Protein 5X55 (pdb70)

Radius of gyration: 23.94 Å; Cα contacts (8 Å, |Δi|>4): 1077; chains: 2; bounding box: 48×48×67 Å

Structure (mmCIF, N/CA/C/O backbone):
data_5X55
#
_entry.id   5X55
#
_cell.length_a   96.267
_cell.length_b   95.618
_cell.length_c   132.380
_cell.angle_alpha   90.00
_cell.angle_beta   90.00
_cell.angle_gamma   90.00
#
_symmetry.space_group_name_H-M   'C 2 2 21'
#
loop_
_entity.id
_entity.type
_entity.pdbx_description
1 polymer 'Probable uracil-DNA glycosylase'
2 water water
#
loop_
_atom_site.group_PDB
_atom_site.id
_atom_site.type_symbol
_atom_site.label_atom_id
_atom_site.label_alt_id
_atom_site.label_comp_id
_atom_site.label_asym_id
_atom_site.label_entity_id
_atom_site.label_seq_id
_atom_site.pdbx_PDB_ins_code
_atom_site.Cartn_x
_atom_site.Cartn_y
_atom_site.Cartn_z
_atom_site.occupancy
_atom_site.B_iso_or_equiv
_atom_site.auth_seq_id
_atom_site.auth_comp_id
_atom_site.auth_asym_id
_atom_site.auth_atom_id
_atom_site.pdbx_PDB_model_num
ATOM 1 N N . ASN A 1 95 ? -20.119 -37.741 41.526 1.00 62.60 95 ASN A N 1
ATOM 2 C CA . ASN A 1 95 ? -18.942 -37.582 42.385 1.00 62.78 95 ASN A CA 1
ATOM 3 C C . ASN A 1 95 ? -18.715 -36.118 42.799 1.00 54.93 95 ASN A C 1
ATOM 4 O O . ASN A 1 95 ? -18.013 -35.842 43.772 1.00 52.90 95 ASN A O 1
ATOM 9 N N . ARG A 1 96 ? -19.327 -35.188 42.065 1.00 55.89 96 ARG A N 1
ATOM 10 C CA . ARG A 1 96 ? -19.177 -33.762 42.310 1.00 48.67 96 ARG A CA 1
ATOM 11 C C . ARG A 1 96 ? -20.510 -33.136 42.711 1.00 42.88 96 ARG A C 1
ATOM 12 O O . ARG A 1 96 ? -21.583 -33.715 42.521 1.00 45.75 96 ARG A O 1
ATOM 20 N N . ILE A 1 97 ? -20.415 -31.935 43.285 1.00 39.22 97 ILE A N 1
ATOM 21 C CA . ILE A 1 97 ? -21.552 -31.042 43.508 1.00 33.87 97 ILE A CA 1
ATOM 22 C C . ILE A 1 97 ? -21.507 -29.945 42.447 1.00 30.77 97 ILE A C 1
ATOM 23 O O . ILE A 1 97 ? -20.540 -29.851 41.675 1.00 34.36 97 ILE A O 1
ATOM 28 N N . ILE A 1 98 ? -22.523 -29.082 42.421 1.00 29.64 98 ILE A N 1
ATOM 29 C CA . ILE A 1 98 ? -22.757 -28.245 41.243 1.00 27.79 98 ILE A CA 1
ATOM 30 C C . ILE A 1 98 ? -21.666 -27.179 41.075 1.00 31.28 98 ILE A C 1
ATOM 31 O O . ILE A 1 98 ? -21.226 -26.873 39.952 1.00 28.82 98 ILE A O 1
ATOM 36 N N . THR A 1 99 ? -21.181 -26.622 42.180 1.00 28.34 99 THR A N 1
ATOM 37 C CA . THR A 1 99 ? -20.147 -25.598 42.081 1.00 31.43 99 THR A CA 1
ATOM 38 C C . THR A 1 99 ? -18.871 -26.127 41.429 1.00 28.67 99 THR A C 1
ATOM 39 O O . THR A 1 99 ? -18.101 -25.343 40.857 1.00 28.39 99 THR A O 1
ATOM 43 N N . GLU A 1 100 ? -18.635 -27.439 41.485 1.00 24.30 100 GLU A N 1
ATOM 44 C CA . GLU A 1 100 ? -17.419 -27.971 40.891 1.00 32.17 100 GLU A CA 1
ATOM 45 C C . GLU A 1 100 ? -17.481 -27.933 39.370 1.00 32.07 100 GLU A C 1
ATOM 46 O O . GLU A 1 100 ? -16.442 -27.778 38.719 1.00 29.85 100 GLU A O 1
ATOM 52 N N . TYR A 1 101 ? -18.685 -28.025 38.795 1.00 28.68 101 TYR A N 1
ATOM 53 C CA . TYR A 1 101 ? -18.893 -27.920 37.355 1.00 29.67 101 TYR A CA 1
ATOM 54 C C . TYR A 1 101 ? -19.058 -26.483 36.885 1.00 30.04 101 TYR A C 1
ATOM 55 O O . TYR A 1 101 ? -18.609 -26.140 35.786 1.00 28.41 101 TYR A O 1
ATOM 64 N N . ILE A 1 102 ? -19.736 -25.636 37.656 1.00 28.53 102 ILE A N 1
ATOM 65 C CA . ILE A 1 102 ? -20.105 -24.347 37.086 1.00 26.25 102 ILE A CA 1
ATOM 66 C C . ILE A 1 102 ? -19.117 -23.269 37.528 1.00 28.34 102 ILE A C 1
ATOM 67 O O . ILE A 1 102 ? -18.864 -22.312 36.786 1.00 26.31 102 ILE A O 1
ATOM 72 N N . LEU A 1 103 ? -18.530 -23.413 38.715 1.00 22.38 103 LEU A N 1
ATOM 73 C CA . LEU A 1 103 ? -17.565 -22.426 39.204 1.00 24.81 103 LEU A CA 1
ATOM 74 C C . LEU A 1 103 ? -16.153 -22.975 39.009 1.00 27.29 103 LEU A C 1
ATOM 75 O O . LEU A 1 103 ? -15.532 -23.518 39.921 1.00 30.52 103 LEU A O 1
ATOM 80 N N . ILE A 1 104 ? -15.629 -22.788 37.800 1.00 23.48 104 ILE A N 1
ATOM 81 C CA . ILE A 1 104 ? -14.428 -23.472 37.334 1.00 23.19 104 ILE A CA 1
ATOM 82 C C . ILE A 1 104 ? -13.210 -22.567 37.479 1.00 22.22 104 ILE A C 1
ATOM 83 O O . ILE A 1 104 ? -13.254 -21.379 37.132 1.00 19.15 104 ILE A O 1
ATOM 88 N N . ASP A 1 105 ? -12.108 -23.137 37.953 1.00 20.63 105 ASP A N 1
ATOM 89 C CA . ASP A 1 105 ? -10.834 -22.435 38.062 1.00 22.17 105 ASP A CA 1
ATOM 90 C C . ASP A 1 105 ? -9.866 -23.012 37.035 1.00 25.24 105 ASP A C 1
ATOM 91 O O . ASP A 1 105 ? -9.555 -24.212 37.074 1.00 23.36 105 ASP A O 1
ATOM 96 N N . ALA A 1 106 ? -9.398 -22.162 36.112 1.00 22.47 106 ALA A N 1
ATOM 97 C CA . ALA A 1 106 ? -8.463 -22.639 35.088 1.00 26.14 106 ALA A CA 1
ATOM 98 C C . ALA A 1 106 ? -7.165 -23.175 35.700 1.00 25.09 106 ALA A C 1
ATOM 99 O O . ALA A 1 106 ? -6.556 -24.091 35.142 1.00 25.10 106 ALA A O 1
ATOM 101 N N . ASN A 1 107 ? -6.735 -22.635 36.847 1.00 24.59 107 ASN A N 1
ATOM 102 C CA . ASN A 1 107 ? -5.547 -23.144 37.526 1.00 23.78 107 ASN A CA 1
ATOM 103 C C . ASN A 1 107 ? -5.777 -24.481 38.228 1.00 26.80 107 ASN A C 1
ATOM 104 O O . ASN A 1 107 ? -4.808 -25.086 38.687 1.00 27.81 107 ASN A O 1
ATOM 109 N N . ASN A 1 108 ? -7.021 -24.954 38.335 1.00 27.12 108 ASN A N 1
ATOM 110 C CA . ASN A 1 108 ? -7.326 -26.200 39.031 1.00 29.38 108 ASN A CA 1
ATOM 111 C C . ASN A 1 108 ? -8.373 -26.978 38.228 1.00 31.49 108 ASN A C 1
ATOM 112 O O . ASN A 1 108 ? -9.486 -27.271 38.677 1.00 30.28 108 ASN A O 1
ATOM 117 N N . TYR A 1 109 ? -7.975 -27.348 37.022 1.00 23.24 109 TYR A N 1
ATOM 118 C CA . TYR A 1 109 ? -8.866 -27.822 35.968 1.00 27.23 109 TYR A CA 1
ATOM 119 C C . TYR A 1 109 ? -8.581 -29.301 35.732 1.00 24.27 109 TYR A C 1
ATOM 120 O O . TYR A 1 109 ? -7.577 -29.647 35.112 1.00 31.23 109 TYR A O 1
ATOM 129 N N . HIS A 1 110 ? -9.466 -30.175 36.205 1.00 25.69 110 HIS A N 1
ATOM 130 C CA . HIS A 1 110 ? -9.195 -31.608 36.145 1.00 30.01 110 HIS A CA 1
ATOM 131 C C . HIS A 1 110 ? -10.213 -32.378 35.320 1.00 33.16 110 HIS A C 1
ATOM 132 O O . HIS A 1 110 ? -10.284 -33.605 35.427 1.00 34.95 110 HIS A O 1
ATOM 139 N N . PHE A 1 111 ? -10.964 -31.694 34.461 1.00 27.54 111 PHE A N 1
ATOM 140 C CA . PHE A 1 111 ? -11.921 -32.385 33.618 1.00 27.60 111 PHE A CA 1
ATOM 141 C C . PHE A 1 111 ? -11.193 -33.187 32.551 1.00 26.23 111 PHE A C 1
ATOM 142 O O . PHE A 1 111 ? -10.169 -32.757 32.020 1.00 24.02 111 PHE A O 1
ATOM 150 N N . LYS A 1 112 ? -11.710 -34.376 32.267 1.00 23.65 112 LYS A N 1
ATOM 151 C CA . LYS A 1 112 ? -11.135 -35.203 31.221 1.00 26.17 112 LYS A CA 1
ATOM 152 C C . LYS A 1 112 ? -11.550 -34.700 29.839 1.00 27.20 112 LYS A C 1
ATOM 153 O O . LYS A 1 112 ? -12.657 -34.185 29.648 1.00 25.73 112 LYS A O 1
ATOM 159 N N . SER A 1 113 ? -10.667 -34.892 28.858 1.00 24.72 113 SER A N 1
ATOM 160 C CA . SER A 1 113 ? -11.006 -34.583 27.476 1.00 26.72 113 SER A CA 1
ATOM 161 C C . SER A 1 113 ? -11.901 -35.672 26.891 1.00 21.91 113 SER A C 1
ATOM 162 O O . SER A 1 113 ? -12.167 -36.700 27.510 1.00 22.79 113 SER A O 1
ATOM 165 N N . TRP A 1 114 ? -12.358 -35.447 25.660 1.00 23.45 114 TRP A N 1
ATOM 166 C CA . TRP A 1 114 ? -13.224 -36.418 25.001 1.00 25.85 114 TRP A CA 1
ATOM 167 C C . TRP A 1 114 ? -12.547 -37.777 24.854 1.00 30.58 114 TRP A C 1
ATOM 168 O O . TRP A 1 114 ? -13.145 -38.814 25.171 1.00 28.12 114 TRP A O 1
ATOM 179 N N . ILE A 1 115 ? -11.298 -37.797 24.375 1.00 31.18 115 ILE A N 1
ATOM 180 C CA . ILE A 1 115 ? -10.624 -39.076 24.169 1.00 32.70 115 ILE A CA 1
ATOM 181 C C . ILE A 1 115 ? -10.305 -39.768 25.500 1.00 34.60 115 ILE A C 1
ATOM 182 O O . ILE A 1 115 ? -10.118 -40.990 25.530 1.00 43.50 115 ILE A O 1
ATOM 187 N N . GLU A 1 116 ? -10.283 -39.034 26.613 1.00 29.94 116 GLU A N 1
ATOM 188 C CA . GLU A 1 116 ? -10.122 -39.683 27.913 1.00 32.79 116 GLU A CA 1
ATOM 189 C C . GLU A 1 116 ? -11.430 -40.300 28.414 1.00 34.62 116 GLU A C 1
ATOM 190 O O . GLU A 1 116 ? -11.415 -41.426 28.929 1.00 34.10 116 GLU A O 1
ATOM 196 N N . CYS A 1 117 ? -12.570 -39.594 28.261 1.00 32.19 117 CYS A N 1
ATOM 197 C CA . CYS A 1 117 ? -13.873 -40.139 28.664 1.00 31.91 117 CYS A CA 1
ATOM 198 C C . CYS A 1 117 ? -14.321 -41.284 27.775 1.00 30.38 117 CYS A C 1
ATOM 199 O O . CYS A 1 117 ? -15.098 -42.136 28.217 1.00 27.74 117 CYS A O 1
ATOM 202 N N . PHE A 1 118 ? -13.918 -41.284 26.513 1.00 26.82 118 PHE A N 1
ATOM 203 C CA . PHE A 1 118 ? -14.338 -42.306 25.559 1.00 31.03 118 PHE A CA 1
ATOM 204 C C . PHE A 1 118 ? -13.104 -42.819 24.835 1.00 35.00 118 PHE A C 1
ATOM 205 O O . PHE A 1 118 ? -12.896 -42.517 23.656 1.00 32.19 118 PHE A O 1
ATOM 213 N N . PRO A 1 119 ? -12.274 -43.621 25.513 1.00 35.14 119 PRO A N 1
ATOM 214 C CA . PRO A 1 119 ? -11.014 -44.063 24.897 1.00 40.48 119 PRO A CA 1
ATOM 215 C C . PRO A 1 119 ? -11.209 -44.747 23.559 1.00 38.85 119 PRO A C 1
ATOM 216 O O . PRO A 1 119 ? -10.339 -44.644 22.684 1.00 41.57 119 PRO A O 1
ATOM 220 N N . ASP A 1 120 ? -12.341 -45.423 23.367 1.00 35.37 120 ASP A N 1
ATOM 221 C CA . ASP A 1 120 ? -12.627 -46.169 22.152 1.00 40.55 120 ASP A CA 1
ATOM 222 C C . ASP A 1 120 ? -13.691 -45.487 21.298 1.00 41.12 120 ASP A C 1
ATOM 223 O O . ASP A 1 120 ? -14.319 -46.134 20.454 1.00 37.78 120 ASP A O 1
ATOM 228 N N . CYS A 1 121 ? -13.903 -44.185 21.517 1.00 41.96 121 CYS A N 1
ATOM 229 C CA . CYS A 1 121 ? -14.763 -43.336 20.691 1.00 38.68 121 CYS A CA 1
ATOM 230 C C . CYS A 1 121 ? -16.224 -43.762 20.751 1.00 34.04 121 CYS A C 1
ATOM 231 O O . CYS A 1 121 ? -16.987 -43.526 19.822 1.00 33.55 121 CYS A O 1
ATOM 234 N N . LYS A 1 122 ? -16.634 -44.355 21.866 1.00 36.41 122 LYS A N 1
ATOM 235 C CA . LYS A 1 122 ? -18.007 -44.828 22.048 1.00 36.23 122 LYS A CA 1
ATOM 236 C C . LYS A 1 122 ? -18.877 -43.722 22.655 1.00 34.34 122 LYS A C 1
ATOM 237 O O . LYS A 1 122 ? -19.371 -43.834 23.782 1.00 35.80 122 LYS A O 1
ATOM 243 N N . VAL A 1 123 ? -19.059 -42.637 21.886 1.00 37.21 123 VAL A N 1
ATOM 244 C CA . VAL A 1 123 ? -19.715 -41.437 22.419 1.00 34.02 123 VAL A CA 1
ATOM 245 C C . VAL A 1 123 ? -21.114 -41.769 22.908 1.00 28.38 123 VAL A C 1
ATOM 246 O O . VAL A 1 123 ? -21.923 -42.375 22.197 1.00 34.79 123 VAL A O 1
ATOM 250 N N . ASN A 1 124 ? -21.405 -41.364 24.136 1.00 28.31 124 ASN A N 1
ATOM 251 C CA . ASN A 1 124 ? -22.677 -41.663 24.782 1.00 24.89 124 ASN A CA 1
ATOM 252 C C . ASN A 1 124 ? -23.109 -40.387 25.498 1.00 20.37 124 ASN A C 1
ATOM 253 O O . ASN A 1 124 ? -22.762 -40.167 26.662 1.00 24.63 124 ASN A O 1
ATOM 258 N N . LEU A 1 125 ? -23.889 -39.561 24.803 1.00 22.77 125 LEU A N 1
ATOM 259 C CA . LEU A 1 125 ? -24.251 -38.244 25.333 1.00 21.36 125 LEU A CA 1
ATOM 260 C C . LEU A 1 125 ? -25.102 -38.337 26.597 1.00 22.77 125 LEU A C 1
ATOM 261 O O . LEU A 1 125 ? -24.985 -37.471 27.478 1.00 21.13 125 LEU A O 1
ATOM 266 N N . LYS A 1 126 ? -25.949 -39.370 26.710 1.00 23.11 126 LYS A N 1
ATOM 267 C CA . LYS A 1 126 ? -26.805 -39.520 27.891 1.00 24.75 126 LYS A CA 1
ATOM 268 C C . LYS A 1 126 ? -25.996 -39.555 29.191 1.00 22.53 126 LYS A C 1
ATOM 269 O O . LYS A 1 126 ? -26.421 -38.992 30.208 1.00 24.31 126 LYS A O 1
ATOM 275 N N . LEU A 1 127 ? -24.812 -40.176 29.171 1.00 23.02 127 LEU A N 1
ATOM 276 C CA . LEU A 1 127 ? -23.949 -40.247 30.348 1.00 24.42 127 LEU A CA 1
ATOM 277 C C . LEU A 1 127 ? -23.373 -38.902 30.756 1.00 25.23 127 LEU A C 1
ATOM 278 O O . LEU A 1 127 ? -22.811 -38.798 31.848 1.00 23.01 127 LEU A O 1
ATOM 283 N N . LEU A 1 128 ? -23.490 -37.883 29.913 1.00 25.77 128 LEU A N 1
ATOM 284 C CA . LEU A 1 128 ? -23.024 -36.543 30.223 1.00 22.97 128 LEU A CA 1
ATOM 285 C C . LEU A 1 128 ? -24.108 -35.675 30.851 1.00 24.20 128 LEU A C 1
ATOM 286 O O . LEU A 1 128 ? -23.857 -34.503 31.154 1.00 24.21 128 LEU A O 1
ATOM 291 N N . LEU A 1 129 ? -25.290 -36.226 31.073 1.00 25.63 129 LEU A N 1
ATOM 292 C CA . LEU A 1 129 ? -26.424 -35.501 31.635 1.00 27.35 129 LEU A CA 1
ATOM 293 C C . LEU A 1 129 ? -26.687 -36.012 33.051 1.00 26.16 129 LEU A C 1
ATOM 294 O O . LEU A 1 129 ? -27.268 -37.084 33.228 1.00 30.00 129 LEU A O 1
ATOM 299 N N . PHE A 1 130 ? -26.278 -35.231 34.059 1.00 29.32 130 PHE A N 1
ATOM 300 C CA . PHE A 1 130 ? -26.342 -35.628 35.469 1.00 31.40 130 PHE A CA 1
ATOM 301 C C . PHE A 1 130 ? -27.599 -35.148 36.194 1.00 36.53 130 PHE A C 1
ATOM 302 O O . PHE A 1 130 ? -27.740 -35.412 37.396 1.00 35.65 130 PHE A O 1
ATOM 310 N N . ARG A 1 131 ? -28.503 -34.436 35.518 1.00 31.53 131 ARG A N 1
ATOM 311 C CA . ARG A 1 131 ? -29.660 -33.846 36.188 1.00 31.41 131 ARG A CA 1
ATOM 312 C C . ARG A 1 131 ? -30.925 -34.593 35.773 1.00 32.80 131 ARG A C 1
ATOM 313 O O . ARG A 1 131 ? -31.352 -34.480 34.612 1.00 28.92 131 ARG A O 1
ATOM 321 N N . PRO A 1 132 ? -31.560 -35.343 36.689 1.00 35.77 132 PRO A N 1
ATOM 322 C CA . PRO A 1 132 ? -32.659 -36.251 36.296 1.00 26.09 132 PRO A CA 1
ATOM 323 C C . PRO A 1 132 ? -33.873 -35.565 35.690 1.00 26.73 132 PRO A C 1
ATOM 324 O O . PRO A 1 132 ? -34.572 -36.182 34.868 1.00 28.27 132 PRO A O 1
ATOM 328 N N . GLU A 1 133 ? -34.160 -34.317 36.073 1.00 25.28 133 GLU A N 1
ATOM 329 C CA . GLU A 1 133 ? -35.300 -33.600 35.498 1.00 30.95 133 GLU A CA 1
ATOM 330 C C . GLU A 1 133 ? -35.216 -33.424 33.979 1.00 28.96 133 GLU A C 1
ATOM 331 O O . GLU A 1 133 ? -36.211 -33.016 33.374 1.00 31.57 133 GLU A O 1
ATOM 337 N N . TRP A 1 134 ? -34.071 -33.707 33.347 1.00 22.67 134 TRP A N 1
ATOM 338 C CA . TRP A 1 134 ? -33.956 -33.613 31.899 1.00 25.35 134 TRP A CA 1
ATOM 339 C C . TRP A 1 134 ? -34.117 -34.957 31.201 1.00 29.69 134 TRP A C 1
ATOM 340 O O . TRP A 1 134 ? -34.192 -34.987 29.964 1.00 26.46 134 TRP A O 1
ATOM 351 N N . PHE A 1 135 ? -34.184 -36.064 31.957 1.00 30.47 135 PHE A N 1
ATOM 352 C CA . PHE A 1 135 ? -34.194 -37.382 31.324 1.00 30.03 135 PHE A CA 1
ATOM 353 C C . PHE A 1 135 ? -35.394 -37.534 30.394 1.00 29.14 135 PHE A C 1
ATOM 354 O O . PHE A 1 135 ? -35.272 -38.101 29.301 1.00 31.17 135 PHE A O 1
ATOM 362 N N . ASP A 1 136 ? -36.546 -36.980 30.780 1.00 31.51 136 ASP A N 1
ATOM 363 C CA . ASP A 1 136 ? -37.716 -37.037 29.911 1.00 28.47 136 ASP A CA 1
ATOM 364 C C . ASP A 1 136 ? -37.428 -36.362 28.580 1.00 30.37 136 ASP A C 1
ATOM 365 O O . ASP A 1 136 ? -37.638 -36.958 27.513 1.00 30.04 136 ASP A O 1
ATOM 370 N N . PHE A 1 137 ? -36.888 -35.139 28.617 1.00 27.21 137 PHE A N 1
ATOM 371 C CA . PHE A 1 137 ? -36.512 -34.507 27.361 1.00 28.74 137 PHE A CA 1
ATOM 372 C C . PHE A 1 137 ? -35.535 -35.390 26.607 1.00 26.64 137 PHE A C 1
ATOM 373 O O . PHE A 1 137 ? -35.703 -35.634 25.405 1.00 29.73 137 PHE A O 1
ATOM 381 N N . PHE A 1 138 ? -34.550 -35.944 27.316 1.00 26.47 138 PHE A N 1
ATOM 382 C CA . PHE A 1 138 ? -33.549 -36.730 26.618 1.00 28.58 138 PHE A CA 1
ATOM 383 C C . PHE A 1 138 ? -34.165 -37.998 26.041 1.00 31.38 138 PHE A C 1
ATOM 384 O O . PHE A 1 138 ? -33.808 -38.412 24.931 1.00 26.94 138 PHE A O 1
ATOM 392 N N . LYS A 1 139 ? -35.154 -38.572 26.733 1.00 35.09 139 LYS A N 1
ATOM 393 C CA . LYS A 1 139 ? -35.824 -39.750 26.191 1.00 35.40 139 LYS A CA 1
ATOM 394 C C . LYS A 1 139 ? -36.554 -39.405 24.897 1.00 29.35 139 LYS A C 1
ATOM 395 O O . LYS A 1 139 ? -36.586 -40.208 23.958 1.00 30.66 139 LYS A O 1
ATOM 401 N N . TYR A 1 140 ? -37.100 -38.190 24.809 1.00 30.72 140 TYR A N 1
ATOM 402 C CA . TYR A 1 140 ? -37.738 -37.774 23.563 1.00 33.11 140 TYR A CA 1
ATOM 403 C C . TYR A 1 140 ? -36.710 -37.595 22.452 1.00 36.47 140 TYR A C 1
ATOM 404 O O . TYR A 1 140 ? -36.987 -37.898 21.284 1.00 33.74 140 TYR A O 1
ATOM 413 N N . VAL A 1 141 ? -35.512 -37.124 22.793 1.00 36.40 141 VAL A N 1
ATOM 414 C CA . VAL A 1 141 ? -34.558 -36.796 21.743 1.00 31.16 141 VAL A CA 1
ATOM 415 C C . VAL A 1 141 ? -33.921 -38.057 21.169 1.00 31.03 141 VAL A C 1
ATOM 416 O O . VAL A 1 141 ? -33.695 -38.142 19.953 1.00 30.59 141 VAL A O 1
ATOM 420 N N . GLU A 1 142 ? -33.643 -39.064 22.015 1.00 32.51 142 GLU A N 1
ATOM 421 C CA . GLU A 1 142 ? -33.019 -40.286 21.509 1.00 33.28 142 GLU A CA 1
ATOM 422 C C . GLU A 1 142 ? -33.948 -41.071 20.598 1.00 32.17 142 GLU A C 1
ATOM 423 O O . GLU A 1 142 ? -33.466 -41.890 19.815 1.00 39.76 142 GLU A O 1
ATOM 429 N N . SER A 1 143 ? -35.260 -40.853 20.687 1.00 30.85 143 SER A N 1
ATOM 430 C CA . SER A 1 143 ? -36.190 -41.546 19.809 1.00 32.68 143 SER A CA 1
ATOM 431 C C . SER A 1 143 ? -36.229 -40.966 18.401 1.00 34.90 143 SER A C 1
ATOM 432 O O . SER A 1 143 ? -36.844 -41.581 17.523 1.00 36.19 143 SER A O 1
ATOM 435 N N . LYS A 1 144 ? -35.607 -39.807 18.168 1.00 34.85 144 LYS A N 1
ATOM 436 C CA . LYS A 1 144 ? -35.596 -39.175 16.851 1.00 32.91 144 LYS A CA 1
ATOM 437 C C . LYS A 1 144 ? -34.550 -39.827 15.956 1.00 30.03 144 LYS A C 1
ATOM 438 O O . LYS A 1 144 ? -33.553 -40.366 16.433 1.00 31.59 144 LYS A O 1
ATOM 444 N N . THR A 1 145 ? -34.763 -39.749 14.641 1.00 31.65 145 THR A N 1
ATOM 445 C CA . THR A 1 145 ? -33.824 -40.426 13.749 1.00 34.64 145 THR A CA 1
ATOM 446 C C . THR A 1 145 ? -32.493 -39.687 13.652 1.00 35.57 145 THR A C 1
ATOM 447 O O . THR A 1 145 ? -31.467 -40.320 13.394 1.00 34.61 145 THR A O 1
ATOM 451 N N . TYR A 1 146 ? -32.467 -38.366 13.882 1.00 28.72 146 TYR A N 1
ATOM 452 C CA . TYR A 1 146 ? -31.188 -37.662 13.809 1.00 29.85 146 TYR A CA 1
ATOM 453 C C . TYR A 1 146 ? -30.231 -38.045 14.950 1.00 28.07 146 TYR A C 1
ATOM 454 O O . TYR A 1 146 ? -29.014 -37.905 14.795 1.00 30.69 146 TYR A O 1
ATOM 463 N N . PHE A 1 147 ? -30.739 -38.531 16.086 1.00 25.81 147 PHE A N 1
ATOM 464 C CA . PHE A 1 147 ? -29.874 -38.659 17.262 1.00 33.55 147 PHE A CA 1
ATOM 465 C C . PHE A 1 147 ? -28.737 -39.665 17.090 1.00 28.80 147 PHE A C 1
ATOM 466 O O . PHE A 1 147 ? -27.590 -39.342 17.466 1.00 27.60 147 PHE A O 1
ATOM 474 N N . PRO A 1 148 ? -28.959 -40.882 16.575 1.00 34.40 148 PRO A N 1
ATOM 475 C CA . PRO A 1 148 ? -27.799 -41.732 16.253 1.00 32.00 148 PRO A CA 1
ATOM 476 C C . PRO A 1 148 ? -26.850 -41.075 15.282 1.00 27.63 148 PRO A C 1
ATOM 477 O O . PRO A 1 148 ? -25.638 -41.279 15.399 1.00 30.12 148 PRO A O 1
ATOM 481 N N . GLN A 1 149 ? -27.348 -40.272 14.335 1.00 28.18 149 GLN A N 1
ATOM 482 C CA . GLN A 1 149 ? -26.433 -39.556 13.451 1.00 28.75 149 GLN A CA 1
ATOM 483 C C . GLN A 1 149 ? -25.541 -38.608 14.243 1.00 30.00 149 GLN A C 1
ATOM 484 O O . GLN A 1 149 ? -24.336 -38.512 13.979 1.00 25.97 149 GLN A O 1
ATOM 490 N N . LEU A 1 150 ? -26.115 -37.903 15.223 1.00 28.59 150 LEU A N 1
ATOM 491 C CA . LEU A 1 150 ? -25.326 -36.985 16.041 1.00 21.68 150 LEU A CA 1
ATOM 492 C C . LEU A 1 150 ? -24.226 -37.732 16.794 1.00 23.95 150 LEU A C 1
ATOM 493 O O . LEU A 1 150 ? -23.037 -37.366 16.736 1.00 23.51 150 LEU A O 1
ATOM 498 N N . GLU A 1 151 ? -24.592 -38.821 17.474 1.00 25.17 151 GLU A N 1
ATOM 499 C CA . GLU A 1 151 ? -23.552 -39.567 18.185 1.00 27.69 151 GLU A CA 1
ATOM 500 C C . GLU A 1 151 ? -22.537 -40.184 17.223 1.00 26.60 151 GLU A C 1
ATOM 501 O O . GLU A 1 151 ? -21.353 -40.318 17.573 1.00 28.89 151 GLU A O 1
ATOM 507 N N . SER A 1 152 ? -22.964 -40.503 15.991 1.00 25.34 152 SER A N 1
ATOM 508 C CA . SER A 1 152 ? -22.045 -41.007 14.969 1.00 29.04 152 SER A CA 1
ATOM 509 C C . SER A 1 152 ? -21.039 -39.947 14.562 1.00 24.95 152 SER A C 1
ATOM 510 O O . SER A 1 152 ? -19.844 -40.232 14.445 1.00 32.13 152 SER A O 1
ATOM 513 N N . LYS A 1 153 ? -21.507 -38.721 14.308 1.00 25.09 153 LYS A N 1
ATOM 514 C CA . LYS A 1 153 ? -20.590 -37.661 13.898 1.00 26.59 153 LYS A CA 1
ATOM 515 C C . LYS A 1 153 ? -19.600 -37.331 15.006 1.00 27.45 153 LYS A C 1
ATOM 516 O O . LYS A 1 153 ? -18.400 -37.170 14.739 1.00 29.61 153 LYS A O 1
ATOM 522 N N . LEU A 1 154 ? -20.076 -37.244 16.260 1.00 24.73 154 LEU A N 1
ATOM 523 C CA . LEU A 1 154 ? -19.151 -36.983 17.362 1.00 23.44 154 LEU A CA 1
ATOM 524 C C . LEU A 1 154 ? -18.126 -38.111 17.483 1.00 22.24 154 LEU A C 1
ATOM 525 O O . LEU A 1 154 ? -16.930 -37.856 17.688 1.00 22.55 154 LEU A O 1
ATOM 530 N N . SER A 1 155 ? -18.568 -39.366 17.333 1.00 22.53 155 SER A N 1
ATOM 531 C CA . SER A 1 155 ? -17.620 -40.478 17.401 1.00 27.66 155 SER A CA 1
ATOM 532 C C . SER A 1 155 ? -16.597 -40.392 16.278 1.00 29.20 155 SER A C 1
ATOM 533 O O . SER A 1 155 ? -15.418 -40.710 16.477 1.00 31.17 155 SER A O 1
ATOM 536 N N . SER A 1 156 ? -17.028 -39.957 15.091 1.00 25.17 156 SER A N 1
ATOM 537 C CA . SER A 1 156 ? -16.092 -39.815 13.980 1.00 31.77 156 SER A CA 1
ATOM 538 C C . SER A 1 156 ? -15.086 -38.702 14.244 1.00 34.78 156 SER A C 1
ATOM 539 O O . SER A 1 156 ? -13.911 -38.837 13.886 1.00 38.76 156 SER A O 1
ATOM 542 N N . TYR A 1 157 ? -15.505 -37.605 14.896 1.00 35.15 157 TYR A N 1
ATOM 543 C CA . TYR A 1 157 ? -14.524 -36.585 15.281 1.00 33.23 157 TYR A CA 1
ATOM 544 C C . TYR A 1 157 ? -13.502 -37.148 16.262 1.00 27.93 157 TYR A C 1
ATOM 545 O O . TYR A 1 157 ? -12.319 -36.794 16.210 1.00 31.40 157 TYR A O 1
ATOM 554 N N . LEU A 1 158 ? -13.939 -38.004 17.187 1.00 30.71 158 LEU A N 1
ATOM 555 C CA . LEU A 1 158 ? -12.969 -38.612 18.100 1.00 33.84 158 LEU A CA 1
ATOM 556 C C . LEU A 1 158 ? -12.026 -39.570 17.387 1.00 37.44 158 LEU A C 1
ATOM 557 O O . LEU A 1 158 ? -10.854 -39.686 17.779 1.00 33.63 158 LEU A O 1
ATOM 562 N N . GLU A 1 159 ? -12.520 -40.281 16.359 1.00 39.24 159 GLU A N 1
ATOM 563 C CA . GLU A 1 159 ? -11.659 -41.184 15.593 1.00 41.82 159 GLU A CA 1
ATOM 564 C C . GLU A 1 159 ? -10.558 -40.432 14.854 1.00 39.36 159 GLU A C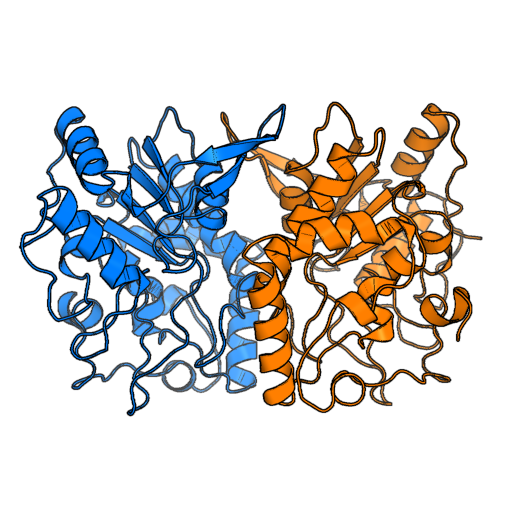 1
ATOM 565 O O . GLU A 1 159 ? -9.445 -40.952 14.715 1.00 43.38 159 GLU A O 1
ATOM 571 N N . LYS A 1 160 ? -10.831 -39.212 14.399 1.00 37.05 160 LYS A N 1
ATOM 572 C CA . LYS A 1 160 ? -9.802 -38.378 13.792 1.00 39.09 160 LYS A CA 1
ATOM 573 C C . LYS A 1 160 ? -8.988 -37.595 14.810 1.00 38.57 160 LYS A C 1
ATOM 574 O O . LYS A 1 160 ? -8.192 -36.742 14.407 1.00 40.46 160 LYS A O 1
ATOM 580 N N . ARG A 1 161 ? -9.190 -37.843 16.107 1.00 39.34 161 ARG A N 1
ATOM 581 C CA . ARG A 1 161 ? -8.417 -37.205 17.178 1.00 38.90 161 ARG A CA 1
ATOM 582 C C . ARG A 1 161 ? -8.600 -35.686 17.226 1.00 31.64 161 ARG A C 1
ATOM 583 O O . ARG A 1 161 ? -7.682 -34.964 17.627 1.00 30.97 161 ARG A O 1
ATOM 591 N N . GLN A 1 162 ? -9.778 -35.174 16.855 1.00 32.53 162 GLN A N 1
ATOM 592 C CA . GLN A 1 162 ? -10.051 -33.743 16.984 1.00 29.16 162 GLN A CA 1
ATOM 593 C C . GLN A 1 162 ? -10.291 -33.372 18.440 1.00 25.95 162 GLN A C 1
ATOM 594 O O . GLN A 1 162 ? -10.964 -34.102 19.173 1.00 26.69 162 GLN A O 1
ATOM 600 N N . ARG A 1 163 ? -9.772 -32.209 18.851 1.00 27.17 163 ARG A N 1
ATOM 601 C CA . ARG A 1 163 ? -9.893 -31.747 20.240 1.00 27.97 163 ARG A CA 1
ATOM 602 C C . ARG A 1 163 ? -11.203 -30.983 20.410 1.00 22.85 163 ARG A C 1
ATOM 603 O O . ARG A 1 163 ? -11.256 -29.750 20.410 1.00 25.10 163 ARG A O 1
ATOM 611 N N . ILE A 1 164 ? -12.278 -31.745 20.575 1.00 20.62 164 ILE A N 1
ATOM 612 C CA . ILE A 1 164 ? -13.591 -31.160 20.792 1.00 20.73 164 ILE A CA 1
ATOM 613 C C . ILE A 1 164 ? -13.614 -30.403 22.111 1.00 21.64 164 ILE A C 1
ATOM 614 O O . ILE A 1 164 ? -13.069 -30.867 23.117 1.00 20.28 164 ILE A O 1
ATOM 619 N N . VAL A 1 165 ? -14.207 -29.210 22.095 1.00 19.21 165 VAL A N 1
ATOM 620 C CA . VAL A 1 165 ? -14.440 -28.391 23.282 1.00 17.29 165 VAL A CA 1
ATOM 621 C C . VAL A 1 165 ? -15.917 -28.009 23.268 1.00 17.89 165 VAL A C 1
ATOM 622 O O . VAL A 1 165 ? -16.522 -27.941 22.185 1.00 18.94 165 VAL A O 1
ATOM 626 N N . PRO A 1 166 ? -16.566 -27.821 24.428 1.00 18.39 166 PRO A N 1
ATOM 627 C CA . PRO A 1 166 ? -16.012 -28.061 25.766 1.00 18.53 166 PRO A CA 1
ATOM 628 C C . PRO A 1 166 ? -15.844 -29.555 26.050 1.00 19.42 166 PRO A C 1
ATOM 629 O O . PRO A 1 166 ? -16.372 -30.359 25.284 1.00 17.59 166 PRO A O 1
ATOM 633 N N . TYR A 1 167 ? -15.122 -29.901 27.125 1.00 19.08 167 TYR A N 1
ATOM 634 C CA . TYR A 1 167 ? -14.938 -31.291 27.517 1.00 17.55 167 TYR A CA 1
ATOM 635 C C . TYR A 1 167 ? -16.277 -31.901 27.929 1.00 18.64 167 TYR A C 1
ATOM 636 O O . TYR A 1 167 ? -17.217 -31.181 28.285 1.00 15.96 167 TYR A O 1
ATOM 645 N N . PRO A 1 168 ? -16.397 -33.232 27.853 1.00 20.63 168 PRO A N 1
ATOM 646 C CA . PRO A 1 168 ? -17.732 -33.838 27.945 1.00 20.22 168 PRO A CA 1
ATOM 647 C C . PRO A 1 168 ? -18.381 -33.691 29.314 1.00 19.73 168 PRO A C 1
ATOM 648 O O . PRO A 1 168 ? -19.609 -33.622 29.389 1.00 18.37 168 PRO A O 1
ATOM 652 N N . GLU A 1 169 ? -17.611 -33.613 30.396 1.00 20.69 169 GLU A N 1
ATOM 653 C CA . GLU A 1 169 ? -18.251 -33.366 31.677 1.00 23.24 169 GLU A CA 1
ATOM 654 C C . GLU A 1 169 ? -18.783 -31.945 31.785 1.00 25.38 169 GLU A C 1
ATOM 655 O O . GLU A 1 169 ? -19.543 -31.658 32.717 1.00 22.46 169 GLU A O 1
ATOM 661 N N . LEU A 1 170 ? -18.417 -31.058 30.857 1.00 21.06 170 LEU A N 1
ATOM 662 C CA . LEU A 1 170 ? -18.979 -29.713 30.803 1.00 22.92 170 LEU A CA 1
ATOM 663 C C . LEU A 1 170 ? -19.973 -29.519 29.663 1.00 19.94 170 LEU A C 1
ATOM 664 O O . LEU A 1 170 ? -20.585 -28.449 29.573 1.00 21.15 170 LEU A O 1
ATOM 669 N N . LEU A 1 171 ? -20.149 -30.524 28.804 1.00 17.57 171 LEU A N 1
ATOM 670 C CA . LEU A 1 171 ? -20.949 -30.372 27.591 1.00 16.85 171 LEU A CA 1
ATOM 671 C C . LEU A 1 171 ? -22.350 -29.835 27.878 1.00 18.13 171 LEU A C 1
ATOM 672 O O . LEU A 1 171 ? -22.859 -28.955 27.169 1.00 15.88 171 LEU A O 1
ATOM 677 N N . PHE A 1 172 ? -23.005 -30.380 28.895 1.00 19.24 172 PHE A N 1
ATOM 678 C CA . PHE A 1 172 ? -24.381 -30.026 29.211 1.00 21.64 172 PHE A CA 1
ATOM 679 C C . PHE A 1 172 ? -24.455 -29.229 30.515 1.00 20.97 172 PHE A C 1
ATOM 680 O O . PHE A 1 172 ? -25.429 -29.338 31.265 1.00 21.47 172 PHE A O 1
ATOM 688 N N . ASN A 1 173 ? -23.420 -28.425 30.771 1.00 18.15 173 ASN A N 1
ATOM 689 C CA . ASN A 1 173 ? -23.225 -27.745 32.052 1.00 21.68 173 ASN A CA 1
ATOM 690 C C . ASN A 1 173 ? -24.462 -26.974 32.504 1.00 21.04 173 ASN A C 1
ATOM 691 O O . ASN A 1 173 ? -24.911 -27.106 33.654 1.00 20.90 173 ASN A O 1
ATOM 696 N N . THR A 1 174 ? -25.008 -26.132 31.625 1.00 21.11 174 THR A N 1
ATOM 697 C CA . THR A 1 174 ? -26.151 -25.313 32.020 1.00 20.62 174 THR A CA 1
ATOM 698 C C . THR A 1 174 ? -27.355 -26.173 32.379 1.00 17.43 174 THR A C 1
ATOM 699 O O . THR A 1 174 ? -28.090 -25.854 33.320 1.00 22.93 174 THR A O 1
ATOM 703 N N . MET A 1 175 ? -27.564 -27.275 31.657 1.00 17.41 175 MET A N 1
ATOM 704 C CA . MET A 1 175 ? -28.664 -28.188 31.983 1.00 20.65 175 MET A CA 1
ATOM 705 C C . MET A 1 175 ? -28.401 -28.940 33.276 1.00 19.44 175 MET A C 1
ATOM 706 O O . MET A 1 175 ? -29.340 -29.256 34.011 1.00 20.28 175 MET A O 1
ATOM 711 N N . ASN A 1 176 ? -27.139 -29.244 33.568 1.00 19.05 176 ASN A N 1
ATOM 712 C CA . ASN A 1 176 ? -26.840 -29.924 34.818 1.00 22.78 176 ASN A CA 1
ATOM 713 C C . ASN A 1 176 ? -27.015 -28.994 36.008 1.00 23.33 176 ASN A C 1
ATOM 714 O O . ASN A 1 176 ? -27.346 -29.458 37.105 1.00 26.52 176 ASN A O 1
ATOM 719 N N . VAL A 1 177 ? -26.830 -27.686 35.815 1.00 21.72 177 VAL A N 1
ATOM 720 C CA . VAL A 1 177 ? -27.160 -26.759 36.894 1.00 27.85 177 VAL A CA 1
ATOM 721 C C . VAL A 1 177 ? -28.669 -26.562 36.999 1.00 24.70 177 VAL A C 1
ATOM 722 O O . VAL A 1 177 ? -29.218 -26.558 38.096 1.00 26.41 177 VAL A O 1
ATOM 726 N N . LEU A 1 178 ? -29.369 -26.400 35.876 1.00 23.10 178 LEU A N 1
ATOM 727 C CA . LEU A 1 178 ? -30.759 -25.925 35.892 1.00 18.77 178 LEU A CA 1
ATOM 728 C C . LEU A 1 178 ? -31.738 -26.950 35.366 1.00 22.42 178 LEU A C 1
ATOM 729 O O . LEU A 1 178 ? -31.777 -27.186 34.142 1.00 26.20 178 LEU A O 1
ATOM 734 N N . PRO A 1 179 ? -32.578 -27.545 36.206 1.00 24.63 179 PRO A N 1
ATOM 735 C CA . PRO A 1 179 ? -33.709 -28.300 35.679 1.00 25.11 179 PRO A CA 1
ATOM 736 C C . PRO A 1 179 ? -34.605 -27.399 34.866 1.00 22.14 179 PRO A C 1
ATOM 737 O O . PRO A 1 179 ? -34.674 -26.173 35.103 1.00 19.13 179 PRO A O 1
ATOM 741 N N . PRO A 1 180 ? -35.305 -27.944 33.862 1.00 22.02 180 PRO A N 1
ATOM 742 C CA . PRO A 1 180 ? -36.112 -27.082 32.976 1.00 22.55 180 PRO A CA 1
ATOM 743 C C . PRO A 1 180 ? -37.147 -26.252 33.718 1.00 22.26 180 PRO A C 1
ATOM 744 O O . PRO A 1 180 ? -37.406 -25.103 33.335 1.00 22.81 180 PRO A O 1
ATOM 748 N N . GLY A 1 181 ? -37.727 -26.792 34.791 1.00 20.39 181 GLY A N 1
ATOM 749 C CA . GLY A 1 181 ? -38.731 -26.068 35.556 1.00 22.13 181 GLY A CA 1
ATOM 750 C C . GLY A 1 181 ? -38.204 -24.874 36.315 1.00 20.56 181 GLY A C 1
ATOM 751 O O . GLY A 1 181 ? -39.000 -24.098 36.853 1.00 23.38 181 GLY A O 1
ATOM 752 N N . LYS A 1 182 ? -36.889 -24.694 36.363 1.00 22.02 182 LYS A N 1
ATOM 753 C CA . LYS A 1 182 ? -36.297 -23.567 37.054 1.00 19.66 182 LYS A CA 1
ATOM 754 C C . LYS A 1 182 ? -35.720 -22.536 36.108 1.00 19.67 182 LYS A C 1
ATOM 755 O O . LYS A 1 182 ? -35.192 -21.523 36.565 1.00 25.31 182 LYS A O 1
ATOM 761 N N . ILE A 1 183 ? -35.813 -22.760 34.804 1.00 18.86 183 ILE A N 1
ATOM 762 C CA . ILE A 1 183 ? -35.383 -21.764 33.839 1.00 18.53 183 ILE A CA 1
ATOM 763 C C . ILE A 1 183 ? -36.308 -20.559 33.908 1.00 20.70 183 ILE A C 1
ATOM 764 O O . ILE A 1 183 ? -37.535 -20.700 33.858 1.00 22.15 183 ILE A O 1
ATOM 769 N N . LYS A 1 184 ? -35.722 -19.362 34.009 1.00 21.33 184 LYS A N 1
ATOM 770 C CA . LYS A 1 184 ? -36.468 -18.114 33.856 1.00 22.11 184 LYS A CA 1
ATOM 771 C C . LYS A 1 184 ? -36.112 -17.330 32.601 1.00 19.35 184 LYS A C 1
ATOM 772 O O . LYS A 1 184 ? -36.975 -16.657 32.052 1.00 18.51 184 LYS A O 1
ATOM 778 N N . VAL A 1 185 ? -34.858 -17.380 32.165 1.00 19.70 185 VAL A N 1
ATOM 779 C CA . VAL A 1 185 ? -34.351 -16.607 31.041 1.00 15.49 185 VAL A CA 1
ATOM 780 C C . VAL A 1 185 ? -33.479 -17.543 30.229 1.00 16.24 185 VAL A C 1
ATOM 781 O O . VAL A 1 185 ? -32.708 -18.323 30.799 1.00 16.52 185 VAL A O 1
ATOM 785 N N . VAL A 1 186 ? -33.634 -17.503 28.904 1.00 14.68 186 VAL A N 1
ATOM 786 C CA . VAL A 1 186 ? -32.833 -18.294 27.974 1.00 11.95 186 VAL A CA 1
ATOM 787 C C . VAL A 1 186 ? -31.998 -17.311 27.171 1.00 16.97 186 VAL A C 1
ATOM 788 O O . VAL A 1 186 ? -32.556 -16.458 26.467 1.00 19.24 186 VAL A O 1
ATOM 792 N N . ILE A 1 187 ? -30.673 -17.405 27.293 1.00 13.37 187 ILE A N 1
ATOM 793 C CA . ILE A 1 187 ? -29.740 -16.572 26.528 1.00 17.93 187 ILE A CA 1
ATOM 794 C C . ILE A 1 187 ? -28.935 -17.479 25.599 1.00 18.27 187 ILE A C 1
ATOM 795 O O . ILE A 1 187 ? -28.048 -18.221 26.045 1.00 17.50 187 ILE A O 1
ATOM 800 N N . LEU A 1 188 ? -29.209 -17.391 24.306 1.00 17.82 188 LEU A N 1
ATOM 801 C CA . LEU A 1 188 ? -28.510 -18.210 23.325 1.00 18.28 188 LEU A CA 1
ATOM 802 C C . LEU A 1 188 ? -27.192 -17.583 22.888 1.00 16.58 188 LEU A C 1
ATOM 803 O O . LEU A 1 188 ? -27.137 -16.404 22.527 1.00 21.71 188 LEU A O 1
ATOM 808 N N . GLY A 1 189 ? -26.132 -18.376 22.938 1.00 15.30 189 GLY A N 1
ATOM 809 C CA . GLY A 1 189 ? -24.949 -18.110 22.155 1.00 17.76 189 GLY A CA 1
ATOM 810 C C . GLY A 1 189 ? -24.991 -18.887 20.840 1.00 18.46 189 GLY A C 1
ATOM 811 O O . GLY A 1 189 ? -25.907 -19.661 20.542 1.00 20.50 189 GLY A O 1
ATOM 812 N N . GLN A 1 190 ? -23.979 -18.661 20.031 1.00 17.56 190 GLN A N 1
ATOM 813 C CA . GLN A 1 190 ? -23.908 -19.353 18.757 1.00 18.02 190 GLN A CA 1
ATOM 814 C C . GLN A 1 190 ? -22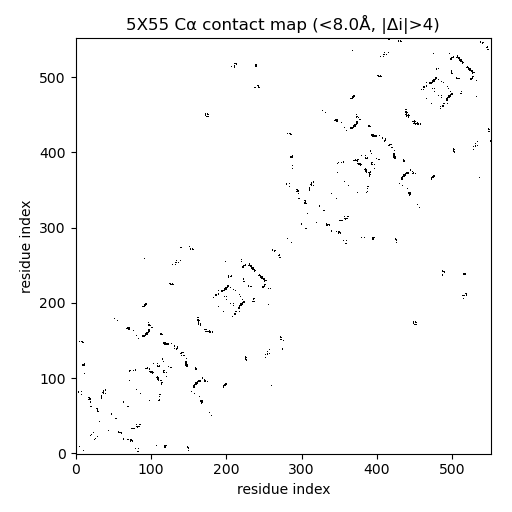.970 -20.544 18.896 1.00 17.97 190 GLN A C 1
ATOM 815 O O . GLN A 1 190 ? -23.431 -21.655 19.167 1.00 21.22 190 GLN A O 1
ATOM 821 N N . ASP A 1 191 ? -21.662 -20.326 18.773 1.00 14.25 191 ASP A N 1
ATOM 822 C CA . ASP A 1 191 ? -20.692 -21.401 18.936 1.00 19.20 191 ASP A CA 1
ATOM 823 C C . ASP A 1 191 ? -19.881 -21.221 20.230 1.00 21.26 191 ASP A C 1
ATOM 824 O O . ASP A 1 191 ? -19.764 -20.104 20.751 1.00 20.37 191 ASP A O 1
ATOM 829 N N . PRO A 1 192 ? -19.342 -22.303 20.803 1.00 15.67 192 PRO A N 1
ATOM 830 C CA . PRO A 1 192 ? -18.488 -22.151 21.986 1.00 16.81 192 PRO A CA 1
ATOM 831 C C . PRO A 1 192 ? -17.203 -21.424 21.614 1.00 19.95 192 PRO A C 1
ATOM 832 O O . PRO A 1 192 ? -16.802 -21.385 20.445 1.00 17.23 192 PRO A O 1
ATOM 836 N N . TYR A 1 193 ? -16.576 -20.815 22.627 1.00 16.65 193 TYR A N 1
ATOM 837 C CA . TYR A 1 193 ? -15.285 -20.175 22.410 1.00 19.90 193 TYR A CA 1
ATOM 838 C C . TYR A 1 193 ? -14.298 -21.208 21.891 1.00 22.51 193 TYR A C 1
ATOM 839 O O . TYR A 1 193 ? -14.238 -22.326 22.430 1.00 18.05 193 TYR A O 1
ATOM 848 N N . PRO A 1 194 ? -13.539 -20.894 20.832 1.00 25.02 194 PRO A N 1
ATOM 849 C CA . PRO A 1 194 ? -12.536 -21.849 20.328 1.00 24.47 194 PRO A CA 1
ATOM 850 C C . PRO A 1 194 ? -11.203 -21.760 21.049 1.00 21.77 194 PRO A C 1
ATOM 851 O O . PRO A 1 194 ? -10.387 -22.685 20.918 1.00 22.40 194 PRO A O 1
ATOM 855 N N . GLY A 1 195 ? -10.963 -20.686 21.804 1.00 20.44 195 GLY A N 1
ATOM 856 C CA . GLY A 1 195 ? -9.650 -20.408 22.349 1.00 21.22 195 GLY A CA 1
ATOM 857 C C . GLY A 1 195 ? -9.359 -21.169 23.624 1.00 24.78 195 GLY A C 1
ATOM 858 O O . GLY A 1 195 ? -10.205 -21.871 24.176 1.00 19.35 195 GLY A O 1
ATOM 859 N N . SER A 1 196 ? -8.116 -21.027 24.094 1.00 23.42 196 SER A N 1
ATOM 860 C CA . SER A 1 196 ? -7.675 -21.681 25.315 1.00 26.05 196 SER A CA 1
ATOM 861 C C . SER A 1 196 ? -6.619 -20.819 25.999 1.00 31.51 196 SER A C 1
ATOM 862 O O . SER A 1 196 ? -6.047 -19.910 25.391 1.00 28.83 196 SER A O 1
ATOM 865 N N . CYS A 1 197 ? -6.392 -21.096 27.290 1.00 35.35 197 CYS A N 1
ATOM 866 C CA . CYS A 1 197 ? -5.283 -20.502 28.032 1.00 32.34 197 CYS A CA 1
ATOM 867 C C . CYS A 1 197 ? -3.949 -21.034 27.505 1.00 40.31 197 CYS A C 1
ATOM 868 O O . CYS A 1 197 ? -3.895 -21.981 26.706 1.00 33.48 197 CYS A O 1
ATOM 871 N N . ILE A 1 198 ? -2.858 -20.420 27.994 1.00 45.80 198 ILE A N 1
ATOM 872 C CA . ILE A 1 198 ? -1.494 -20.881 27.710 1.00 45.31 198 ILE A CA 1
ATOM 873 C C . ILE A 1 198 ? -1.336 -22.371 27.983 1.00 44.49 198 ILE A C 1
ATOM 874 O O . ILE A 1 198 ? -0.588 -23.067 27.282 1.00 39.01 198 ILE A O 1
ATOM 879 N N . SER A 1 199 ? -2.046 -22.885 28.986 1.00 45.84 199 SER A N 1
ATOM 880 C CA . SER A 1 199 ? -1.855 -24.230 29.505 1.00 43.61 199 SER A CA 1
ATOM 881 C C . SER A 1 199 ? -2.705 -25.267 28.799 1.00 36.83 199 SER A C 1
ATOM 882 O O . SER A 1 199 ? -2.637 -26.447 29.151 1.00 35.95 199 SER A O 1
ATOM 885 N N . GLY A 1 200 ? -3.519 -24.860 27.838 1.00 41.35 200 GLY A N 1
ATOM 886 C CA . GLY A 1 200 ? -4.438 -25.781 27.209 1.00 37.91 200 GLY A CA 1
ATOM 887 C C . GLY A 1 200 ? -5.795 -25.895 27.871 1.00 34.86 200 GLY A C 1
ATOM 888 O O . GLY A 1 200 ? -6.595 -26.742 27.453 1.00 34.56 200 GLY A O 1
ATOM 889 N N . VAL A 1 201 ? -6.088 -25.086 28.886 1.00 30.89 201 VAL A N 1
ATOM 890 C CA . VAL A 1 201 ? -7.444 -25.084 29.431 1.00 29.76 201 VAL A CA 1
ATOM 891 C C . VAL A 1 201 ? -8.361 -24.371 28.438 1.00 25.11 201 VAL A C 1
ATOM 892 O O . VAL A 1 201 ? -8.161 -23.186 28.140 1.00 22.53 201 VAL A O 1
ATOM 896 N N . PRO A 1 202 ? -9.378 -25.036 27.916 1.00 21.74 202 PRO A N 1
ATOM 897 C CA . PRO A 1 202 ? -10.282 -24.360 26.989 1.00 22.90 202 PRO A CA 1
ATOM 898 C C . PRO A 1 202 ? -11.060 -23.250 27.680 1.00 22.43 202 PRO A C 1
ATOM 899 O O . PRO A 1 202 ? -11.355 -23.310 28.879 1.00 20.25 202 PRO A O 1
ATOM 903 N N . TYR A 1 203 ? -11.364 -22.205 26.907 1.00 19.84 203 TYR A N 1
ATOM 904 C CA . TYR A 1 203 ? -12.311 -21.190 27.368 1.00 20.22 203 TYR A CA 1
ATOM 905 C C . TYR A 1 203 ? -13.738 -21.724 27.401 1.00 17.55 203 TYR A C 1
ATOM 906 O O . TYR A 1 203 ? -14.526 -21.311 28.251 1.00 19.58 203 TYR A O 1
ATOM 915 N N . ALA A 1 204 ? -14.092 -22.627 26.491 1.00 17.89 204 ALA A N 1
ATOM 916 C CA . ALA A 1 204 ? -15.443 -23.180 26.468 1.00 17.74 204 ALA A CA 1
ATOM 917 C C . ALA A 1 204 ? -15.710 -24.001 27.732 1.00 20.16 204 ALA A C 1
ATOM 918 O O . ALA A 1 204 ? -14.898 -24.855 28.119 1.00 18.09 204 ALA A O 1
ATOM 920 N N . MET A 1 205 ? -16.847 -23.726 28.387 1.00 15.99 205 MET A N 1
ATOM 921 C CA . MET A 1 205 ? -17.223 -24.433 29.605 1.00 15.08 205 MET A CA 1
ATOM 922 C C . MET A 1 205 ? -18.686 -24.883 29.587 1.00 17.10 205 MET A C 1
ATOM 923 O O . MET A 1 205 ? -19.250 -25.180 30.632 1.00 18.58 205 MET A O 1
ATOM 928 N N . GLY A 1 206 ? -19.303 -24.981 28.414 1.00 17.33 206 GLY A N 1
ATOM 929 C CA . GLY A 1 206 ? -20.645 -25.512 28.336 1.00 17.24 206 GLY A CA 1
ATOM 930 C C . GLY A 1 206 ? -21.729 -24.521 28.666 1.00 20.23 206 GLY A C 1
ATOM 931 O O . GLY A 1 206 ? -22.873 -24.928 28.886 1.00 22.92 206 GLY A O 1
ATOM 932 N N . CYS A 1 207 ? -21.389 -23.241 28.740 1.00 17.85 207 CYS A N 1
ATOM 933 C CA . CYS A 1 207 ? -22.317 -22.142 28.946 1.00 19.80 207 CYS A CA 1
ATOM 934 C C . CYS A 1 207 ? -22.016 -21.092 27.902 1.00 19.65 207 CYS A C 1
ATOM 935 O O . CYS A 1 207 ? -20.843 -20.854 27.593 1.00 22.90 207 CYS A O 1
ATOM 938 N N . SER A 1 208 ? -23.050 -20.436 27.388 1.00 14.54 208 SER A N 1
ATOM 939 C CA . SER A 1 208 ? -22.779 -19.322 26.491 1.00 15.49 208 SER A CA 1
ATOM 940 C C . SER A 1 208 ? -22.162 -18.165 27.274 1.00 15.05 208 SER A C 1
ATOM 941 O O . SER A 1 208 ? -22.482 -17.941 28.449 1.00 12.04 208 SER A O 1
ATOM 944 N N . PHE A 1 209 ? -21.202 -17.497 26.630 1.00 13.78 209 PHE A N 1
ATOM 945 C CA . PHE A 1 209 ? -20.523 -16.287 27.091 1.00 17.44 209 PHE A CA 1
ATOM 946 C C . PHE A 1 209 ? -19.580 -16.479 28.285 1.00 16.20 209 PHE A C 1
ATOM 947 O O . PHE A 1 209 ? -18.605 -15.738 28.405 1.00 18.98 209 PHE A O 1
ATOM 955 N N . SER A 1 210 ? -19.796 -17.489 29.119 1.00 15.64 210 SER A N 1
ATOM 956 C CA . SER A 1 210 ? -18.996 -17.648 30.325 1.00 17.03 210 SER A CA 1
ATOM 957 C C . SER A 1 210 ? -17.649 -18.326 30.046 1.00 17.36 210 SER A C 1
ATOM 958 O O . SER A 1 210 ? -17.506 -19.121 29.109 1.00 14.88 210 SER A O 1
ATOM 961 N N . VAL A 1 211 ? -16.656 -17.994 30.874 1.00 18.79 211 VAL A N 1
ATOM 962 C CA . VAL A 1 211 ? -15.336 -18.632 30.861 1.00 18.77 211 VAL A CA 1
ATOM 963 C C . VAL A 1 211 ? -14.908 -18.934 32.294 1.00 22.87 211 VAL A C 1
ATOM 964 O O . VAL A 1 211 ? -15.362 -18.282 33.245 1.00 20.70 211 VAL A O 1
ATOM 968 N N . PRO A 1 212 ? -14.000 -19.907 32.474 1.00 23.82 212 PRO A N 1
ATOM 969 C CA . PRO A 1 212 ? -13.505 -20.221 33.821 1.00 19.16 212 PRO A CA 1
ATOM 970 C C . PRO A 1 212 ? -12.845 -19.028 34.480 1.00 19.92 212 PRO A C 1
ATOM 971 O O . PRO A 1 212 ? -12.377 -18.095 33.816 1.00 21.51 212 PRO A O 1
ATOM 975 N N . LEU A 1 213 ? -12.813 -19.079 35.812 1.00 17.73 213 LEU A N 1
ATOM 976 C CA . LEU A 1 213 ? -12.024 -18.133 36.592 1.00 21.20 213 LEU A CA 1
ATOM 977 C C . LEU A 1 213 ? -10.561 -18.180 36.159 1.00 23.16 213 LEU A C 1
ATOM 978 O O . LEU A 1 213 ? -10.059 -19.217 35.726 1.00 20.65 213 LEU A O 1
ATOM 983 N N . ASN A 1 214 ? -9.876 -17.042 36.292 1.00 23.96 214 ASN A N 1
ATOM 984 C CA . ASN A 1 214 ? -8.464 -16.909 35.931 1.00 23.32 214 ASN A CA 1
ATOM 985 C C . ASN A 1 214 ? -8.225 -17.158 34.441 1.00 29.16 214 ASN A C 1
ATOM 986 O O . ASN A 1 214 ? -7.162 -17.646 34.047 1.00 31.90 214 ASN A O 1
ATOM 991 N N . CYS A 1 215 ? -9.223 -16.863 33.612 1.00 30.76 215 CYS A N 1
ATOM 992 C CA . CYS A 1 215 ? -9.115 -16.715 32.164 1.00 26.38 215 CYS A CA 1
ATOM 993 C C . CYS A 1 215 ? -9.349 -15.258 31.800 1.00 30.73 215 CYS A C 1
ATOM 994 O O . CYS A 1 215 ? -9.992 -14.516 32.551 1.00 27.58 215 CYS A O 1
ATOM 997 N N . PRO A 1 216 ? -8.857 -14.811 30.650 1.00 28.62 216 PRO A N 1
ATOM 998 C CA . PRO A 1 216 ? -9.217 -13.466 30.191 1.00 30.29 216 PRO A CA 1
ATOM 999 C C . PRO A 1 216 ? -10.721 -13.355 29.971 1.00 27.16 216 PRO A C 1
ATOM 1000 O O . PRO A 1 216 ? -11.373 -14.307 29.549 1.00 27.42 216 PRO A O 1
ATOM 1004 N N . VAL A 1 217 ? -11.276 -12.189 30.284 1.00 25.07 217 VAL A N 1
ATOM 1005 C CA . VAL A 1 217 ? -12.677 -11.899 29.969 1.00 25.18 217 VAL A CA 1
ATOM 1006 C C . VAL A 1 217 ? -12.810 -11.656 28.466 1.00 25.18 217 VAL A C 1
ATOM 1007 O O . VAL A 1 217 ? -12.162 -10.745 27.939 1.00 24.40 217 VAL A O 1
ATOM 1011 N N . PRO A 1 218 ? -13.625 -12.420 27.739 1.00 24.34 218 PRO A N 1
ATOM 1012 C CA . PRO A 1 218 ? -13.800 -12.160 26.296 1.00 29.72 218 PRO A CA 1
ATOM 1013 C C . PRO A 1 218 ? -14.532 -10.848 26.037 1.00 23.43 218 PRO A C 1
ATOM 1014 O O . PRO A 1 218 ? -15.336 -10.390 26.852 1.00 20.39 218 PRO A O 1
ATOM 1018 N N . LYS A 1 219 ? -14.263 -10.260 24.863 1.00 20.68 219 LYS A N 1
ATOM 1019 C CA . LYS A 1 219 ? -14.710 -8.894 24.596 1.00 27.59 219 LYS A CA 1
ATOM 1020 C C . LYS A 1 219 ? -16.233 -8.778 24.608 1.00 23.32 219 LYS A C 1
ATOM 1021 O O . LYS A 1 219 ? -16.785 -7.781 25.103 1.00 21.52 219 LYS A O 1
ATOM 1027 N N . SER A 1 220 ? -16.927 -9.796 24.092 1.00 18.35 220 SER A N 1
ATOM 1028 C CA . SER A 1 220 ? -18.384 -9.817 24.170 1.00 21.92 220 SER A CA 1
ATOM 1029 C C . SER A 1 220 ? -18.862 -9.698 25.611 1.00 20.57 220 SER A C 1
ATOM 1030 O O . SER A 1 220 ? -19.738 -8.879 25.928 1.00 20.85 220 SER A O 1
ATOM 1033 N N . LEU A 1 221 ? -18.278 -10.498 26.503 1.00 16.37 221 LEU A N 1
ATOM 1034 C CA . LEU A 1 221 ? -18.709 -10.483 27.890 1.00 18.17 221 LEU A CA 1
ATOM 1035 C C . LEU A 1 221 ? -18.378 -9.152 28.545 1.00 18.92 221 LEU A C 1
ATOM 1036 O O . LEU A 1 221 ? -19.177 -8.633 29.337 1.00 20.84 221 LEU A O 1
ATOM 1041 N N . ALA A 1 222 ? -17.208 -8.579 28.228 1.00 18.67 222 ALA A N 1
ATOM 1042 C CA . ALA A 1 222 ? -16.880 -7.255 28.747 1.00 15.54 222 ALA A CA 1
ATOM 1043 C C . ALA A 1 222 ? -17.936 -6.248 28.334 1.00 18.23 222 ALA A C 1
ATOM 1044 O O . ALA A 1 222 ? -18.309 -5.361 29.118 1.00 18.92 222 ALA A O 1
ATOM 1046 N N . ASN A 1 223 ? -18.456 -6.388 27.112 1.00 18.16 223 ASN A N 1
ATOM 1047 C CA . ASN A 1 223 ? -19.489 -5.469 26.652 1.00 18.47 223 ASN A CA 1
ATOM 1048 C C . ASN A 1 223 ? -20.802 -5.709 27.379 1.00 17.43 223 ASN A C 1
ATOM 1049 O O . ASN A 1 223 ? -21.531 -4.755 27.691 1.00 19.46 223 ASN A O 1
ATOM 1054 N N . ILE A 1 224 ? -21.105 -6.967 27.701 1.00 17.77 224 ILE A N 1
ATOM 1055 C CA . ILE A 1 224 ? -22.276 -7.243 28.536 1.00 15.10 224 ILE A CA 1
ATOM 1056 C C . ILE A 1 224 ? -22.141 -6.542 29.886 1.00 16.21 224 ILE A C 1
ATOM 1057 O O . ILE A 1 224 ? -23.062 -5.850 30.338 1.00 16.81 224 ILE A O 1
ATOM 1062 N N . TYR A 1 225 ? -20.990 -6.717 30.553 1.00 18.94 225 TYR A N 1
ATOM 1063 C CA . TYR A 1 225 ? -20.732 -6.022 31.818 1.00 15.96 225 TYR A CA 1
ATOM 1064 C C . TYR A 1 225 ? -20.898 -4.511 31.668 1.00 17.06 225 TYR A C 1
ATOM 1065 O O . TYR A 1 225 ? -21.506 -3.852 32.518 1.00 18.54 225 TYR A O 1
ATOM 1074 N N . THR A 1 226 ? -20.327 -3.938 30.603 1.00 19.53 226 THR A N 1
ATOM 1075 C CA . THR A 1 226 ? -20.475 -2.505 30.352 1.00 20.00 226 THR A CA 1
ATOM 1076 C C . THR A 1 226 ? -21.948 -2.110 30.310 1.00 18.59 226 THR A C 1
ATOM 1077 O O . THR A 1 226 ? -22.336 -1.080 30.864 1.00 17.49 226 THR A O 1
ATOM 1081 N N . ASN A 1 227 ? -22.781 -2.923 29.651 1.00 19.02 227 ASN A N 1
ATOM 1082 C CA . ASN A 1 227 ? -24.218 -2.661 29.611 1.00 16.85 227 ASN A CA 1
ATOM 1083 C C . ASN A 1 227 ? -24.840 -2.736 31.005 1.00 18.40 227 ASN A C 1
ATOM 1084 O O . ASN A 1 227 ? -25.676 -1.894 31.369 1.00 17.19 227 ASN A O 1
ATOM 1089 N N . LEU A 1 228 ? -24.458 -3.738 31.804 1.00 16.84 228 LEU A N 1
ATOM 1090 C CA . LEU A 1 228 ? -24.995 -3.816 33.169 1.00 18.22 228 LEU A CA 1
ATOM 1091 C C . LEU A 1 228 ? -24.631 -2.576 33.978 1.00 19.73 228 LEU A C 1
ATOM 1092 O O . LEU A 1 228 ? -25.465 -2.046 34.723 1.00 18.22 228 LEU A O 1
ATOM 1097 N N . ILE A 1 229 ? -23.390 -2.092 33.834 1.00 20.04 229 ILE A N 1
ATOM 1098 C CA . ILE A 1 229 ? -22.961 -0.886 34.542 1.00 21.21 229 ILE A CA 1
ATOM 1099 C C . ILE A 1 229 ? -23.778 0.324 34.082 1.00 23.17 229 ILE A C 1
ATOM 1100 O O . ILE A 1 229 ? -24.289 1.103 34.899 1.00 21.33 229 ILE A O 1
ATOM 1105 N N . LYS A 1 230 ? -23.946 0.470 32.762 1.00 16.65 230 LYS A N 1
ATOM 1106 C CA . LYS A 1 230 ? -24.668 1.610 32.195 1.00 19.71 230 LYS A CA 1
ATOM 1107 C C . LYS A 1 230 ? -26.099 1.726 32.718 1.00 22.16 230 LYS A C 1
ATOM 1108 O O . LYS A 1 230 ? -26.610 2.839 32.908 1.00 16.77 230 LYS A O 1
ATOM 1114 N N . PHE A 1 231 ? -26.774 0.605 32.953 1.00 19.17 231 PHE A N 1
ATOM 1115 C CA . PHE A 1 231 ? -28.162 0.674 33.376 1.00 19.41 231 PHE A CA 1
ATOM 1116 C C . PHE A 1 231 ? -28.322 0.368 34.856 1.00 18.80 231 PHE A C 1
ATOM 1117 O O . PHE A 1 231 ? -29.416 -0.002 35.299 1.00 17.31 231 PHE A O 1
ATOM 1125 N N . ASN A 1 232 ? -27.238 0.521 35.619 1.00 17.99 232 ASN A N 1
ATOM 1126 C CA . ASN A 1 232 ? -27.253 0.560 37.078 1.00 22.40 232 ASN A CA 1
ATOM 1127 C C . ASN A 1 232 ? -27.566 -0.802 37.692 1.00 18.78 232 ASN A C 1
ATOM 1128 O O . ASN A 1 232 ? -28.109 -0.883 38.788 1.00 17.98 232 ASN A O 1
ATOM 1133 N N . HIS A 1 233 ? -27.242 -1.886 37.000 1.00 22.63 233 HIS A N 1
ATOM 1134 C CA . HIS A 1 233 ? -27.423 -3.222 37.558 1.00 21.45 233 HIS A CA 1
ATOM 1135 C C . HIS A 1 233 ? -26.167 -3.731 38.232 1.00 23.17 233 HIS A C 1
ATOM 1136 O O . HIS A 1 233 ? -26.195 -4.803 38.841 1.00 19.22 233 HIS A O 1
ATOM 1143 N N . MET A 1 234 ? -25.086 -2.960 38.150 1.00 22.02 234 MET A N 1
ATOM 1144 C CA . MET A 1 234 ? -23.730 -3.332 38.513 1.00 22.48 234 MET A CA 1
ATOM 1145 C C . MET A 1 234 ? -22.928 -2.043 38.543 1.00 23.19 234 MET A C 1
ATOM 1146 O O . MET A 1 234 ? -23.181 -1.131 37.753 1.00 22.83 234 MET A O 1
ATOM 1151 N N . ARG A 1 235 ? -22.003 -1.944 39.488 1.00 25.38 235 ARG A N 1
ATOM 1152 C CA . ARG A 1 235 ? -21.215 -0.731 39.601 1.00 28.28 235 ARG A CA 1
ATOM 1153 C C . ARG A 1 235 ? -19.790 -0.880 39.117 1.00 27.43 235 ARG A C 1
ATOM 1154 O O . ARG A 1 235 ? -19.185 0.121 38.731 1.00 31.83 235 ARG A O 1
ATOM 1162 N N . LYS A 1 236 ? -19.246 -2.090 39.108 1.00 26.95 236 LYS A N 1
ATOM 1163 C CA . LYS A 1 236 ? -17.897 -2.309 38.610 1.00 29.48 236 LYS A CA 1
ATOM 1164 C C . LYS A 1 236 ? -17.851 -3.672 37.937 1.00 28.16 236 LYS A C 1
ATOM 1165 O O . LYS A 1 236 ? -18.445 -4.625 38.437 1.00 27.63 236 LYS A O 1
ATOM 1171 N N . ALA A 1 237 ? -17.169 -3.758 36.806 1.00 28.92 237 ALA A N 1
ATOM 1172 C CA . ALA A 1 237 ? -17.080 -5.031 36.108 1.00 26.15 237 ALA A CA 1
ATOM 1173 C C . ALA A 1 237 ? -16.380 -6.060 36.997 1.00 28.61 237 ALA A C 1
ATOM 1174 O O . ALA A 1 237 ? -15.349 -5.742 37.598 1.00 26.73 237 ALA A O 1
ATOM 1176 N N . PRO A 1 238 ? -16.906 -7.280 37.121 1.00 25.75 238 PRO A N 1
ATOM 1177 C CA . PRO A 1 238 ? -16.164 -8.333 37.824 1.00 21.56 238 PRO A CA 1
ATOM 1178 C C . PRO A 1 238 ? -14.829 -8.584 37.135 1.00 25.64 238 PRO A C 1
ATOM 1179 O O . PRO A 1 238 ? -14.706 -8.448 35.921 1.00 26.67 238 PRO A O 1
ATOM 1183 N N . LYS A 1 239 ? -13.817 -8.956 37.906 1.00 29.77 239 LYS A N 1
ATOM 1184 C CA . LYS A 1 239 ? -12.512 -9.169 37.289 1.00 31.56 239 LYS A CA 1
ATOM 1185 C C . LYS A 1 239 ? -12.418 -10.479 36.498 1.00 32.82 239 LYS A C 1
ATOM 1186 O O . LYS A 1 239 ? -11.502 -10.643 35.692 1.00 34.94 239 LYS A O 1
ATOM 1192 N N . HIS A 1 240 ? -13.354 -11.391 36.673 1.00 28.07 240 HIS A N 1
ATOM 1193 C CA . HIS A 1 240 ? -13.371 -12.690 36.014 1.00 23.94 240 HIS A CA 1
ATOM 1194 C C . HIS A 1 240 ? -14.549 -12.738 35.038 1.00 20.77 240 HIS A C 1
ATOM 1195 O O . HIS A 1 240 ? -15.391 -11.843 35.011 1.00 20.75 240 HIS A O 1
ATOM 1202 N N . GLY A 1 241 ? -14.647 -13.828 34.285 1.00 17.70 241 GLY A N 1
ATOM 1203 C CA . GLY A 1 241 ? -15.746 -13.970 33.346 1.00 19.03 241 GLY A CA 1
ATOM 1204 C C . GLY A 1 241 ? -16.675 -15.134 33.633 1.00 19.78 241 GLY A C 1
ATOM 1205 O O . GLY A 1 241 ? -17.315 -15.668 32.721 1.00 19.42 241 GLY A O 1
ATOM 1206 N N . CYS A 1 242 ? -16.768 -15.551 34.886 1.00 18.80 242 CYS A N 1
ATOM 1207 C CA . CYS A 1 242 ? -17.504 -16.760 35.236 1.00 18.46 242 CYS A CA 1
ATOM 1208 C C . CYS A 1 242 ? -18.920 -16.405 35.678 1.00 18.85 242 CYS A C 1
ATOM 1209 O O . CYS A 1 242 ? -19.108 -15.720 36.691 1.00 22.84 242 CYS A O 1
ATOM 1212 N N . LEU A 1 243 ? -19.911 -16.889 34.927 1.00 16.91 243 LEU A N 1
ATOM 1213 C CA . LEU A 1 243 ? -21.309 -16.514 35.108 1.00 19.49 243 LEU A CA 1
ATOM 1214 C C . LEU A 1 243 ? -22.095 -17.518 35.959 1.00 21.98 243 LEU A C 1
ATOM 1215 O O . LEU A 1 243 ? -23.335 -17.548 35.894 1.00 18.25 243 LEU A O 1
ATOM 1220 N N . ALA A 1 244 ? -21.393 -18.330 36.759 1.00 16.48 244 ALA A N 1
ATOM 1221 C CA . ALA A 1 244 ? -22.035 -19.272 37.671 1.00 19.01 244 ALA A CA 1
ATOM 1222 C C . ALA A 1 244 ? -23.194 -18.636 38.441 1.00 18.98 244 ALA A C 1
ATOM 1223 O O . ALA A 1 244 ? -24.247 -19.260 38.637 1.00 20.37 244 ALA A O 1
ATOM 1225 N N . SER A 1 245 ? -23.039 -17.377 38.837 1.00 17.80 245 SER A N 1
ATOM 1226 C CA . SER A 1 245 ? -24.044 -16.726 39.668 1.00 21.04 245 SER A CA 1
ATOM 1227 C C . SER A 1 245 ? -25.369 -16.569 38.929 1.00 22.76 245 SER A C 1
ATOM 1228 O O . SER A 1 245 ? -26.444 -16.827 39.489 1.00 19.58 245 SER A O 1
ATOM 1231 N N . TRP A 1 246 ? -25.312 -16.118 37.670 1.00 20.22 246 TRP A N 1
ATOM 1232 C CA . TRP A 1 246 ? -26.532 -15.923 36.897 1.00 14.82 246 TRP A CA 1
ATOM 1233 C C . TRP A 1 246 ? -27.204 -17.247 36.595 1.00 14.39 246 TRP A C 1
ATOM 1234 O O . TRP A 1 246 ? -28.438 -17.350 36.626 1.00 16.61 246 TRP A O 1
ATOM 1245 N N . ILE A 1 247 ? -26.410 -18.260 36.260 1.00 17.86 247 ILE A N 1
ATOM 1246 C CA . ILE A 1 247 ? -26.978 -19.529 35.832 1.00 14.75 247 ILE A CA 1
ATOM 1247 C C . ILE A 1 247 ? -27.643 -20.223 37.001 1.00 20.22 247 ILE A C 1
ATOM 1248 O O . ILE A 1 247 ? -28.739 -20.782 36.860 1.00 20.51 247 ILE A O 1
ATOM 1253 N N . LEU A 1 248 ? -27.018 -20.164 38.185 1.00 22.14 248 LEU A N 1
ATOM 1254 C CA . LEU A 1 248 ? -27.614 -20.779 39.372 1.00 19.41 248 LEU A CA 1
ATOM 1255 C C . LEU A 1 248 ? -28.973 -20.175 39.708 1.00 21.71 248 LEU A C 1
ATOM 1256 O O . LEU A 1 248 ? -29.808 -20.846 40.324 1.00 28.93 248 LEU A O 1
ATOM 1261 N N . GLN A 1 249 ? -29.215 -18.922 39.307 1.00 19.80 249 GLN A N 1
ATOM 1262 C CA . GLN A 1 249 ? -30.465 -18.216 39.569 1.00 19.33 249 GLN A CA 1
ATOM 1263 C C . GLN A 1 249 ? -31.467 -18.334 38.427 1.00 20.87 249 GLN A C 1
ATOM 1264 O O . GLN A 1 249 ? -32.454 -17.589 38.401 1.00 22.62 249 GLN A O 1
ATOM 1270 N N . GLY A 1 250 ? -31.245 -19.241 37.484 1.00 19.84 250 GLY A N 1
ATOM 1271 C CA . GLY A 1 250 ? -32.214 -19.500 36.445 1.00 20.02 250 GLY A CA 1
ATOM 1272 C C . GLY A 1 250 ? -31.941 -18.867 35.095 1.00 17.86 250 GLY A C 1
ATOM 1273 O O . GLY A 1 250 ? -32.847 -18.846 34.257 1.00 18.12 250 GLY A O 1
ATOM 1274 N N . THR A 1 251 ? -30.730 -18.369 34.846 1.00 14.89 251 THR A N 1
ATOM 1275 C CA . THR A 1 251 ? -30.363 -17.876 33.524 1.00 15.66 251 THR A CA 1
ATOM 1276 C C . THR A 1 251 ? -29.808 -19.048 32.709 1.00 17.67 251 THR A C 1
ATOM 1277 O O . THR A 1 251 ? -28.691 -19.518 32.958 1.00 16.28 251 THR A O 1
ATOM 1281 N N . PHE A 1 252 ? -30.584 -19.509 31.726 1.00 12.50 252 PHE A N 1
ATOM 1282 C CA . PHE A 1 252 ? -30.253 -20.701 30.935 1.00 17.52 252 PHE A CA 1
ATOM 1283 C C . PHE A 1 252 ? -29.418 -20.265 29.734 1.00 16.17 252 PHE A C 1
ATOM 1284 O O . PHE A 1 252 ? -29.936 -19.956 28.662 1.00 14.36 252 PHE A O 1
ATOM 1292 N N . MET A 1 253 ? -28.110 -20.251 29.912 1.00 16.38 253 MET A N 1
ATOM 1293 C CA . MET A 1 253 ? -27.188 -19.690 28.929 1.00 16.43 253 MET A CA 1
ATOM 1294 C C . MET A 1 253 ? -26.518 -20.849 28.216 1.00 16.09 253 MET A C 1
ATOM 1295 O O . MET A 1 253 ? -25.558 -21.425 28.726 1.00 19.39 253 MET A O 1
ATOM 1300 N N . ILE A 1 254 ? -27.014 -21.177 27.024 1.00 16.68 254 ILE A N 1
ATOM 1301 C CA . ILE A 1 254 ? -26.469 -22.256 26.213 1.00 16.79 254 ILE A CA 1
ATOM 1302 C C . ILE A 1 254 ? -26.034 -21.703 24.857 1.00 18.28 254 ILE A C 1
ATOM 1303 O O . ILE A 1 254 ? -26.468 -20.635 24.419 1.00 17.52 254 ILE A O 1
ATOM 1308 N N . ASN A 1 255 ? -25.177 -22.467 24.185 1.00 16.82 255 ASN A N 1
ATOM 1309 C CA . ASN A 1 255 ? -24.798 -22.233 22.800 1.00 15.26 255 ASN A CA 1
ATOM 1310 C C . ASN A 1 255 ? -25.622 -23.145 21.889 1.00 17.51 255 ASN A C 1
ATOM 1311 O O . ASN A 1 255 ? -25.755 -24.339 22.165 1.00 16.68 255 ASN A O 1
ATOM 1316 N N . SER A 1 256 ? -26.170 -22.588 20.799 1.00 15.25 256 SER A N 1
ATOM 1317 C CA . SER A 1 256 ? -26.969 -23.410 19.894 1.00 16.89 256 SER A CA 1
ATOM 1318 C C . SER A 1 256 ? -26.138 -24.518 19.240 1.00 16.69 256 SER A C 1
ATOM 1319 O O . SER A 1 256 ? -26.676 -25.575 18.892 1.00 19.58 256 SER A O 1
ATOM 1322 N N . ALA A 1 257 ? -24.838 -24.296 19.054 1.00 16.24 257 ALA A N 1
ATOM 1323 C CA . ALA A 1 257 ? -23.890 -25.346 18.701 1.00 17.83 257 ALA A CA 1
ATOM 1324 C C . ALA A 1 257 ? -23.144 -25.736 19.971 1.00 18.40 257 ALA A C 1
ATOM 1325 O O . ALA A 1 257 ? -22.349 -24.951 20.499 1.00 17.61 257 ALA A O 1
ATOM 1327 N N . PHE A 1 258 ? -23.370 -26.952 20.447 1.00 18.14 258 PHE A N 1
ATOM 1328 C CA . PHE A 1 258 ? -22.805 -27.306 21.740 1.00 18.47 258 PHE A CA 1
ATOM 1329 C C . PHE A 1 258 ? -21.307 -27.581 21.706 1.00 19.04 258 PHE A C 1
ATOM 1330 O O . PHE A 1 258 ? -20.685 -27.582 22.777 1.00 17.43 258 PHE A O 1
ATOM 1338 N N . THR A 1 259 ? -20.707 -27.796 20.535 1.00 14.24 259 THR A N 1
ATOM 1339 C CA . THR A 1 259 ? -19.287 -28.117 20.459 1.00 14.51 259 THR A CA 1
ATOM 1340 C C . THR A 1 259 ? -18.608 -27.348 19.334 1.00 19.00 259 THR A C 1
ATOM 1341 O O . THR A 1 259 ? -19.249 -26.856 18.408 1.00 17.05 259 THR A O 1
ATOM 1345 N N . THR A 1 260 ? -17.285 -27.257 19.431 1.00 18.13 260 THR A N 1
ATOM 1346 C CA . THR A 1 260 ? -16.442 -26.942 18.297 1.00 19.75 260 THR A CA 1
ATOM 1347 C C . THR A 1 260 ? -15.128 -27.689 18.494 1.00 18.55 260 THR A C 1
ATOM 1348 O O . THR A 1 260 ? -15.028 -28.580 19.338 1.00 18.22 260 THR A O 1
ATOM 1352 N N . VAL A 1 261 ? -14.129 -27.363 17.689 1.00 19.96 261 VAL A N 1
ATOM 1353 C CA . VAL A 1 261 ? -12.789 -27.927 17.823 1.00 20.18 261 VAL A CA 1
ATOM 1354 C C . VAL A 1 261 ? -11.887 -26.828 18.349 1.00 22.84 261 VAL 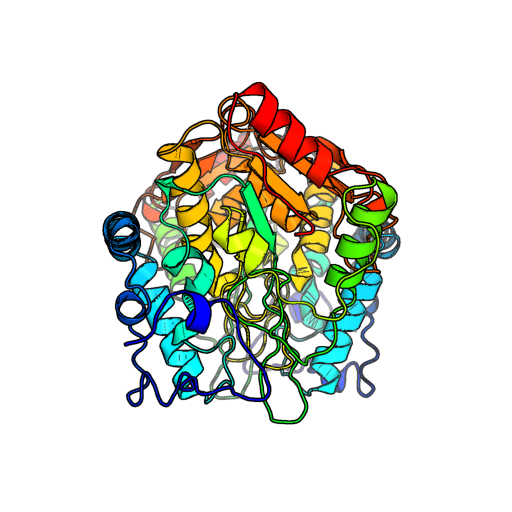A C 1
ATOM 1355 O O . VAL A 1 261 ? -12.012 -25.665 17.940 1.00 21.31 261 VAL A O 1
ATOM 1359 N N . LEU A 1 262 ? -10.995 -27.188 19.273 1.00 22.36 262 LEU A N 1
ATOM 1360 C CA . LEU A 1 262 ? -10.065 -26.215 19.826 1.00 22.60 262 LEU A CA 1
ATOM 1361 C C . LEU A 1 262 ? -9.353 -25.451 18.711 1.00 25.83 262 LEU A C 1
ATOM 1362 O O . LEU A 1 262 ? -8.845 -26.050 17.759 1.00 22.70 262 LEU A O 1
ATOM 1367 N N . ASN A 1 263 ? -9.328 -24.121 18.836 1.00 24.00 263 ASN A N 1
ATOM 1368 C CA . ASN A 1 263 ? -8.660 -23.196 17.922 1.00 29.52 263 ASN A CA 1
ATOM 1369 C C . ASN A 1 263 ? -9.313 -23.142 16.544 1.00 31.98 263 ASN A C 1
ATOM 1370 O O . ASN A 1 263 ? -8.698 -22.629 15.602 1.00 35.16 263 ASN A O 1
ATOM 1375 N N . GLU A 1 264 ? -10.531 -23.669 16.387 1.00 23.13 264 GLU A N 1
ATOM 1376 C CA . GLU A 1 264 ? -11.296 -23.543 15.150 1.00 28.63 264 GLU A CA 1
ATOM 1377 C C . GLU A 1 264 ? -12.692 -23.047 15.499 1.00 24.64 264 GLU A C 1
ATOM 1378 O O . GLU A 1 264 ? -13.369 -23.634 16.350 1.00 25.09 264 GLU A O 1
ATOM 1384 N N . SER A 1 265 ? -13.134 -21.987 14.840 1.00 18.60 265 SER A N 1
ATOM 1385 C CA . SER A 1 265 ? -14.396 -21.360 15.201 1.00 23.38 265 SER A CA 1
ATOM 1386 C C . SER A 1 265 ? -15.564 -21.953 14.411 1.00 24.81 265 SER A C 1
ATOM 1387 O O . SER A 1 265 ? -15.519 -22.039 13.179 1.00 21.63 265 SER A O 1
ATOM 1390 N N . GLY A 1 266 ? -16.606 -22.371 15.130 1.00 21.40 266 GLY A N 1
ATOM 1391 C CA . GLY A 1 266 ? -17.880 -22.720 14.511 1.00 21.39 266 GLY A CA 1
ATOM 1392 C C . GLY A 1 266 ? -17.878 -23.892 13.548 1.00 19.04 266 GLY A C 1
ATOM 1393 O O . GLY A 1 266 ? -18.643 -23.883 12.591 1.00 21.95 266 GLY A O 1
ATOM 1394 N N . VAL A 1 267 ? -17.053 -24.918 13.772 1.00 20.31 267 VAL A N 1
ATOM 1395 C CA . VAL A 1 267 ? -16.956 -25.984 12.775 1.00 19.97 267 VAL A CA 1
ATOM 1396 C C . VAL A 1 267 ? -18.034 -27.043 12.930 1.00 22.35 267 VAL A C 1
ATOM 1397 O O . VAL A 1 267 ? -18.127 -27.929 12.073 1.00 18.87 267 VAL A O 1
ATOM 1401 N N . HIS A 1 268 ? -18.878 -26.965 13.969 1.00 20.30 268 HIS A N 1
ATOM 1402 C CA . HIS A 1 268 ? -19.954 -27.928 14.185 1.00 21.31 268 HIS A CA 1
ATOM 1403 C C . HIS A 1 268 ? -21.326 -27.271 14.139 1.00 24.00 268 HIS A C 1
ATOM 1404 O O . HIS A 1 268 ? -22.234 -27.641 14.888 1.00 23.43 268 HIS A O 1
ATOM 1411 N N . ALA A 1 269 ? -21.502 -26.305 13.234 1.00 23.94 269 ALA A N 1
ATOM 1412 C CA . ALA A 1 269 ? -22.727 -25.511 13.214 1.00 22.08 269 ALA A CA 1
ATOM 1413 C C . ALA A 1 269 ? -23.944 -26.311 12.748 1.00 23.49 269 ALA A C 1
ATOM 1414 O O . ALA A 1 269 ? -25.060 -26.013 13.168 1.00 29.75 269 ALA A O 1
ATOM 1416 N N . ARG A 1 270 ? -23.775 -27.299 11.868 1.00 25.97 270 ARG A N 1
ATOM 1417 C CA . ARG A 1 270 ? -24.931 -28.093 11.460 1.00 30.84 270 ARG A CA 1
ATOM 1418 C C . ARG A 1 270 ? -25.217 -29.200 12.463 1.00 27.76 270 ARG A C 1
ATOM 1419 O O . ARG A 1 270 ? -26.381 -29.571 12.661 1.00 31.51 270 ARG A O 1
ATOM 1427 N N . THR A 1 271 ? -24.167 -29.677 13.132 1.00 24.28 271 THR A N 1
ATOM 1428 C CA . THR A 1 271 ? -24.224 -30.874 13.969 1.00 26.97 271 THR A CA 1
ATOM 1429 C C . THR A 1 271 ? -25.361 -30.855 14.991 1.00 20.43 271 THR A C 1
ATOM 1430 O O . THR A 1 271 ? -26.036 -31.870 15.183 1.00 21.99 271 THR A O 1
ATOM 1434 N N . TRP A 1 272 ? -25.612 -29.717 15.641 1.00 23.99 272 TRP A N 1
ATOM 1435 C CA . TRP A 1 272 ? -26.521 -29.689 16.790 1.00 21.14 272 TRP A CA 1
ATOM 1436 C C . TRP A 1 272 ? -27.885 -29.068 16.506 1.00 22.64 272 TRP A C 1
ATOM 1437 O O . TRP A 1 272 ? -28.677 -28.906 17.449 1.00 21.62 272 TRP A O 1
ATOM 1448 N N . GLU A 1 273 ? -28.192 -28.741 15.243 1.00 20.56 273 GLU A N 1
ATOM 1449 C CA . GLU A 1 273 ? -29.366 -27.918 14.941 1.00 21.93 273 GLU A CA 1
ATOM 1450 C C . GLU A 1 273 ? -30.662 -28.609 15.353 1.00 24.35 273 GLU A C 1
ATOM 1451 O O . GLU A 1 273 ? -31.565 -27.967 15.907 1.00 23.11 273 GLU A O 1
ATOM 1457 N N . SER A 1 274 ? -30.779 -29.916 15.098 1.00 19.74 274 SER A N 1
ATOM 1458 C CA . SER A 1 274 ? -32.017 -30.591 15.466 1.00 26.63 274 SER A CA 1
ATOM 1459 C C . SER A 1 274 ? -32.123 -30.756 16.979 1.00 18.95 274 SER A C 1
ATOM 1460 O O . SER A 1 274 ? -33.217 -30.656 17.545 1.00 21.29 274 SER A O 1
ATOM 1463 N N . PHE A 1 275 ? -31.003 -31.031 17.639 1.00 21.28 275 PHE A N 1
ATOM 1464 C CA . PHE A 1 275 ? -31.011 -31.141 19.092 1.00 21.89 275 PHE A CA 1
ATOM 1465 C C . PHE A 1 275 ? -31.428 -29.824 19.724 1.00 17.08 275 PHE A C 1
ATOM 1466 O O . PHE A 1 275 ? -32.313 -29.792 20.580 1.00 18.85 275 PHE A O 1
ATOM 1474 N N . THR A 1 276 ? -30.824 -28.718 19.284 1.00 17.05 276 THR A N 1
ATOM 1475 C CA . THR A 1 276 ? -31.176 -27.412 19.838 1.00 19.54 276 THR A CA 1
ATOM 1476 C C . THR A 1 276 ? -32.619 -27.034 19.502 1.00 20.52 276 THR A C 1
ATOM 1477 O O . THR A 1 276 ? -33.331 -26.471 20.346 1.00 21.26 276 THR A O 1
ATOM 1481 N N . ALA A 1 277 ? -33.089 -27.369 18.296 1.00 18.96 277 ALA A N 1
ATOM 1482 C CA . ALA A 1 277 ? -34.486 -27.093 17.971 1.00 19.08 277 ALA A CA 1
ATOM 1483 C C . ALA A 1 277 ? -35.421 -27.852 18.899 1.00 19.71 277 ALA A C 1
ATOM 1484 O O . ALA A 1 277 ? -36.396 -27.288 19.408 1.00 18.72 277 ALA A O 1
ATOM 1486 N N . ASP A 1 278 ? -35.124 -29.133 19.158 1.00 19.89 278 ASP A N 1
ATOM 1487 C CA . ASP A 1 278 ? -35.944 -29.893 20.096 1.00 19.87 278 ASP A CA 1
ATOM 1488 C C . ASP A 1 278 ? -35.819 -29.365 21.526 1.00 19.51 278 ASP A C 1
ATOM 1489 O O . ASP A 1 278 ? -36.770 -29.466 22.305 1.00 22.59 278 ASP A O 1
ATOM 1494 N N . LEU A 1 279 ? -34.674 -28.801 21.893 1.00 17.82 279 LEU A N 1
ATOM 1495 C CA . LEU A 1 279 ? -34.542 -28.223 23.226 1.00 21.10 279 LEU A CA 1
ATOM 1496 C C . LEU A 1 279 ? -35.421 -26.983 23.373 1.00 16.85 279 LEU A C 1
ATOM 1497 O O . LEU A 1 279 ? -36.176 -26.850 24.354 1.00 16.77 279 LEU A O 1
ATOM 1502 N N . ILE A 1 280 ? -35.365 -26.081 22.381 1.00 17.74 280 ILE A N 1
ATOM 1503 C CA . ILE A 1 280 ? -36.225 -24.894 22.391 1.00 18.47 280 ILE A CA 1
ATOM 1504 C C . ILE A 1 280 ? -37.688 -25.308 22.429 1.00 20.05 280 ILE A C 1
ATOM 1505 O O . ILE A 1 280 ? -38.478 -24.806 23.245 1.00 23.95 280 ILE A O 1
ATOM 1510 N N . ASP A 1 281 ? -38.071 -26.232 21.539 1.00 20.00 281 ASP A N 1
ATOM 1511 C CA . ASP A 1 281 ? -39.472 -26.642 21.445 1.00 21.65 281 ASP A CA 1
ATOM 1512 C C . ASP A 1 281 ? -39.935 -27.303 22.731 1.00 25.37 281 ASP A C 1
ATOM 1513 O O . ASP A 1 281 ? -41.065 -27.084 23.177 1.00 24.17 281 ASP A O 1
ATOM 1518 N N . TYR A 1 282 ? -39.075 -28.124 23.337 1.00 21.90 282 TYR A N 1
ATOM 1519 C CA . TYR A 1 282 ? -39.424 -28.740 24.608 1.00 22.99 282 TYR A CA 1
ATOM 1520 C C . TYR A 1 282 ? -39.731 -27.680 25.658 1.00 23.95 282 TYR A C 1
ATOM 1521 O O . TYR A 1 282 ? -40.722 -27.784 26.399 1.00 23.84 282 TYR A O 1
ATOM 1530 N N . LEU A 1 283 ? -38.886 -26.645 25.740 1.00 23.92 283 LEU A N 1
ATOM 1531 C CA . LEU A 1 283 ? -39.096 -25.636 26.779 1.00 25.96 283 LEU A CA 1
ATOM 1532 C C . LEU A 1 283 ? -40.380 -24.847 26.527 1.00 26.60 283 LEU A C 1
ATOM 1533 O O . LEU A 1 283 ? -41.196 -24.668 27.439 1.00 26.83 283 LEU A O 1
ATOM 1538 N N . THR A 1 284 ? -40.589 -24.386 25.286 1.00 24.11 284 THR A N 1
ATOM 1539 C CA . THR A 1 284 ? -41.777 -23.590 24.995 1.00 28.57 284 THR A CA 1
ATOM 1540 C C . THR A 1 284 ? -43.062 -24.416 24.997 1.00 30.61 284 THR A C 1
ATOM 1541 O O . THR A 1 284 ? -44.146 -23.855 25.185 1.00 35.42 284 THR A O 1
ATOM 1545 N N . ASP A 1 285 ? -42.979 -25.724 24.793 1.00 24.74 285 ASP A N 1
ATOM 1546 C CA . ASP A 1 285 ? -44.186 -26.529 24.870 1.00 25.65 285 ASP A CA 1
ATOM 1547 C C . ASP A 1 285 ? -44.543 -26.875 26.307 1.00 37.58 285 ASP A C 1
ATOM 1548 O O . ASP A 1 285 ? -45.729 -27.016 26.628 1.00 41.28 285 ASP A O 1
ATOM 1553 N N . ASN A 1 286 ? -43.558 -27.024 27.195 1.00 31.18 286 ASN A N 1
ATOM 1554 C CA . ASN A 1 286 ? -43.919 -27.498 28.523 1.00 28.01 286 ASN A CA 1
ATOM 1555 C C . ASN A 1 286 ? -43.931 -26.414 29.592 1.00 26.59 286 ASN A C 1
ATOM 1556 O O . ASN A 1 286 ? -44.385 -26.682 30.704 1.00 28.90 286 ASN A O 1
ATOM 1561 N N . TYR A 1 287 ? -43.486 -25.199 29.285 1.00 27.12 287 TYR A N 1
ATOM 1562 C CA . TYR A 1 287 ? -43.384 -24.147 30.285 1.00 26.68 287 TYR A CA 1
ATOM 1563 C C . TYR A 1 287 ? -43.917 -22.835 29.733 1.00 27.55 287 TYR A C 1
ATOM 1564 O O . TYR A 1 287 ? -44.054 -22.647 28.518 1.00 26.58 287 TYR A O 1
ATOM 1573 N N . ASP A 1 288 ? -44.212 -21.917 30.643 1.00 31.34 288 ASP A N 1
ATOM 1574 C CA . ASP A 1 288 ? -44.868 -20.703 30.219 1.00 34.98 288 ASP A CA 1
ATOM 1575 C C . ASP A 1 288 ? -44.125 -19.471 30.680 1.00 30.58 288 ASP A C 1
ATOM 1576 O O . ASP A 1 288 ? -43.437 -19.478 31.715 1.00 31.42 288 ASP A O 1
ATOM 1581 N N . ASP A 1 289 ? -44.242 -18.426 29.857 1.00 28.11 289 ASP A N 1
ATOM 1582 C CA . ASP A 1 289 ? -43.777 -17.108 30.248 1.00 35.67 289 ASP A CA 1
ATOM 1583 C C . ASP A 1 289 ? -42.274 -17.119 30.548 1.00 31.94 289 ASP A C 1
ATOM 1584 O O . ASP A 1 289 ? -41.811 -16.572 31.557 1.00 26.05 289 ASP A O 1
ATOM 1589 N N . LEU A 1 290 ? -41.511 -17.812 29.706 1.00 24.47 290 LEU A N 1
ATOM 1590 C CA . LEU A 1 290 ? -40.065 -17.699 29.772 1.00 25.39 290 LEU A CA 1
ATOM 1591 C C . LEU A 1 290 ? -39.652 -16.397 29.113 1.00 25.63 290 LEU A C 1
ATOM 1592 O O . LEU A 1 290 ? -40.407 -15.800 28.341 1.00 27.71 290 LEU A O 1
ATOM 1597 N N . ILE A 1 291 ? -38.437 -15.956 29.409 1.00 20.68 291 ILE A N 1
ATOM 1598 C CA . ILE A 1 291 ? -37.863 -14.802 28.733 1.00 20.84 291 ILE A CA 1
ATOM 1599 C C . ILE A 1 291 ? -36.748 -15.283 27.811 1.00 19.21 291 ILE A C 1
ATOM 1600 O O . ILE A 1 291 ? -35.801 -15.936 28.265 1.00 18.38 291 ILE A O 1
ATOM 1605 N N . PHE A 1 292 ? -36.865 -14.962 26.522 1.00 16.27 292 PHE A N 1
ATOM 1606 C CA . PHE A 1 292 ? -35.856 -15.267 25.517 1.00 17.93 292 PHE A CA 1
ATOM 1607 C C . PHE A 1 292 ? -35.138 -13.982 25.127 1.00 20.44 292 PHE A C 1
ATOM 1608 O O . PHE A 1 292 ? -35.778 -12.996 24.733 1.00 18.90 292 PHE A O 1
ATOM 1616 N N . VAL A 1 293 ? -33.814 -13.998 25.245 1.00 17.73 293 VAL A N 1
ATOM 1617 C CA . VAL A 1 293 ? -32.958 -12.870 24.900 1.00 15.81 293 VAL A CA 1
ATOM 1618 C C . VAL A 1 293 ? -32.216 -13.227 23.622 1.00 21.81 293 VAL A C 1
ATOM 1619 O O . VAL A 1 293 ? -31.449 -14.199 23.597 1.00 21.75 293 VAL A O 1
ATOM 1623 N N . ALA A 1 294 ? -32.450 -12.451 22.558 1.00 17.74 294 ALA A N 1
ATOM 1624 C CA . ALA A 1 294 ? -31.884 -12.721 21.239 1.00 19.46 294 ALA A CA 1
ATOM 1625 C C . ALA A 1 294 ? -30.841 -11.651 20.911 1.00 20.70 294 ALA A C 1
ATOM 1626 O O . ALA A 1 294 ? -31.182 -10.532 20.516 1.00 20.76 294 ALA A O 1
ATOM 1628 N N . TRP A 1 295 ? -29.565 -11.998 21.070 1.00 16.38 295 TRP A N 1
ATOM 1629 C CA . TRP A 1 295 ? -28.471 -11.103 20.730 1.00 18.63 295 TRP A CA 1
ATOM 1630 C C . TRP A 1 295 ? -27.872 -11.548 19.385 1.00 21.67 295 TRP A C 1
ATOM 1631 O O . TRP A 1 295 ? -27.175 -12.569 19.309 1.00 16.42 295 TRP A O 1
ATOM 1642 N N . GLY A 1 296 ? -28.136 -10.775 18.328 1.00 19.22 296 GLY A N 1
ATOM 1643 C CA . GLY A 1 296 ? -27.680 -11.115 16.999 1.00 19.18 296 GLY A CA 1
ATOM 1644 C C . GLY A 1 296 ? -28.729 -11.864 16.186 1.00 18.98 296 GLY A C 1
ATOM 1645 O O . GLY A 1 296 ? -29.743 -12.357 16.693 1.00 19.63 296 GLY A O 1
ATOM 1646 N N . ALA A 1 297 ? -28.459 -11.954 14.883 1.00 19.73 297 ALA A N 1
ATOM 1647 C CA . ALA A 1 297 ? -29.457 -12.450 13.935 1.00 20.72 297 ALA A CA 1
ATOM 1648 C C . ALA A 1 297 ? -29.687 -13.951 14.077 1.00 15.62 297 ALA A C 1
ATOM 1649 O O . ALA A 1 297 ? -30.824 -14.428 13.963 1.00 18.35 297 ALA A O 1
ATOM 1651 N N . HIS A 1 298 ? -28.625 -14.707 14.335 1.00 17.10 298 HIS A N 1
ATOM 1652 C CA . HIS A 1 298 ? -28.749 -16.149 14.521 1.00 18.63 298 HIS A CA 1
ATOM 1653 C C . HIS A 1 298 ? -29.631 -16.499 15.729 1.00 16.28 298 HIS A C 1
ATOM 1654 O O . HIS A 1 298 ? -30.556 -17.320 15.631 1.00 15.99 298 HIS A O 1
ATOM 1661 N N . ALA A 1 299 ? -29.354 -15.890 16.884 1.00 16.42 299 ALA A N 1
ATOM 1662 C CA . ALA A 1 299 ? -30.192 -16.134 18.057 1.00 19.63 299 ALA A CA 1
ATOM 1663 C C . ALA A 1 299 ? -31.636 -15.715 17.789 1.00 19.05 299 ALA A C 1
ATOM 1664 O O . ALA A 1 299 ? -32.580 -16.367 18.252 1.00 18.91 299 ALA A O 1
ATOM 1666 N N . HIS A 1 300 ? -31.821 -14.648 17.005 1.00 20.05 300 HIS A N 1
ATOM 1667 C CA . HIS A 1 300 ? -33.156 -14.150 16.692 1.00 19.13 300 HIS A CA 1
ATOM 1668 C C . HIS A 1 300 ? -33.932 -15.133 15.820 1.00 19.08 300 HIS A C 1
ATOM 1669 O O . HIS A 1 300 ? -35.135 -15.378 16.049 1.00 17.44 300 HIS A O 1
ATOM 1676 N N . LYS A 1 301 ? -33.264 -15.694 14.809 1.00 16.64 301 LYS A N 1
ATOM 1677 C CA . LYS A 1 301 ? -33.880 -16.772 14.052 1.00 20.30 301 LYS A CA 1
ATOM 1678 C C . LYS A 1 301 ? -34.328 -17.873 14.991 1.00 21.61 301 LYS A C 1
ATOM 1679 O O . LYS A 1 301 ? -35.484 -18.309 14.946 1.00 22.19 301 LYS A O 1
ATOM 1685 N N . LEU A 1 302 ? -33.442 -18.304 15.893 1.00 19.89 302 LEU A N 1
ATOM 1686 C CA . LEU A 1 302 ? -33.850 -19.381 16.794 1.00 18.44 302 LEU A CA 1
ATOM 1687 C C . LEU A 1 302 ? -35.044 -18.974 17.649 1.00 18.99 302 LEU A C 1
ATOM 1688 O O . LEU A 1 302 ? -35.933 -19.790 17.898 1.00 19.65 302 LEU A O 1
ATOM 1693 N N . CYS A 1 303 ? -35.078 -17.727 18.128 1.00 16.66 303 CYS A N 1
ATOM 1694 C CA . CYS A 1 303 ? -36.180 -17.301 18.991 1.00 19.69 303 CYS A CA 1
ATOM 1695 C C . CYS A 1 303 ? -37.493 -17.136 18.240 1.00 21.96 303 CYS A C 1
ATOM 1696 O O . CYS A 1 303 ? -38.547 -17.003 18.877 1.00 24.40 303 CYS A O 1
ATOM 1699 N N . GLN A 1 304 ? -37.460 -17.122 16.915 1.00 17.52 304 GLN A N 1
ATOM 1700 C CA . GLN A 1 304 ? -38.707 -17.180 16.163 1.00 21.34 304 GLN A CA 1
ATOM 1701 C C . GLN A 1 304 ? -39.288 -18.582 16.072 1.00 20.82 304 GLN A C 1
ATOM 1702 O O . GLN A 1 304 ? -40.311 -18.768 15.409 1.00 17.46 304 GLN A O 1
ATOM 1708 N N . ARG A 1 305 ? -38.678 -19.576 16.723 1.00 22.78 305 ARG A N 1
ATOM 1709 C CA . ARG A 1 305 ? -39.411 -20.805 16.978 1.00 18.25 305 ARG A CA 1
ATOM 1710 C C . ARG A 1 305 ? -40.422 -20.634 18.092 1.00 21.14 305 ARG A C 1
ATOM 1711 O O . ARG A 1 305 ? -41.281 -21.508 18.267 1.00 23.40 305 ARG A O 1
ATOM 1719 N N . VAL A 1 306 ? -40.335 -19.536 18.837 1.00 21.90 306 VAL A N 1
ATOM 1720 C CA . VAL A 1 306 ? -41.022 -19.364 20.113 1.00 25.48 306 VAL A CA 1
ATOM 1721 C C . VAL A 1 306 ? -42.255 -18.501 19.882 1.00 27.36 306 VAL A C 1
ATOM 1722 O O . VAL A 1 306 ? -42.196 -17.497 19.163 1.00 26.35 306 VAL A O 1
ATOM 1726 N N . ASP A 1 307 ? -43.368 -18.895 20.478 1.00 30.31 307 ASP A N 1
ATOM 1727 C CA . ASP A 1 307 ? -44.611 -18.128 20.427 1.00 33.23 307 ASP A CA 1
ATOM 1728 C C . ASP A 1 307 ? -44.477 -16.829 21.213 1.00 31.34 307 ASP A C 1
ATOM 1729 O O . ASP A 1 307 ? -44.422 -16.876 22.448 1.00 29.38 307 ASP A O 1
ATOM 1734 N N . PRO A 1 308 ? -44.460 -15.664 20.564 1.00 33.24 308 PRO A N 1
ATOM 1735 C CA . PRO A 1 308 ? -44.208 -14.407 21.284 1.00 32.58 308 PRO A CA 1
ATOM 1736 C C . PRO A 1 308 ? -45.381 -13.895 22.106 1.00 32.92 308 PRO A C 1
ATOM 1737 O O . PRO A 1 308 ? -45.236 -12.865 22.770 1.00 38.05 308 PRO A O 1
ATOM 1741 N N . LYS A 1 309 ? -46.535 -14.560 22.097 1.00 38.71 309 LYS A N 1
ATOM 1742 C CA . LYS A 1 309 ? -47.615 -14.197 23.008 1.00 43.04 309 LYS A CA 1
ATOM 1743 C C . LYS A 1 309 ? -47.629 -15.068 24.251 1.00 41.41 309 LYS A C 1
ATOM 1744 O O . LYS A 1 309 ? -48.193 -14.678 25.281 1.00 45.46 309 LYS A O 1
ATOM 1750 N N . LYS A 1 310 ? -47.008 -16.223 24.164 1.00 33.03 310 LYS A N 1
ATOM 1751 C CA . LYS A 1 310 ? -46.827 -17.119 25.282 1.00 34.86 310 LYS A CA 1
ATOM 1752 C C . LYS A 1 310 ? -45.522 -16.841 26.029 1.00 33.49 310 LYS A C 1
ATOM 1753 O O . LYS A 1 310 ? -45.372 -17.244 27.192 1.00 31.96 310 LYS A O 1
ATOM 1759 N N . HIS A 1 311 ? -44.572 -16.182 25.369 1.00 29.88 311 HIS A N 1
ATOM 1760 C CA . HIS A 1 311 ? -43.240 -15.971 25.906 1.00 31.88 311 HIS A CA 1
ATOM 1761 C C . HIS A 1 311 ? -42.755 -14.597 25.481 1.00 30.55 311 HIS A C 1
ATOM 1762 O O . HIS A 1 311 ? -43.178 -14.054 24.455 1.00 30.36 311 HIS A O 1
ATOM 1769 N N . TYR A 1 312 ? -41.822 -14.067 26.260 1.00 24.22 312 TYR A N 1
ATOM 1770 C CA . TYR A 1 312 ? -41.317 -12.711 26.090 1.00 27.12 312 TYR A CA 1
ATOM 1771 C C . TYR A 1 312 ? -39.944 -12.755 25.415 1.00 25.16 312 TYR A C 1
ATOM 1772 O O . TYR A 1 312 ? -39.013 -13.367 25.950 1.00 20.03 312 TYR A O 1
ATOM 1781 N N . ILE A 1 313 ? -39.820 -12.104 24.249 1.00 19.81 313 ILE A N 1
ATOM 1782 C CA . ILE A 1 313 ? -38.606 -12.139 23.430 1.00 19.67 313 ILE A CA 1
ATOM 1783 C C . ILE A 1 313 ? -38.023 -10.735 23.320 1.00 20.45 313 ILE A C 1
ATOM 1784 O O . ILE A 1 313 ? -38.700 -9.808 22.857 1.00 23.59 313 ILE A O 1
ATOM 1789 N N . ILE A 1 314 ? -36.757 -10.595 23.700 1.00 20.48 314 ILE A N 1
ATOM 1790 C CA . ILE A 1 314 ? -36.025 -9.325 23.721 1.00 22.35 314 ILE A CA 1
ATOM 1791 C C . ILE A 1 314 ? -34.908 -9.446 22.703 1.00 20.81 314 ILE A C 1
ATOM 1792 O O . ILE A 1 314 ? -34.090 -10.373 22.794 1.00 20.27 314 ILE A O 1
ATOM 1797 N N . THR A 1 315 ? -34.855 -8.513 21.749 1.00 19.58 315 THR A N 1
ATOM 1798 C CA . THR A 1 315 ? -33.966 -8.635 20.602 1.00 21.09 315 THR A CA 1
ATOM 1799 C C . THR A 1 315 ? -33.117 -7.385 20.421 1.00 18.62 315 THR A C 1
ATOM 1800 O O . THR A 1 315 ? -33.624 -6.264 20.484 1.00 22.03 315 THR A O 1
ATOM 1804 N N . SER A 1 316 ? -31.837 -7.586 20.146 1.00 16.25 316 SER A N 1
ATOM 1805 C CA . SER A 1 316 ? -30.941 -6.495 19.789 1.00 17.96 316 SER A CA 1
ATOM 1806 C C . SER A 1 316 ? -29.792 -7.077 18.977 1.00 18.80 316 SER A C 1
ATOM 1807 O O . SER A 1 316 ? -29.766 -8.273 18.678 1.00 18.54 316 SER A O 1
ATOM 1810 N N . SER A 1 317 ? -28.820 -6.230 18.645 1.00 18.74 317 SER A N 1
ATOM 1811 C CA . SER A 1 317 ? -27.610 -6.746 18.027 1.00 18.95 317 SER A CA 1
ATOM 1812 C C . SER A 1 317 ? -26.739 -7.455 19.069 1.00 21.30 317 SER A C 1
ATOM 1813 O O . SER A 1 317 ? -26.945 -7.356 20.286 1.00 16.22 317 SER A O 1
ATOM 1816 N N . HIS A 1 318 ? -25.730 -8.150 18.556 1.00 20.23 318 HIS A N 1
ATOM 1817 C CA . HIS A 1 318 ? -24.833 -8.944 19.376 1.00 19.52 318 HIS A CA 1
ATOM 1818 C C . HIS A 1 318 ? -23.833 -8.050 20.114 1.00 21.37 318 HIS A C 1
ATOM 1819 O O . HIS A 1 318 ? -23.405 -7.015 19.587 1.00 21.57 318 HIS A O 1
ATOM 1826 N N . PRO A 1 319 ? -23.427 -8.441 21.325 1.00 19.11 319 PRO A N 1
ATOM 1827 C CA . PRO A 1 319 ? -22.494 -7.613 22.104 1.00 19.86 319 PRO A CA 1
ATOM 1828 C C . PRO A 1 319 ? -21.058 -7.667 21.638 1.00 21.86 319 PRO A C 1
ATOM 1829 O O . PRO A 1 319 ? -20.223 -6.965 22.221 1.00 18.17 319 PRO A O 1
ATOM 1833 N N . SER A 1 320 ? -20.714 -8.492 20.652 1.00 22.89 320 SER A N 1
ATOM 1834 C CA . SER A 1 320 ? -19.333 -8.516 20.200 1.00 22.90 320 SER A CA 1
ATOM 1835 C C . SER A 1 320 ? -18.932 -7.123 19.711 1.00 21.82 320 SER A C 1
ATOM 1836 O O . SER A 1 320 ? -19.791 -6.345 19.290 1.00 22.90 320 SER A O 1
ATOM 1839 N N . PRO A 1 321 ? -17.643 -6.765 19.789 1.00 24.48 321 PRO A N 1
ATOM 1840 C CA . PRO A 1 321 ? -17.234 -5.403 19.383 1.00 27.87 321 PRO A CA 1
ATOM 1841 C C . PRO A 1 321 ? -17.574 -5.048 17.940 1.00 27.56 321 PRO A C 1
ATOM 1842 O O . PRO A 1 321 ? -17.693 -3.856 17.620 1.00 26.96 321 PRO A O 1
ATOM 1846 N N . TYR A 1 322 ? -17.750 -6.033 17.064 1.00 24.50 322 TYR A N 1
ATOM 1847 C CA . TYR A 1 322 ? -18.087 -5.730 15.682 1.00 31.02 322 TYR A CA 1
ATOM 1848 C C . TYR A 1 322 ? -19.540 -5.301 15.502 1.00 32.23 322 TYR A C 1
ATOM 1849 O O . TYR A 1 322 ? -19.866 -4.712 14.474 1.00 28.80 322 TYR A O 1
ATOM 1858 N N . SER A 1 323 ? -20.415 -5.535 16.488 1.00 33.67 323 SER A N 1
ATOM 1859 C CA . SER A 1 323 ? -21.825 -5.196 16.330 1.00 23.46 323 SER A CA 1
ATOM 1860 C C . SER A 1 323 ? -22.425 -4.470 17.526 1.00 23.88 323 SER A C 1
ATOM 1861 O O . SER A 1 323 ? -23.589 -4.066 17.460 1.00 23.15 323 SER A O 1
ATOM 1864 N N . VAL A 1 324 ? -21.659 -4.261 18.602 1.00 26.71 324 VAL A N 1
ATOM 1865 C CA . VAL A 1 324 ? -22.246 -3.843 19.874 1.00 24.16 324 VAL A CA 1
ATOM 1866 C C . VAL A 1 324 ? -22.946 -2.490 19.743 1.00 25.25 324 VAL A C 1
ATOM 1867 O O . VAL A 1 324 ? -24.004 -2.270 20.343 1.00 24.79 324 VAL A O 1
ATOM 1871 N N . SER A 1 325 ? -22.391 -1.568 18.955 1.00 25.33 325 SER A N 1
ATOM 1872 C CA . SER A 1 325 ? -22.954 -0.222 18.888 1.00 29.54 325 SER A CA 1
ATOM 1873 C C . SER A 1 325 ? -23.670 0.065 17.577 1.00 34.30 325 SER A C 1
ATOM 1874 O O . SER A 1 325 ? -24.028 1.223 17.320 1.00 39.69 325 SER A O 1
ATOM 1877 N N . ASN A 1 326 ? -23.910 -0.953 16.754 1.00 30.26 326 ASN A N 1
ATOM 1878 C CA . ASN A 1 326 ? -24.704 -0.817 15.545 1.00 25.27 326 ASN A CA 1
ATOM 1879 C C . ASN A 1 326 ? -26.040 -1.521 15.714 1.00 28.63 326 ASN A C 1
ATOM 1880 O O . ASN A 1 326 ? -26.133 -2.545 16.399 1.00 26.26 326 ASN A O 1
ATOM 1885 N N . THR A 1 327 ? -27.073 -0.966 15.079 1.00 27.52 327 THR A N 1
ATOM 1886 C CA . THR A 1 327 ? -28.318 -1.704 14.894 1.00 27.62 327 THR A CA 1
ATOM 1887 C C . THR A 1 327 ? -28.052 -3.009 14.139 1.00 21.85 327 THR A C 1
ATOM 1888 O O . THR A 1 327 ? -26.995 -3.221 13.551 1.00 24.40 327 THR A O 1
ATOM 1892 N N . MET A 1 328 ? -29.042 -3.881 14.143 1.00 23.60 328 MET A N 1
ATOM 1893 C CA . MET A 1 328 ? -28.947 -5.153 13.446 1.00 23.82 328 MET A CA 1
ATOM 1894 C C . MET A 1 328 ? -30.148 -5.293 12.532 1.00 25.07 328 MET A C 1
ATOM 1895 O O . MET A 1 328 ? -31.252 -4.880 12.890 1.00 24.41 328 MET A O 1
ATOM 1900 N N . THR A 1 329 ? -29.943 -5.888 11.366 1.00 23.55 329 THR A N 1
ATOM 1901 C CA . THR A 1 329 ? -31.045 -6.233 10.483 1.00 28.35 329 THR A CA 1
ATOM 1902 C C . THR A 1 329 ? -31.217 -7.748 10.468 1.00 24.75 329 THR A C 1
ATOM 1903 O O . THR A 1 329 ? -30.248 -8.490 10.299 1.00 23.93 329 THR A O 1
ATOM 1907 N N . SER A 1 330 ? -32.442 -8.204 10.682 1.00 27.08 330 SER A N 1
ATOM 1908 C CA . SER A 1 330 ? -32.688 -9.625 10.838 1.00 24.54 330 SER A CA 1
ATOM 1909 C C . SER A 1 330 ? -34.008 -9.997 10.186 1.00 28.21 330 SER A C 1
ATOM 1910 O O . SER A 1 330 ? -34.995 -9.258 10.285 1.00 26.76 330 SER A O 1
ATOM 1913 N N . MET A 1 331 ? -34.018 -11.165 9.548 1.00 24.27 331 MET A N 1
ATOM 1914 C CA . MET A 1 331 ? -35.196 -11.630 8.831 1.00 26.84 331 MET A CA 1
ATOM 1915 C C . MET A 1 331 ? -36.311 -11.939 9.820 1.00 28.22 331 MET A C 1
ATOM 1916 O O . MET A 1 331 ? -36.125 -12.701 10.775 1.00 28.75 331 MET A O 1
ATOM 1921 N N . SER A 1 332 ? -37.452 -11.309 9.619 1.00 26.87 332 SER A N 1
ATOM 1922 C CA . SER A 1 332 ? -38.637 -11.560 10.423 1.00 27.35 332 SER A CA 1
ATOM 1923 C C . SER A 1 332 ? -39.516 -12.478 9.601 1.00 31.67 332 SER A C 1
ATOM 1924 O O . SER A 1 332 ? -40.084 -12.064 8.579 1.00 33.06 332 SER A O 1
ATOM 1927 N N . TYR A 1 333 ? -39.583 -13.733 10.027 1.00 34.98 333 TYR A N 1
ATOM 1928 C CA . TYR A 1 333 ? -40.275 -14.774 9.291 1.00 34.75 333 TYR A CA 1
ATOM 1929 C C . TYR A 1 333 ? -41.787 -14.649 9.464 1.00 33.86 333 TYR A C 1
ATOM 1930 O O . TYR A 1 333 ? -42.298 -13.919 10.321 1.00 38.21 333 TYR A O 1
ATOM 1939 N N . GLY A 1 334 ? -42.506 -15.383 8.629 1.00 38.42 334 GLY A N 1
ATOM 1940 C CA . GLY A 1 334 ? -43.945 -15.419 8.693 1.00 41.97 334 GLY A CA 1
ATOM 1941 C C . GLY A 1 334 ? -44.598 -15.479 7.325 1.00 45.74 334 GLY A C 1
ATOM 1942 O O . GLY A 1 334 ? -43.997 -15.908 6.325 1.00 39.81 334 GLY A O 1
ATOM 1943 N N . PRO A 1 335 ? -45.863 -15.056 7.265 1.00 50.19 335 PRO A N 1
ATOM 1944 C CA . PRO A 1 335 ? -46.581 -15.079 5.979 1.00 47.64 335 PRO A CA 1
ATOM 1945 C C . PRO A 1 335 ? -45.967 -14.145 4.963 1.00 40.88 335 PRO A C 1
ATOM 1946 O O . PRO A 1 335 ? -46.033 -14.410 3.755 1.00 46.33 335 PRO A O 1
ATOM 1950 N N . ASN A 1 336 ? -45.367 -13.052 5.436 1.00 40.38 336 ASN A N 1
ATOM 1951 C CA . ASN A 1 336 ? -44.784 -12.005 4.600 1.00 37.62 336 ASN A CA 1
ATOM 1952 C C . ASN A 1 336 ? -43.411 -11.699 5.182 1.00 43.11 336 ASN A C 1
ATOM 1953 O O . ASN A 1 336 ? -43.245 -10.756 5.968 1.00 44.96 336 ASN A O 1
ATOM 1958 N N . PRO A 1 337 ? -42.407 -12.498 4.834 1.00 39.50 337 PRO A N 1
ATOM 1959 C CA . PRO A 1 337 ? -41.098 -12.360 5.482 1.00 37.51 337 PRO A CA 1
ATOM 1960 C C . PRO A 1 337 ? -40.408 -11.075 5.078 1.00 33.23 337 PRO A C 1
ATOM 1961 O O . PRO A 1 337 ? -40.394 -10.706 3.905 1.00 43.45 337 PRO A O 1
ATOM 1965 N N . LYS A 1 338 ? -39.805 -10.401 6.055 1.00 34.80 338 LYS A N 1
ATOM 1966 C CA . LYS A 1 338 ? -39.092 -9.174 5.718 1.00 37.54 338 LYS A CA 1
ATOM 1967 C C . LYS A 1 338 ? -38.029 -8.881 6.763 1.00 34.68 338 LYS A C 1
ATOM 1968 O O . LYS A 1 338 ? -38.211 -9.165 7.946 1.00 29.65 338 LYS A O 1
ATOM 1974 N N . LYS A 1 339 ? -36.933 -8.280 6.311 1.00 32.75 339 LYS A N 1
ATOM 1975 C CA . LYS A 1 339 ? -35.899 -7.831 7.227 1.00 31.50 339 LYS A CA 1
ATOM 1976 C C . LYS A 1 339 ? -36.410 -6.674 8.082 1.00 35.65 339 LYS A C 1
ATOM 1977 O O . LYS A 1 339 ? -37.012 -5.725 7.573 1.00 42.42 339 LYS A O 1
ATOM 1983 N N . VAL A 1 340 ? -36.170 -6.761 9.389 1.00 30.72 340 VAL A N 1
ATOM 1984 C CA . VAL A 1 340 ? -36.519 -5.722 10.347 1.00 29.22 340 VAL A CA 1
ATOM 1985 C C . VAL A 1 340 ? -35.249 -5.274 11.065 1.00 27.04 340 VAL A C 1
ATOM 1986 O O . VAL A 1 340 ? -34.308 -6.052 11.255 1.00 27.71 340 VAL A O 1
ATOM 1990 N N . THR A 1 341 ? -35.218 -4.003 11.447 1.00 27.84 341 THR A N 1
ATOM 1991 C CA . THR A 1 341 ? -34.088 -3.427 12.158 1.00 28.01 341 THR A CA 1
ATOM 1992 C C . THR A 1 341 ? -34.370 -3.456 13.656 1.00 23.09 341 THR A C 1
ATOM 1993 O O . THR A 1 341 ? -35.464 -3.103 14.094 1.00 29.90 341 THR A O 1
ATOM 1997 N N . TYR A 1 342 ? -33.388 -3.905 14.431 1.00 26.00 342 TYR A N 1
ATOM 1998 C CA . TYR A 1 342 ? -33.406 -4.008 15.882 1.00 23.08 342 TYR A CA 1
ATOM 1999 C C . TYR A 1 342 ? -32.269 -3.178 16.449 1.00 21.10 342 TYR A C 1
ATOM 2000 O O . TYR A 1 342 ? -31.232 -3.022 15.795 1.00 22.52 342 TYR A O 1
ATOM 2009 N N . PRO A 1 343 ? -32.442 -2.623 17.649 1.00 25.62 343 PRO A N 1
ATOM 2010 C CA . PRO A 1 343 ? -31.459 -1.669 18.179 1.00 21.02 343 PRO A CA 1
ATOM 2011 C C . PRO A 1 343 ? -30.122 -2.317 18.500 1.00 22.82 343 PRO A C 1
ATOM 2012 O O . PRO A 1 343 ? -29.991 -3.540 18.596 1.00 22.86 343 PRO A O 1
ATOM 2016 N N . SER A 1 344 ? -29.116 -1.457 18.665 1.00 20.47 344 SER A N 1
ATOM 2017 C CA . SER A 1 344 ? -27.791 -1.904 19.060 1.00 25.03 344 SER A CA 1
ATOM 2018 C C . SER A 1 344 ? -27.791 -2.433 20.495 1.00 23.87 344 SER A C 1
ATOM 2019 O O . SER A 1 344 ? -28.550 -1.981 21.357 1.00 17.75 344 SER A O 1
ATOM 2022 N N . PHE A 1 345 ? -26.890 -3.383 20.743 1.00 25.94 345 PHE A N 1
ATOM 2023 C CA . PHE A 1 345 ? -26.794 -4.000 22.057 1.00 18.83 345 PHE A CA 1
ATOM 2024 C C . PHE A 1 345 ? -26.621 -2.961 23.154 1.00 19.92 345 PHE A C 1
ATOM 2025 O O . PHE A 1 345 ? -27.294 -3.024 24.189 1.00 22.06 345 PHE A O 1
ATOM 2033 N N . ASN A 1 346 ? -25.713 -2.006 22.959 1.00 18.36 346 ASN A N 1
ATOM 2034 C CA . ASN A 1 346 ? -25.379 -1.113 24.063 1.00 27.12 346 ASN A CA 1
ATOM 2035 C C . ASN A 1 346 ? -26.435 -0.042 24.320 1.00 23.48 346 ASN A C 1
ATOM 2036 O O . ASN A 1 346 ? -26.281 0.726 25.269 1.00 30.27 346 ASN A O 1
ATOM 2041 N N . SER A 1 347 ? -27.506 0.011 23.532 1.00 22.49 347 SER A N 1
ATOM 2042 C CA . SER A 1 347 ? -28.569 0.984 23.747 1.00 28.62 347 SER A CA 1
ATOM 2043 C C . SER A 1 347 ? -29.791 0.405 24.457 1.00 24.53 347 SER A C 1
ATOM 2044 O O . SER A 1 347 ? -30.678 1.172 24.835 1.00 27.25 347 SER A O 1
ATOM 2047 N N . VAL A 1 348 ? -29.862 -0.917 24.649 1.00 24.54 348 VAL A N 1
ATOM 2048 C CA . VAL A 1 348 ? -31.019 -1.581 25.248 1.00 20.35 348 VAL A CA 1
ATOM 2049 C C . VAL A 1 348 ? -30.684 -1.956 26.678 1.00 21.12 348 VAL A C 1
ATOM 2050 O O . VAL A 1 348 ? -29.566 -2.403 26.976 1.00 20.82 348 VAL A O 1
ATOM 2054 N N . ASP A 1 349 ? -31.652 -1.784 27.574 1.00 18.92 349 ASP A N 1
ATOM 2055 C CA . ASP A 1 349 ? -31.474 -2.219 28.954 1.00 19.89 349 ASP A CA 1
ATOM 2056 C C . ASP A 1 349 ? -31.989 -3.654 29.055 1.00 20.52 349 ASP A C 1
ATOM 2057 O O . ASP A 1 349 ? -33.075 -3.920 29.572 1.00 19.94 349 ASP A O 1
ATOM 2062 N N . HIS A 1 350 ? -31.176 -4.591 28.541 1.00 17.09 350 HIS A N 1
ATOM 2063 C CA . HIS A 1 350 ? -31.580 -5.998 28.492 1.00 19.10 350 HIS A CA 1
ATOM 2064 C C . HIS A 1 350 ? -32.017 -6.507 29.859 1.00 19.34 350 HIS A C 1
ATOM 2065 O O . HIS A 1 350 ? -33.087 -7.114 30.002 1.00 17.36 350 HIS A O 1
ATOM 2072 N N . PHE A 1 351 ? -31.188 -6.267 30.875 1.00 15.26 351 PHE A N 1
ATOM 2073 C CA . PHE A 1 351 ? -31.418 -6.849 32.188 1.00 18.86 351 PHE A CA 1
ATOM 2074 C C . PHE A 1 351 ? -32.479 -6.085 32.955 1.00 21.30 351 PHE A C 1
ATOM 2075 O O . PHE A 1 351 ? -33.197 -6.682 33.762 1.00 25.63 351 PHE A O 1
ATOM 2083 N N . GLY A 1 352 ? -32.601 -4.779 32.706 1.00 21.14 352 GLY A N 1
ATOM 2084 C CA . GLY A 1 352 ? -33.756 -4.052 33.198 1.00 21.48 352 GLY A CA 1
ATOM 2085 C C . GLY A 1 352 ? -35.053 -4.607 32.642 1.00 24.50 352 GLY A C 1
ATOM 2086 O O . GLY A 1 352 ? -36.033 -4.767 33.370 1.00 26.57 352 GLY A O 1
ATOM 2087 N N . LYS A 1 353 ? -35.063 -4.950 31.353 1.00 18.70 353 LYS A N 1
ATOM 2088 C CA . LYS A 1 353 ? -36.262 -5.538 30.763 1.00 21.79 353 LYS A CA 1
ATOM 2089 C C . LYS A 1 353 ? -36.566 -6.914 31.356 1.00 24.38 353 LYS A C 1
ATOM 2090 O O . LYS A 1 353 ? -37.736 -7.234 31.628 1.00 21.52 353 LYS A O 1
ATOM 2096 N N . ILE A 1 354 ? -35.532 -7.745 31.563 1.00 20.82 354 ILE A N 1
ATOM 2097 C CA . ILE A 1 354 ? -35.746 -9.026 32.239 1.00 22.37 354 ILE A CA 1
ATOM 2098 C C . ILE A 1 354 ? -36.350 -8.805 33.622 1.00 24.28 354 ILE A C 1
ATOM 2099 O O . ILE A 1 354 ? -37.283 -9.503 34.042 1.00 22.31 354 ILE A O 1
ATOM 2104 N N . ASN A 1 355 ? -35.794 -7.841 34.358 1.00 23.09 355 ASN A N 1
ATOM 2105 C CA . ASN A 1 355 ? -36.257 -7.544 35.705 1.00 25.38 355 ASN A CA 1
ATOM 2106 C C . ASN A 1 355 ? -37.723 -7.158 35.703 1.00 27.83 355 ASN A C 1
ATOM 2107 O O . ASN A 1 355 ? -38.513 -7.654 36.517 1.00 26.05 355 ASN A O 1
ATOM 2112 N N . GLU A 1 356 ? -38.092 -6.239 34.814 1.00 25.30 356 GLU A N 1
ATOM 2113 C CA . GLU A 1 356 ? -39.460 -5.751 34.806 1.00 29.12 356 GLU A CA 1
ATOM 2114 C C . GLU A 1 356 ? -40.428 -6.859 34.433 1.00 29.10 356 GLU A C 1
ATOM 2115 O O . GLU A 1 356 ? -41.503 -6.957 35.028 1.00 26.64 356 GLU A O 1
ATOM 2121 N N . HIS A 1 357 ? -40.057 -7.727 33.480 1.00 27.88 357 HIS A N 1
ATOM 2122 C CA . HIS A 1 357 ? -40.973 -8.805 33.112 1.00 26.06 357 HIS A CA 1
ATOM 2123 C C . HIS A 1 357 ? -41.149 -9.805 34.253 1.00 26.21 357 HIS A C 1
ATOM 2124 O O . HIS A 1 357 ? -42.280 -10.201 34.577 1.00 32.78 357 HIS A O 1
ATOM 2131 N N . LEU A 1 358 ? -40.049 -10.205 34.896 1.00 27.34 358 LEU A N 1
ATOM 2132 C CA . LEU A 1 358 ? -40.167 -11.110 36.037 1.00 29.15 358 LEU A CA 1
ATOM 2133 C C . LEU A 1 358 ? -41.024 -10.492 37.133 1.00 36.68 358 LEU A C 1
ATOM 2134 O O . LEU A 1 358 ? -41.871 -11.167 37.733 1.00 33.90 358 LEU A O 1
ATOM 2139 N N . LYS A 1 359 ? -40.815 -9.206 37.406 1.00 34.42 359 LYS A N 1
ATOM 2140 C CA . LYS A 1 359 ? -41.559 -8.549 38.466 1.00 34.35 359 LYS A CA 1
ATOM 2141 C C . LYS A 1 359 ? -43.025 -8.426 38.092 1.00 37.34 359 LYS A C 1
ATOM 2142 O O . LYS A 1 359 ? -43.900 -8.570 38.953 1.00 37.84 359 LYS A O 1
ATOM 2148 N N . SER A 1 360 ? -43.316 -8.222 36.808 1.00 35.86 360 SER A N 1
ATOM 2149 C CA . SER A 1 360 ? -44.704 -8.122 36.384 1.00 38.32 360 SER A CA 1
ATOM 2150 C C . SER A 1 360 ? -45.404 -9.470 36.430 1.00 43.26 360 SER A C 1
ATOM 2151 O O . SER A 1 360 ? -46.636 -9.507 36.407 1.00 52.43 360 SER A O 1
ATOM 2154 N N . ARG A 1 361 ? -44.663 -10.576 36.508 1.00 41.70 361 ARG A N 1
ATOM 2155 C CA . ARG A 1 361 ? -45.290 -11.870 36.761 1.00 41.53 361 ARG A CA 1
ATOM 2156 C C . ARG A 1 361 ? -44.988 -12.412 38.159 1.00 42.55 361 ARG A C 1
ATOM 2157 O O . ARG A 1 361 ? -45.044 -13.623 38.381 1.00 44.19 361 ARG A O 1
ATOM 2165 N N . ASN A 1 362 ? -44.663 -11.530 39.110 1.00 44.34 362 ASN A N 1
ATOM 2166 C CA . ASN A 1 362 ? -44.483 -11.884 40.528 1.00 39.45 362 ASN A CA 1
ATOM 2167 C C . ASN A 1 362 ? -43.463 -13.001 40.743 1.00 46.48 362 ASN A C 1
ATOM 2168 O O . ASN A 1 362 ? -43.464 -13.651 41.802 1.00 49.61 362 ASN A O 1
ATOM 2173 N N . LYS A 1 363 ? -42.587 -13.233 39.766 1.00 44.85 363 LYS A N 1
ATOM 2174 C CA . LYS A 1 363 ? -41.538 -14.232 39.888 1.00 38.69 363 LYS A CA 1
ATOM 2175 C C . LYS A 1 363 ? -40.334 -13.657 40.627 1.00 39.97 363 LYS A C 1
ATOM 2176 O O . LYS A 1 363 ? -40.132 -12.442 40.683 1.00 44.49 363 LYS A O 1
ATOM 2182 N N . LYS A 1 364 ? -39.535 -14.551 41.210 1.00 38.24 364 LYS A N 1
ATOM 2183 C CA . LYS A 1 364 ? -38.391 -14.110 41.994 1.00 39.92 364 LYS A CA 1
ATOM 2184 C C . LYS A 1 364 ? -37.348 -13.476 41.077 1.00 40.19 364 LYS A C 1
ATOM 2185 O O . LYS A 1 364 ? -37.072 -14.001 39.995 1.00 37.22 364 LYS A O 1
ATOM 2191 N N . PRO A 1 365 ? -36.765 -12.349 41.464 1.00 37.62 365 PRO A N 1
ATOM 2192 C CA . PRO A 1 365 ? -35.840 -11.647 40.566 1.00 32.82 365 PRO A CA 1
ATOM 2193 C C . PRO A 1 365 ? -34.505 -12.369 40.449 1.00 29.93 365 PRO A C 1
ATOM 2194 O O . PRO A 1 365 ? -34.217 -13.348 41.142 1.00 29.49 365 PRO A O 1
ATOM 2198 N N . ILE A 1 366 ? -33.687 -11.865 39.529 1.00 27.99 366 ILE A N 1
ATOM 2199 C CA . ILE A 1 366 ? -32.318 -12.326 39.348 1.00 19.53 366 ILE A CA 1
ATOM 2200 C C . ILE A 1 366 ? -31.388 -11.205 39.792 1.00 23.76 366 ILE A C 1
ATOM 2201 O O . ILE A 1 366 ? -31.521 -10.061 39.332 1.00 21.58 366 ILE A O 1
ATOM 2206 N N . PHE A 1 367 ? -30.464 -11.529 40.698 1.00 15.76 367 PHE A N 1
ATOM 2207 C CA . PHE A 1 367 ? -29.488 -10.561 41.199 1.00 23.18 367 PHE A CA 1
ATOM 2208 C C . PHE A 1 367 ? -28.245 -10.642 40.329 1.00 20.25 367 PHE A C 1
ATOM 2209 O O . PHE A 1 367 ? -27.446 -11.571 40.457 1.00 21.21 367 PHE A O 1
ATOM 2217 N N . TRP A 1 368 ? -28.076 -9.657 39.454 1.00 19.30 368 TRP A N 1
ATOM 2218 C CA . TRP A 1 368 ? -26.996 -9.717 38.474 1.00 21.27 368 TRP A CA 1
ATOM 2219 C C . TRP A 1 368 ? -25.643 -9.401 39.077 1.00 23.42 368 TRP A C 1
ATOM 2220 O O . TRP A 1 368 ? -24.626 -9.797 38.512 1.00 24.82 368 TRP A O 1
ATOM 2231 N N . ASP A 1 369 ? -25.599 -8.687 40.194 1.00 25.28 369 ASP A N 1
ATOM 2232 C CA . ASP A 1 369 ? -24.300 -8.229 40.661 1.00 31.91 369 ASP A CA 1
ATOM 2233 C C . ASP A 1 369 ? -23.673 -9.187 41.667 1.00 38.59 369 ASP A C 1
ATOM 2234 O O . ASP A 1 369 ? -22.537 -9.614 41.455 1.00 59.57 369 ASP A O 1
ATOM 2239 N N . LEU A 1 370 ? -24.397 -9.533 42.737 1.00 32.77 370 LEU A N 1
ATOM 2240 C CA . LEU A 1 370 ? -23.920 -10.368 43.872 1.00 43.05 370 LEU A CA 1
ATOM 2241 C C . LEU A 1 370 ? -22.405 -10.548 44.068 1.00 47.36 370 LEU A C 1
ATOM 2242 O O . LEU A 1 370 ? -21.873 -10.193 45.129 1.00 49.27 370 LEU A O 1
ATOM 2248 N N . ASN B 1 95 ? -10.007 -17.064 -19.304 1.00 65.42 95 ASN B N 1
ATOM 2249 C CA . ASN B 1 95 ? -9.565 -17.522 -20.607 1.00 71.02 95 ASN B CA 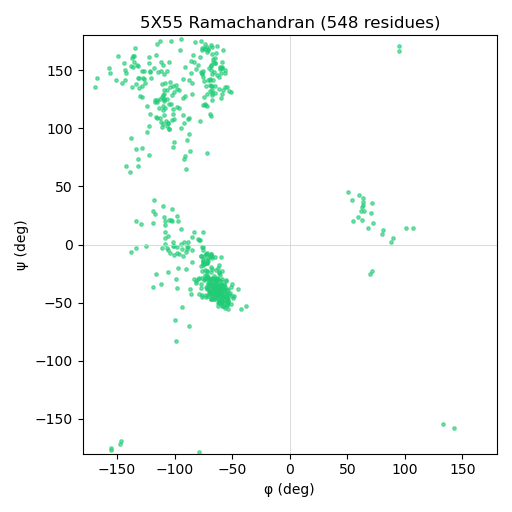1
ATOM 2250 C C . ASN B 1 95 ? -10.568 -18.512 -21.218 1.00 70.16 95 ASN B C 1
ATOM 2251 O O . ASN B 1 95 ? -10.666 -18.655 -22.446 1.00 69.94 95 ASN B O 1
ATOM 2256 N N . ARG B 1 96 ? -11.300 -19.181 -20.333 1.00 67.09 96 ARG B N 1
ATOM 2257 C CA . ARG B 1 96 ? -12.082 -20.356 -20.684 1.00 60.31 96 ARG B CA 1
ATOM 2258 C C . ARG B 1 96 ? -13.501 -19.989 -21.088 1.00 56.59 96 ARG B C 1
ATOM 2259 O O . ARG B 1 96 ? -14.055 -18.971 -20.650 1.00 61.38 96 ARG B O 1
ATOM 2267 N N . ILE B 1 97 ? -14.086 -20.833 -21.927 1.00 51.56 97 ILE B N 1
ATOM 2268 C CA . ILE B 1 97 ? -15.496 -20.708 -22.233 1.00 50.53 97 ILE B CA 1
ATOM 2269 C C . ILE B 1 97 ? -16.295 -21.465 -21.176 1.00 47.36 97 ILE B C 1
ATOM 2270 O O . ILE B 1 97 ? -15.792 -22.366 -20.493 1.00 44.10 97 ILE B O 1
ATOM 2275 N N . ILE B 1 98 ? -17.558 -21.074 -21.054 1.00 42.52 98 ILE B N 1
ATOM 2276 C CA . ILE B 1 98 ? -18.541 -21.538 -20.088 1.00 42.45 98 ILE B CA 1
ATOM 2277 C C . ILE B 1 98 ? -18.460 -23.036 -19.769 1.00 43.77 98 ILE B C 1
ATOM 2278 O O . ILE B 1 98 ? -18.379 -23.442 -18.591 1.00 47.86 98 ILE B O 1
ATOM 2283 N N . THR B 1 99 ? -18.492 -23.869 -20.812 1.00 40.78 99 THR B N 1
ATOM 2284 C CA . THR B 1 99 ? -18.603 -25.305 -20.607 1.00 42.57 99 THR B CA 1
ATOM 2285 C C . THR B 1 99 ? -17.396 -25.876 -19.879 1.00 41.60 99 THR B C 1
ATOM 2286 O O . THR B 1 99 ? -17.506 -26.945 -19.273 1.00 43.56 99 THR B O 1
ATOM 2290 N N . GLU B 1 100 ? -16.254 -25.193 -19.905 1.00 37.19 100 GLU B N 1
ATOM 2291 C CA . GLU B 1 100 ? -15.092 -25.720 -19.202 1.00 41.81 100 GLU B CA 1
ATOM 2292 C C . GLU B 1 100 ? -15.190 -25.527 -17.700 1.00 37.67 100 GLU B C 1
ATOM 2293 O O . GLU B 1 100 ? -14.590 -26.295 -16.944 1.00 40.22 100 GLU B O 1
ATOM 2299 N N . TYR B 1 101 ? -15.894 -24.491 -17.256 1.00 37.83 101 TYR B N 1
ATOM 2300 C CA . TYR B 1 101 ? -16.163 -24.363 -15.837 1.00 38.26 101 TYR B CA 1
ATOM 2301 C C . TYR B 1 101 ? -17.271 -25.304 -15.404 1.00 39.12 101 TYR B C 1
ATOM 2302 O O . TYR B 1 101 ? -17.232 -25.818 -14.282 1.00 40.14 101 TYR B O 1
ATOM 2311 N N . ILE B 1 102 ? -18.258 -25.559 -16.259 1.00 37.21 102 ILE B N 1
ATOM 2312 C CA . ILE B 1 102 ? -19.423 -26.324 -15.826 1.00 32.25 102 ILE B CA 1
ATOM 2313 C C . ILE B 1 102 ? -19.329 -27.801 -16.214 1.00 35.39 102 ILE B C 1
ATOM 2314 O O . ILE B 1 102 ? -19.735 -28.671 -15.442 1.00 28.67 102 ILE B O 1
ATOM 2319 N N . LEU B 1 103 ? -18.780 -28.123 -17.383 1.00 31.57 103 LEU B N 1
ATOM 2320 C CA . LEU B 1 103 ? -18.734 -29.496 -17.884 1.00 31.30 103 LEU B CA 1
ATOM 2321 C C . LEU B 1 103 ? -17.339 -30.044 -17.620 1.00 33.85 103 LEU B C 1
ATOM 2322 O O . LEU B 1 103 ? -16.453 -29.967 -18.469 1.00 39.89 103 LEU B O 1
ATOM 2327 N N . ILE B 1 104 ? -17.150 -30.627 -16.447 1.00 32.11 104 ILE B N 1
ATOM 2328 C CA . ILE B 1 104 ? -15.821 -30.929 -15.930 1.00 33.50 104 ILE B CA 1
ATOM 2329 C C . ILE B 1 104 ? -15.517 -32.415 -16.064 1.00 31.09 104 ILE B C 1
ATOM 2330 O O . ILE B 1 104 ? -16.352 -33.269 -15.728 1.00 25.93 104 ILE B O 1
ATOM 2335 N N . ASP B 1 105 ? -14.302 -32.727 -16.517 1.00 24.46 105 ASP B N 1
ATOM 2336 C CA . ASP B 1 105 ? -13.833 -34.103 -16.651 1.00 29.15 105 ASP B CA 1
ATOM 2337 C C . ASP B 1 105 ? -12.766 -34.368 -15.590 1.00 29.60 105 ASP B C 1
ATOM 2338 O O . ASP B 1 105 ? -11.771 -33.644 -15.512 1.00 28.80 105 ASP B O 1
ATOM 2343 N N . ALA B 1 106 ? -12.973 -35.408 -14.777 1.00 27.04 106 ALA B N 1
ATOM 2344 C CA . ALA B 1 106 ? -12.022 -35.709 -13.713 1.00 32.22 106 ALA B CA 1
ATOM 2345 C C . ALA B 1 106 ? -10.711 -36.273 -14.236 1.00 35.31 106 ALA B C 1
ATOM 2346 O O . ALA B 1 106 ? -9.733 -36.303 -13.483 1.00 36.73 106 ALA B O 1
ATOM 2348 N N . ASN B 1 107 ? -10.673 -36.738 -15.488 1.00 31.66 107 ASN B N 1
ATOM 2349 C CA . ASN B 1 107 ? -9.439 -37.173 -16.124 1.00 31.34 107 ASN B CA 1
ATOM 2350 C C . ASN B 1 107 ? -8.727 -36.044 -16.838 1.00 31.45 107 ASN B C 1
ATOM 2351 O O . ASN B 1 107 ? -7.636 -36.258 -17.366 1.00 39.88 107 ASN B O 1
ATOM 2356 N N . ASN B 1 108 ? -9.318 -34.855 -16.878 1.00 30.18 108 ASN B N 1
ATOM 2357 C CA . ASN B 1 108 ? -8.761 -33.718 -17.596 1.00 33.36 108 ASN B CA 1
ATOM 2358 C C . ASN B 1 108 ? -9.028 -32.470 -16.762 1.00 34.74 108 ASN B C 1
ATOM 2359 O O . ASN B 1 108 ? -9.798 -31.584 -17.127 1.00 36.61 108 ASN B O 1
ATOM 2364 N N . TYR B 1 109 ? -8.367 -32.407 -15.614 1.00 34.08 109 TYR B N 1
ATOM 2365 C CA . TYR B 1 109 ? -8.759 -31.531 -14.515 1.00 33.05 109 TYR B CA 1
ATOM 2366 C C . TYR B 1 109 ? -7.581 -30.623 -14.198 1.00 30.70 109 TYR B C 1
ATOM 2367 O O . TYR B 1 109 ? -6.622 -31.044 -13.552 1.00 33.72 109 TYR B O 1
ATOM 2376 N N . HIS B 1 110 ? -7.646 -29.375 -14.652 1.00 32.70 110 HIS B N 1
ATOM 2377 C CA . HIS B 1 110 ? -6.562 -28.418 -14.455 1.00 36.13 110 HIS B CA 1
ATOM 2378 C C . HIS B 1 110 ? -7.156 -27.154 -13.850 1.00 35.98 110 HIS B C 1
ATOM 2379 O O . HIS B 1 110 ? -7.474 -26.199 -14.560 1.00 42.69 110 HIS B O 1
ATOM 2386 N N . PHE B 1 111 ? -7.334 -27.171 -12.534 1.00 36.63 111 PHE B N 1
ATOM 2387 C CA . PHE B 1 111 ? -7.758 -26.007 -11.769 1.00 31.05 111 PHE B CA 1
ATOM 2388 C C . PHE B 1 111 ? -6.746 -25.795 -10.656 1.00 32.77 111 PHE B C 1
ATOM 2389 O O . PHE B 1 111 ? -6.261 -26.760 -10.059 1.00 37.22 111 PHE B O 1
ATOM 2397 N N . LYS B 1 112 ? -6.402 -24.539 -10.403 1.00 32.21 112 LYS B N 1
ATOM 2398 C CA . LYS B 1 112 ? -5.469 -24.229 -9.326 1.00 35.68 112 LYS B CA 1
ATOM 2399 C C . LYS B 1 112 ? -6.100 -24.500 -7.964 1.00 30.50 112 LYS B C 1
ATOM 2400 O O . LYS B 1 112 ? -7.283 -24.220 -7.743 1.00 28.84 112 LYS B O 1
ATOM 2406 N N . SER B 1 113 ? -5.294 -25.010 -7.036 1.00 32.96 113 SER B N 1
ATOM 2407 C CA . SER B 1 113 ? -5.701 -25.062 -5.637 1.00 34.23 113 SER B CA 1
ATOM 2408 C C . SER B 1 113 ? -5.909 -23.651 -5.082 1.00 32.63 113 SER B C 1
ATOM 2409 O O . SER B 1 113 ? -5.578 -22.645 -5.719 1.00 30.99 113 SER B O 1
ATOM 2412 N N . TRP B 1 114 ? -6.471 -23.585 -3.863 1.00 28.47 114 TRP B N 1
ATOM 2413 C CA . TRP B 1 114 ? -6.599 -22.294 -3.196 1.00 31.24 114 TRP B CA 1
ATOM 2414 C C . TRP B 1 114 ? -5.228 -21.677 -2.929 1.00 33.93 114 TRP B C 1
ATOM 2415 O O . TRP B 1 114 ? -5.064 -20.459 -3.033 1.00 34.66 114 TRP B O 1
ATOM 2426 N N . ILE B 1 115 ? -4.229 -22.495 -2.590 1.00 35.27 115 ILE B N 1
ATOM 2427 C CA . ILE B 1 115 ? -2.945 -21.900 -2.234 1.00 39.07 115 ILE B CA 1
ATOM 2428 C C . ILE B 1 115 ? -2.231 -21.396 -3.481 1.00 37.06 115 ILE B C 1
ATOM 2429 O O . ILE B 1 115 ? -1.517 -20.389 -3.427 1.00 40.98 115 ILE B O 1
ATOM 2434 N N . GLU B 1 116 ? -2.447 -22.036 -4.632 1.00 36.93 116 GLU B N 1
ATOM 2435 C CA . GLU B 1 116 ? -1.861 -21.517 -5.861 1.00 36.96 116 GLU B CA 1
ATOM 2436 C C . GLU B 1 116 ? -2.574 -20.257 -6.336 1.00 34.78 116 GLU B C 1
ATOM 2437 O O . GLU B 1 116 ? -1.953 -19.404 -6.976 1.00 31.81 116 GLU B O 1
ATOM 2443 N N . CYS B 1 117 ? -3.864 -20.109 -6.025 1.00 32.74 117 CYS B N 1
ATOM 2444 C CA . CYS B 1 117 ? -4.573 -18.889 -6.407 1.00 30.18 117 CYS B CA 1
ATOM 2445 C C . CYS B 1 117 ? -4.144 -17.712 -5.552 1.00 33.09 117 CYS B C 1
ATOM 2446 O O . CYS B 1 117 ? -3.933 -16.608 -6.063 1.00 32.75 117 CYS B O 1
ATOM 2449 N N . PHE B 1 118 ? -4.060 -17.918 -4.235 1.00 30.05 118 PHE B N 1
ATOM 2450 C CA . PHE B 1 118 ? -3.780 -16.863 -3.268 1.00 31.72 118 PHE B CA 1
ATOM 2451 C C . PHE B 1 118 ? -2.527 -17.284 -2.515 1.00 35.59 118 PHE B C 1
ATOM 2452 O O . PHE B 1 118 ? -2.607 -17.770 -1.378 1.00 34.92 118 PHE B O 1
ATOM 2460 N N . PRO B 1 119 ? -1.354 -17.136 -3.134 1.00 36.57 119 PRO B N 1
ATOM 2461 C CA . PRO B 1 119 ? -0.118 -17.602 -2.487 1.00 32.58 119 PRO B CA 1
ATOM 2462 C C . PRO B 1 119 ? 0.222 -16.832 -1.226 1.00 34.59 119 PRO B C 1
ATOM 2463 O O . PRO B 1 119 ? 0.877 -17.391 -0.336 1.00 40.22 119 PRO B O 1
ATOM 2467 N N . ASP B 1 120 ? -0.209 -15.579 -1.104 1.00 30.78 120 ASP B N 1
ATOM 2468 C CA . ASP B 1 120 ? -0.011 -14.840 0.142 1.00 33.51 120 ASP B CA 1
ATOM 2469 C C . ASP B 1 120 ? -1.086 -15.138 1.200 1.00 36.20 120 ASP B C 1
ATOM 2470 O O . ASP B 1 120 ? -1.150 -14.439 2.220 1.00 31.99 120 ASP B O 1
ATOM 2475 N N . CYS B 1 121 ? -1.921 -16.153 0.984 1.00 34.10 121 CYS B N 1
ATOM 2476 C CA . CYS B 1 121 ? -3.009 -16.507 1.897 1.00 39.50 121 CYS B CA 1
ATOM 2477 C C . CYS B 1 121 ? -3.994 -15.373 2.099 1.00 34.95 121 CYS B C 1
ATOM 2478 O O . CYS B 1 121 ? -4.659 -15.322 3.134 1.00 37.95 121 CYS B O 1
ATOM 2481 N N . LYS B 1 122 ? -4.089 -14.444 1.153 1.00 31.62 122 LYS B N 1
ATOM 2482 C CA . LYS B 1 122 ? -5.054 -13.352 1.238 1.00 34.46 122 LYS B CA 1
ATOM 2483 C C . LYS B 1 122 ? -6.158 -13.653 0.232 1.00 33.73 122 LYS B C 1
ATOM 2484 O O . LYS B 1 122 ? -5.987 -13.453 -0.975 1.00 30.55 122 LYS B O 1
ATOM 2490 N N . VAL B 1 123 ? -7.285 -14.142 0.734 1.00 33.11 123 VAL B N 1
ATOM 2491 C CA . VAL B 1 123 ? -8.395 -14.544 -0.119 1.00 31.74 123 VAL B CA 1
ATOM 2492 C C . VAL B 1 123 ? -9.099 -13.301 -0.638 1.00 30.81 123 VAL B C 1
ATOM 2493 O O . VAL B 1 123 ? -9.478 -12.414 0.137 1.00 34.55 123 VAL B O 1
ATOM 2497 N N . ASN B 1 124 ? -9.259 -13.223 -1.954 1.00 26.98 124 ASN B N 1
ATOM 2498 C CA . ASN B 1 124 ? -9.956 -12.112 -2.593 1.00 28.06 124 ASN B CA 1
ATOM 2499 C C . ASN B 1 124 ? -11.084 -12.713 -3.419 1.00 29.64 124 ASN B C 1
ATOM 2500 O O . ASN B 1 124 ? -10.869 -13.135 -4.561 1.00 29.88 124 ASN B O 1
ATOM 2505 N N . LEU B 1 125 ? -12.288 -12.730 -2.843 1.00 29.57 125 LEU B N 1
ATOM 2506 C CA . LEU B 1 125 ? -13.419 -13.380 -3.502 1.00 27.46 125 LEU B CA 1
ATOM 2507 C C . LEU B 1 125 ? -13.784 -12.697 -4.822 1.00 29.48 125 LEU B C 1
ATOM 2508 O O . LEU B 1 125 ? -14.273 -13.358 -5.744 1.00 26.53 125 LEU B O 1
ATOM 2513 N N . LYS B 1 126 ? -13.538 -11.388 -4.939 1.00 28.75 126 LYS B N 1
ATOM 2514 C CA . LYS B 1 126 ? -13.926 -10.670 -6.153 1.00 28.82 126 LYS B CA 1
ATOM 2515 C C . LYS B 1 126 ? -13.244 -11.235 -7.402 1.00 29.58 126 LYS B C 1
ATOM 2516 O O . LYS B 1 126 ? -13.834 -11.223 -8.487 1.00 33.11 126 LYS B O 1
ATOM 2522 N N . LEU B 1 127 ? -12.022 -11.759 -7.266 1.00 28.47 127 LEU B N 1
ATOM 2523 C CA . LEU B 1 127 ? -11.298 -12.310 -8.409 1.00 31.53 127 LEU B CA 1
ATOM 2524 C C . LEU B 1 127 ? -11.878 -13.625 -8.910 1.00 29.88 127 LEU B C 1
ATOM 2525 O O . LEU B 1 127 ? -11.425 -14.124 -9.946 1.00 25.88 127 LEU B O 1
ATOM 2530 N N . LEU B 1 128 ? -12.845 -14.204 -8.202 1.00 29.34 128 LEU B N 1
ATOM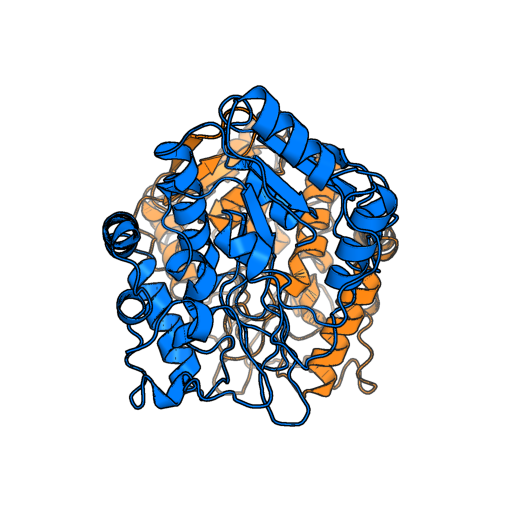 2531 C CA . LEU B 1 128 ? -13.394 -15.497 -8.580 1.00 28.13 128 LEU B CA 1
ATOM 2532 C C . LEU B 1 128 ? -14.730 -15.384 -9.302 1.00 26.14 128 LEU B C 1
ATOM 2533 O O . LEU B 1 128 ? -15.322 -16.408 -9.659 1.00 25.25 128 LEU B O 1
ATOM 2538 N N . LEU B 1 129 ? -15.202 -14.166 -9.540 1.00 29.49 129 LEU B N 1
ATOM 2539 C CA . LEU B 1 129 ? -16.494 -13.900 -10.158 1.00 29.35 129 LEU B CA 1
ATOM 2540 C C . LEU B 1 129 ? -16.267 -13.023 -11.380 1.00 32.06 129 LEU B C 1
ATOM 2541 O O . LEU B 1 129 ? -15.746 -11.908 -11.251 1.00 32.40 129 LEU B O 1
ATOM 2546 N N . PHE B 1 130 ? -16.647 -13.520 -12.562 1.00 33.79 130 PHE B N 1
ATOM 2547 C CA . PHE B 1 130 ? -16.467 -12.755 -13.789 1.00 34.23 130 PHE B CA 1
ATOM 2548 C C . PHE B 1 130 ? -17.733 -12.551 -14.614 1.00 36.01 130 PHE B C 1
ATOM 2549 O O . PHE B 1 130 ? -17.661 -11.905 -15.666 1.00 39.37 130 PHE B O 1
ATOM 2557 N N . ARG B 1 131 ? -18.870 -13.085 -14.194 1.00 32.23 131 ARG B N 1
ATOM 2558 C CA . ARG B 1 131 ? -20.116 -12.760 -14.871 1.00 32.33 131 ARG B CA 1
ATOM 2559 C C . ARG B 1 131 ? -20.563 -11.375 -14.400 1.00 34.84 131 ARG B C 1
ATOM 2560 O O . ARG B 1 131 ? -21.028 -11.226 -13.262 1.00 33.12 131 ARG B O 1
ATOM 2568 N N . PRO B 1 132 ? -20.428 -10.339 -15.233 1.00 32.65 132 PRO B N 1
ATOM 2569 C CA . PRO B 1 132 ? -20.627 -8.966 -14.732 1.00 30.44 132 PRO B CA 1
ATOM 2570 C C . PRO B 1 132 ? -22.029 -8.686 -14.215 1.00 33.32 132 PRO B C 1
ATOM 2571 O O . PRO B 1 132 ? -22.202 -7.740 -13.424 1.00 31.30 132 PRO B O 1
ATOM 2575 N N . GLU B 1 133 ? -23.028 -9.484 -14.606 1.00 29.99 133 GLU B N 1
ATOM 2576 C CA . GLU B 1 133 ? -24.390 -9.265 -14.132 1.00 25.58 133 GLU B CA 1
ATOM 2577 C C . GLU B 1 133 ? -24.550 -9.540 -12.642 1.00 27.26 133 GLU B C 1
ATOM 2578 O O . GLU B 1 133 ? -25.603 -9.219 -12.086 1.00 26.97 133 GLU B O 1
ATOM 2584 N N . TRP B 1 134 ? -23.544 -10.126 -11.991 1.00 27.47 134 TRP B N 1
ATOM 2585 C CA . TRP B 1 134 ? -23.535 -10.302 -10.545 1.00 29.61 134 TRP B CA 1
ATOM 2586 C C . TRP B 1 134 ? -22.773 -9.206 -9.813 1.00 32.16 134 TRP B C 1
ATOM 2587 O O . TRP B 1 134 ? -22.842 -9.150 -8.574 1.00 28.36 134 TRP B O 1
ATOM 2598 N N . PHE B 1 135 ? -22.066 -8.329 -10.537 1.00 29.61 135 PHE B N 1
ATOM 2599 C CA . PHE B 1 135 ? -21.172 -7.392 -9.861 1.00 34.30 135 PHE B CA 1
ATOM 2600 C C . PHE B 1 135 ? -21.925 -6.531 -8.853 1.00 33.15 135 PHE B C 1
ATOM 2601 O O . PHE B 1 135 ? -21.423 -6.294 -7.753 1.00 35.24 135 PHE B O 1
ATOM 2609 N N . ASP B 1 136 ? -23.154 -6.117 -9.183 1.00 30.32 136 ASP B N 1
ATOM 2610 C CA . ASP B 1 136 ? -23.958 -5.324 -8.253 1.00 38.83 136 ASP B CA 1
ATOM 2611 C C . ASP B 1 136 ? -24.188 -6.067 -6.945 1.00 37.19 136 ASP B C 1
ATOM 2612 O O . ASP B 1 136 ? -23.918 -5.533 -5.861 1.00 36.75 136 ASP B O 1
ATOM 2617 N N . PHE B 1 137 ? -24.683 -7.308 -7.029 1.00 33.12 137 PHE B N 1
ATOM 2618 C CA . PHE B 1 137 ? -24.826 -8.108 -5.823 1.00 28.23 137 PHE B CA 1
ATOM 2619 C C . PHE B 1 137 ? -23.524 -8.093 -5.051 1.00 33.22 137 PHE B C 1
ATOM 2620 O O . PHE B 1 137 ? -23.500 -7.844 -3.835 1.00 31.85 137 PHE B O 1
ATOM 2628 N N . PHE B 1 138 ? -22.416 -8.265 -5.770 1.00 29.60 138 PHE B N 1
ATOM 2629 C CA . PHE B 1 138 ? -21.134 -8.342 -5.100 1.00 33.77 138 PHE B CA 1
ATOM 2630 C C . PHE B 1 138 ? -20.793 -7.020 -4.423 1.00 36.60 138 PHE B C 1
ATOM 2631 O O . PHE B 1 138 ? -20.349 -7.009 -3.265 1.00 37.96 138 PHE B O 1
ATOM 2639 N N . LYS B 1 139 ? -21.045 -5.893 -5.095 1.00 35.07 139 LYS B N 1
ATOM 2640 C CA . LYS B 1 139 ? -20.728 -4.616 -4.464 1.00 43.11 139 LYS B CA 1
ATOM 2641 C C . LYS B 1 139 ? -21.591 -4.425 -3.231 1.00 39.62 139 LYS B C 1
ATOM 2642 O O . LYS B 1 139 ? -21.119 -3.910 -2.208 1.00 39.35 139 LYS B O 1
ATOM 2648 N N . TYR B 1 140 ? -22.836 -4.910 -3.287 1.00 35.35 140 TYR B N 1
ATOM 2649 C CA . TYR B 1 140 ? -23.671 -4.895 -2.096 1.00 37.45 140 TYR B CA 1
ATOM 2650 C C . TYR B 1 140 ? -22.994 -5.666 -0.972 1.00 38.61 140 TYR B C 1
ATOM 2651 O O . TYR B 1 140 ? -22.741 -5.126 0.112 1.00 42.13 140 TYR B O 1
ATOM 2660 N N . VAL B 1 141 ? -22.605 -6.908 -1.251 1.00 36.16 141 VAL B N 1
ATOM 2661 C CA . VAL B 1 141 ? -22.225 -7.805 -0.171 1.00 34.80 141 VAL B CA 1
ATOM 2662 C C . VAL B 1 141 ? -20.914 -7.354 0.460 1.00 36.96 141 VAL B C 1
ATOM 2663 O O . VAL B 1 141 ? -20.727 -7.463 1.678 1.00 37.40 141 VAL B O 1
ATOM 2667 N N . GLU B 1 142 ? -20.000 -6.801 -0.336 1.00 35.97 142 GLU B N 1
ATOM 2668 C CA . GLU B 1 142 ? -18.741 -6.395 0.264 1.00 36.23 142 GLU B CA 1
ATOM 2669 C C . GLU B 1 142 ? -18.860 -5.094 1.044 1.00 38.40 142 GLU B C 1
ATOM 2670 O O . GLU B 1 142 ? -17.932 -4.760 1.787 1.00 34.75 142 GLU B O 1
ATOM 2676 N N . SER B 1 143 ? -19.988 -4.382 0.934 1.00 37.94 143 SER B N 1
ATOM 2677 C CA . SER B 1 143 ? -20.188 -3.221 1.794 1.00 38.83 143 SER B CA 1
ATOM 2678 C C . SER B 1 143 ? -20.502 -3.633 3.227 1.00 45.29 143 SER B C 1
ATOM 2679 O O . SER B 1 143 ? -20.150 -2.909 4.164 1.00 53.30 143 SER B O 1
ATOM 2682 N N . LYS B 1 144 ? -21.131 -4.792 3.417 1.00 39.16 144 LYS B N 1
ATOM 2683 C CA . LYS B 1 144 ? -21.594 -5.219 4.731 1.00 33.94 144 LYS B CA 1
ATOM 2684 C C . LYS B 1 144 ? -20.440 -5.546 5.664 1.00 34.20 144 LYS B C 1
ATOM 2685 O O . LYS B 1 144 ? -19.357 -5.952 5.235 1.00 35.38 144 LYS B O 1
ATOM 2691 N N . THR B 1 145 ? -20.717 -5.424 6.968 1.00 33.90 145 THR B N 1
ATOM 2692 C CA . THR B 1 145 ? -19.688 -5.590 7.987 1.00 32.83 145 THR B CA 1
ATOM 2693 C C . THR B 1 145 ? -19.108 -6.995 7.995 1.00 36.43 145 THR B C 1
ATOM 2694 O O . THR B 1 145 ? -17.917 -7.171 8.292 1.00 38.37 145 THR B O 1
ATOM 2698 N N . TYR B 1 146 ? -19.919 -8.012 7.686 1.00 30.26 146 TYR B N 1
ATOM 2699 C CA . TYR B 1 146 ? -19.387 -9.368 7.766 1.00 30.14 146 TYR B CA 1
ATOM 2700 C C . TYR B 1 146 ? -18.400 -9.687 6.653 1.00 28.35 146 TYR B C 1
ATOM 2701 O O . TYR B 1 146 ? -17.601 -10.615 6.813 1.00 33.72 146 TYR B O 1
ATOM 2710 N N . PHE B 1 147 ? -18.454 -8.986 5.520 1.00 30.12 147 PHE B N 1
ATOM 2711 C CA . PHE B 1 147 ? -17.654 -9.421 4.373 1.00 31.23 147 PHE B CA 1
ATOM 2712 C C . PHE B 1 147 ? -16.165 -9.524 4.696 1.00 32.59 147 PHE B C 1
ATOM 2713 O O . PHE B 1 147 ? -15.593 -10.616 4.505 1.00 30.82 147 PHE B O 1
ATOM 2721 N N . PRO B 1 148 ? -15.493 -8.478 5.217 1.00 34.56 148 PRO B N 1
ATOM 2722 C CA . PRO B 1 148 ? -14.066 -8.631 5.560 1.00 30.22 148 PRO B CA 1
ATOM 2723 C C . PRO B 1 148 ? -13.804 -9.779 6.503 1.00 29.61 148 PRO B C 1
ATOM 2724 O O . PRO B 1 148 ? -12.729 -10.390 6.438 1.00 30.00 148 PRO B O 1
ATOM 2728 N N . GLN B 1 149 ? -14.760 -10.088 7.382 1.00 24.60 149 GLN B N 1
ATOM 2729 C CA . GLN B 1 149 ? -14.610 -11.236 8.273 1.00 34.55 149 GLN B CA 1
ATOM 2730 C C . GLN B 1 149 ? -14.706 -12.560 7.509 1.00 26.18 149 GLN B C 1
ATOM 2731 O O . GLN B 1 149 ? -13.976 -13.508 7.811 1.00 33.26 149 GLN B O 1
ATOM 2737 N N . LEU B 1 150 ? -15.606 -12.656 6.534 1.00 27.59 150 LEU B N 1
ATOM 2738 C CA . LEU B 1 150 ? -15.630 -13.832 5.664 1.00 28.98 150 LEU B CA 1
ATOM 2739 C C . LEU B 1 150 ? -14.282 -14.024 4.978 1.00 27.67 150 LEU B C 1
ATOM 2740 O O . LEU B 1 150 ? -13.660 -15.100 5.068 1.00 25.34 150 LEU B O 1
ATOM 2745 N N . GLU B 1 151 ? -13.788 -12.973 4.317 1.00 25.70 151 GLU B N 1
ATOM 2746 C CA . GLU B 1 151 ? -12.500 -13.111 3.639 1.00 31.79 151 GLU B CA 1
ATOM 2747 C C . GLU B 1 151 ? -11.391 -13.475 4.631 1.00 32.85 151 GLU B C 1
ATOM 2748 O O . GLU B 1 151 ? -10.572 -14.370 4.368 1.00 28.12 151 GLU B O 1
ATOM 2754 N N . SER B 1 152 ? -11.388 -12.830 5.802 1.00 29.38 152 SER B N 1
ATOM 2755 C CA . SER B 1 152 ? -10.368 -13.096 6.814 1.00 33.05 152 SER B CA 1
ATOM 2756 C C . SER B 1 152 ? -10.412 -14.547 7.294 1.00 27.65 152 SER B C 1
ATOM 2757 O O . SER B 1 152 ? -9.366 -15.178 7.502 1.00 30.96 152 SER B O 1
ATOM 2760 N N . LYS B 1 153 ? -11.614 -15.105 7.448 1.00 25.75 153 LYS B N 1
ATOM 2761 C CA . LYS B 1 153 ? -11.725 -16.502 7.864 1.00 27.17 153 LYS B CA 1
ATOM 2762 C C . LYS B 1 153 ? -11.246 -17.459 6.768 1.00 25.80 153 LYS B C 1
ATOM 2763 O O . LYS B 1 153 ? -10.558 -18.454 7.057 1.00 26.83 153 LYS B O 1
ATOM 2769 N N . LEU B 1 154 ? -11.588 -17.187 5.502 1.00 28.85 154 LEU B N 1
ATOM 2770 C CA . LEU B 1 154 ? -11.077 -18.046 4.430 1.00 24.98 154 LEU B CA 1
ATOM 2771 C C . LEU B 1 154 ? -9.557 -17.966 4.347 1.00 25.76 154 LEU B C 1
ATOM 2772 O O . LEU B 1 154 ? -8.874 -18.991 4.181 1.00 26.22 154 LEU B O 1
ATOM 2777 N N . SER B 1 155 ? -9.011 -16.754 4.493 1.00 28.25 155 SER B N 1
ATOM 2778 C CA . SER B 1 155 ? -7.563 -16.571 4.556 1.00 33.02 155 SER B CA 1
ATOM 2779 C C . SER B 1 155 ? -6.956 -17.447 5.639 1.00 32.11 155 SER B C 1
ATOM 2780 O O . SER B 1 155 ? -5.988 -18.180 5.396 1.00 34.01 155 SER B O 1
ATOM 2783 N N . SER B 1 156 ? -7.539 -17.399 6.846 1.00 31.49 156 SER B N 1
ATOM 2784 C CA . SER B 1 156 ? -7.026 -18.221 7.937 1.00 33.86 156 SER B CA 1
ATOM 2785 C C . SER B 1 156 ? -7.088 -19.704 7.604 1.00 32.46 156 SER B C 1
ATOM 2786 O O . SER B 1 156 ? -6.193 -20.464 8.001 1.00 34.09 156 SER B O 1
ATOM 2789 N N . TYR B 1 157 ? -8.124 -20.148 6.884 1.00 30.54 157 TYR B N 1
ATOM 2790 C CA . TYR B 1 157 ? -8.125 -21.550 6.470 1.00 32.16 157 TYR B CA 1
ATOM 2791 C C . TYR B 1 157 ? -6.942 -21.840 5.559 1.00 34.00 157 TYR B C 1
ATOM 2792 O O . TYR B 1 157 ? -6.359 -22.931 5.607 1.00 32.02 157 TYR B O 1
ATOM 2801 N N . LEU B 1 158 ? -6.591 -20.878 4.701 1.00 36.15 158 LEU B N 1
ATOM 2802 C CA . LEU B 1 158 ? -5.444 -21.067 3.821 1.00 35.27 158 LEU B CA 1
ATOM 2803 C C . LEU B 1 158 ? -4.153 -21.216 4.608 1.00 31.72 158 LEU B C 1
ATOM 2804 O O . LEU B 1 158 ? -3.335 -22.092 4.302 1.00 31.20 158 LEU B O 1
ATOM 2809 N N . GLU B 1 159 ? -3.950 -20.367 5.621 1.00 34.52 159 GLU B N 1
ATOM 2810 C CA . GLU B 1 159 ? -2.719 -20.430 6.411 1.00 37.01 159 GLU B CA 1
ATOM 2811 C C . GLU B 1 159 ? -2.544 -21.780 7.082 1.00 40.21 159 GLU B C 1
ATOM 2812 O O . GLU B 1 159 ? -1.414 -22.257 7.238 1.00 40.23 159 GLU B O 1
ATOM 2818 N N . LYS B 1 160 ? -3.645 -22.407 7.479 1.00 38.18 160 LYS B N 1
ATOM 2819 C CA . LYS B 1 160 ? -3.609 -23.712 8.112 1.00 36.81 160 LYS B CA 1
ATOM 2820 C C . LYS B 1 160 ? -3.405 -24.833 7.104 1.00 37.84 160 LYS B C 1
ATOM 2821 O O . LYS B 1 160 ? -3.404 -26.009 7.489 1.00 38.13 160 LYS B O 1
ATOM 2827 N N . ARG B 1 161 ? -3.204 -24.488 5.833 1.00 36.97 161 ARG B N 1
ATOM 2828 C CA . ARG B 1 161 ? -3.079 -25.474 4.767 1.00 36.65 161 ARG B CA 1
ATOM 2829 C C . ARG B 1 161 ? -4.245 -26.458 4.835 1.00 33.49 161 ARG B C 1
ATOM 2830 O O . ARG B 1 161 ? -4.081 -27.679 4.775 1.00 31.32 161 ARG B O 1
ATOM 2838 N N . GLN B 1 162 ? -5.442 -25.907 5.015 1.00 35.25 162 GLN B N 1
ATOM 2839 C CA . GLN B 1 162 ? -6.650 -26.701 4.860 1.00 37.26 162 GLN B CA 1
ATOM 2840 C C . GLN B 1 162 ? -6.868 -27.007 3.386 1.00 31.03 162 GLN B C 1
ATOM 2841 O O . GLN B 1 162 ? -6.817 -26.106 2.546 1.00 31.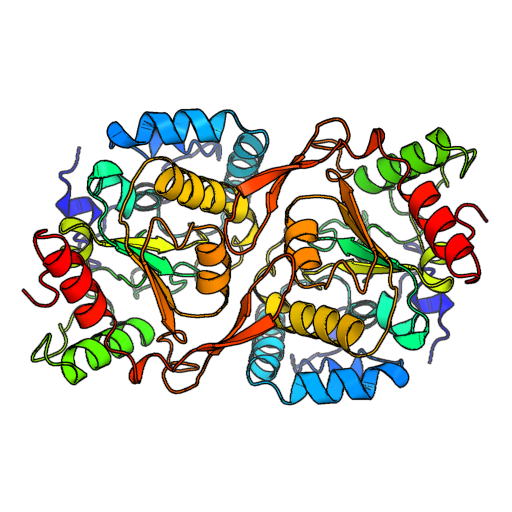25 162 GLN B O 1
ATOM 2847 N N . ARG B 1 163 ? -7.097 -28.281 3.069 1.00 34.84 163 ARG B N 1
ATOM 2848 C CA . ARG B 1 163 ? -7.437 -28.702 1.707 1.00 35.35 163 ARG B CA 1
ATOM 2849 C C . ARG B 1 163 ? -8.867 -28.255 1.395 1.00 30.98 163 ARG B C 1
ATOM 2850 O O . ARG B 1 163 ? -9.823 -29.032 1.440 1.00 28.08 163 ARG B O 1
ATOM 2858 N N . ILE B 1 164 ? -9.009 -26.968 1.068 1.00 26.13 164 ILE B N 1
ATOM 2859 C CA . ILE B 1 164 ? -10.318 -26.377 0.820 1.00 26.28 164 ILE B CA 1
ATOM 2860 C C . ILE B 1 164 ? -10.875 -26.854 -0.515 1.00 29.14 164 ILE B C 1
ATOM 2861 O O . ILE B 1 164 ? -10.159 -26.905 -1.525 1.00 29.04 164 ILE B O 1
ATOM 2866 N N . VAL B 1 165 ? -12.162 -27.199 -0.525 1.00 27.41 165 VAL B N 1
ATOM 2867 C CA . VAL B 1 165 ? -12.873 -27.554 -1.756 1.00 27.52 165 VAL B CA 1
ATOM 2868 C C . VAL B 1 165 ? -14.236 -26.882 -1.751 1.00 23.85 165 VAL B C 1
ATOM 2869 O O . VAL B 1 165 ? -14.804 -26.594 -0.692 1.00 21.31 165 VAL B O 1
ATOM 2873 N N . PRO B 1 166 ? -14.786 -26.602 -2.954 1.00 22.94 166 PRO B N 1
ATOM 2874 C CA . PRO B 1 166 ? -14.194 -26.820 -4.282 1.00 23.60 166 PRO B CA 1
ATOM 2875 C C . PRO B 1 166 ? -13.090 -25.807 -4.558 1.00 25.18 166 PRO B C 1
ATOM 2876 O O . PRO B 1 166 ? -12.998 -24.826 -3.826 1.00 19.61 166 PRO B O 1
ATOM 2880 N N . TYR B 1 167 ? -12.290 -26.014 -5.612 1.00 27.64 167 TYR B N 1
ATOM 2881 C CA . TYR B 1 167 ? -11.212 -25.081 -5.902 1.00 21.71 167 TYR B CA 1
ATOM 2882 C C . TYR B 1 167 ? -11.776 -23.710 -6.274 1.00 23.54 167 TYR B C 1
ATOM 2883 O O . TYR B 1 167 ? -12.960 -23.585 -6.630 1.00 23.84 167 TYR B O 1
ATOM 2892 N N . PRO B 1 168 ? -10.945 -22.661 -6.180 1.00 24.32 168 PRO B N 1
ATOM 2893 C CA . PRO B 1 168 ? -11.478 -21.291 -6.268 1.00 21.48 168 PRO B CA 1
ATOM 2894 C C . PRO B 1 168 ? -12.114 -20.952 -7.603 1.00 25.78 168 PRO B C 1
ATOM 2895 O O . PRO B 1 168 ? -13.125 -20.235 -7.639 1.00 23.88 168 PRO B O 1
ATOM 2899 N N . GLU B 1 169 ? -11.553 -21.430 -8.711 1.00 23.32 169 GLU B N 1
ATOM 2900 C CA . GLU B 1 169 ? -12.158 -21.097 -9.997 1.00 23.88 169 GLU B CA 1
ATOM 2901 C C . GLU B 1 169 ? -13.523 -21.741 -10.202 1.00 26.86 169 GLU B C 1
ATOM 2902 O O . GLU B 1 169 ? -14.181 -21.426 -11.202 1.00 22.07 169 GLU B O 1
ATOM 2908 N N . LEU B 1 170 ? -13.941 -22.648 -9.308 1.00 22.60 170 LEU B N 1
ATOM 2909 C CA . LEU B 1 170 ? -15.254 -23.276 -9.351 1.00 20.62 170 LEU B CA 1
ATOM 2910 C C . LEU B 1 170 ? -16.159 -22.831 -8.214 1.00 24.98 170 LEU B C 1
ATOM 2911 O O . LEU B 1 170 ? -17.317 -23.250 -8.167 1.00 27.51 170 LEU B O 1
ATOM 2916 N N . LEU B 1 171 ? -15.658 -22.002 -7.297 1.00 24.87 171 LEU B N 1
ATOM 2917 C CA . LEU B 1 171 ? -16.442 -21.574 -6.144 1.00 20.34 171 LEU B CA 1
ATOM 2918 C C . LEU B 1 171 ? -17.774 -20.962 -6.561 1.00 25.59 171 LEU B C 1
ATOM 2919 O O . LEU B 1 171 ? -18.832 -21.315 -6.024 1.00 25.19 171 LEU B O 1
ATOM 2924 N N . PHE B 1 172 ? -17.747 -20.026 -7.506 1.00 22.09 172 PHE B N 1
ATOM 2925 C CA . PHE B 1 172 ? -18.951 -19.338 -7.953 1.00 23.28 172 PHE B CA 1
ATOM 2926 C C . PHE B 1 172 ? -19.449 -19.881 -9.295 1.00 25.52 172 PHE B C 1
ATOM 2927 O O . PHE B 1 172 ? -20.039 -19.147 -10.092 1.00 23.20 172 PHE B O 1
ATOM 2935 N N . ASN B 1 173 ? -19.211 -21.170 -9.541 1.00 26.81 173 ASN B N 1
ATOM 2936 C CA . ASN B 1 173 ? -19.570 -21.861 -10.778 1.00 27.32 173 ASN B CA 1
ATOM 2937 C C . ASN B 1 173 ? -20.959 -21.499 -11.292 1.00 26.60 173 ASN B C 1
ATOM 2938 O O . ASN B 1 173 ? -21.142 -21.066 -12.441 1.00 24.94 173 ASN B O 1
ATOM 2943 N N . THR B 1 174 ? -21.956 -21.692 -10.434 1.00 23.98 174 THR B N 1
ATOM 2944 C CA . THR B 1 174 ? -23.332 -21.509 -10.864 1.00 24.89 174 THR B CA 1
ATOM 2945 C C . THR B 1 174 ? -23.603 -20.063 -11.239 1.00 19.61 174 THR B C 1
ATOM 2946 O O . THR B 1 174 ? -24.322 -19.795 -12.200 1.00 23.21 174 THR B O 1
ATOM 2950 N N . MET B 1 175 ? -23.019 -19.119 -10.507 1.00 20.26 175 MET B N 1
ATOM 2951 C CA . MET B 1 175 ? -23.229 -17.710 -10.821 1.00 26.16 175 MET B CA 1
ATOM 2952 C C . MET B 1 175 ? -22.474 -17.306 -12.083 1.00 25.59 175 MET B C 1
ATOM 2953 O O . MET B 1 175 ? -22.966 -16.499 -12.881 1.00 22.55 175 MET B O 1
ATOM 2958 N N . ASN B 1 176 ? -21.282 -17.864 -12.295 1.00 24.25 176 ASN B N 1
ATOM 2959 C CA . ASN B 1 176 ? -20.566 -17.529 -13.519 1.00 30.94 176 ASN B CA 1
ATOM 2960 C C . ASN B 1 176 ? -21.275 -18.107 -14.744 1.00 27.65 176 ASN B C 1
ATOM 2961 O O . ASN B 1 176 ? -21.215 -17.511 -15.825 1.00 29.83 176 ASN B O 1
ATOM 2966 N N . VAL B 1 177 ? -21.979 -19.236 -14.590 1.00 26.70 177 VAL B N 1
ATOM 2967 C CA . VAL B 1 177 ? -22.786 -19.755 -15.697 1.00 25.64 177 VAL B CA 1
ATOM 2968 C C . VAL B 1 177 ? -24.069 -18.954 -15.865 1.00 25.91 177 VAL B C 1
ATOM 2969 O O . VAL B 1 177 ? -24.441 -18.597 -16.990 1.00 27.05 177 VAL B O 1
ATOM 2973 N N . LEU B 1 178 ? -24.770 -18.660 -14.759 1.00 25.17 178 LEU B N 1
ATOM 2974 C CA . LEU B 1 178 ? -26.125 -18.106 -14.803 1.00 22.44 178 LEU B CA 1
ATOM 2975 C C . LEU B 1 178 ? -26.181 -16.676 -14.280 1.00 23.43 178 LEU B C 1
ATOM 2976 O O . LEU B 1 178 ? -26.097 -16.468 -13.059 1.00 22.29 178 LEU B O 1
ATOM 2981 N N . PRO B 1 179 ? -26.384 -15.665 -15.121 1.00 23.87 179 PRO B N 1
ATOM 2982 C CA . PRO B 1 179 ? -26.686 -14.337 -14.582 1.00 24.18 179 PRO B CA 1
ATOM 2983 C C . PRO B 1 179 ? -27.962 -14.381 -13.770 1.00 24.33 179 PRO B C 1
ATOM 2984 O O . PRO B 1 179 ? -28.834 -15.244 -13.994 1.00 24.82 179 PRO B O 1
ATOM 2988 N N . PRO B 1 180 ? -28.109 -13.486 -12.792 1.00 21.98 180 PRO B N 1
ATOM 2989 C CA . PRO B 1 180 ? -29.276 -13.590 -11.899 1.00 26.61 180 PRO B CA 1
ATOM 2990 C C . PRO B 1 180 ? -30.597 -13.558 -12.645 1.00 25.57 180 PRO B C 1
ATOM 2991 O O . PRO B 1 180 ? -31.501 -14.342 -12.320 1.00 23.85 180 PRO B O 1
ATOM 2995 N N . GLY B 1 181 ? -30.711 -12.716 -13.680 1.00 26.16 181 GLY B N 1
ATOM 2996 C CA . GLY B 1 181 ? -31.928 -12.616 -14.481 1.00 21.64 181 GLY B CA 1
ATOM 2997 C C . GLY B 1 181 ? -32.291 -13.862 -15.276 1.00 26.49 181 GLY B C 1
ATOM 2998 O O . GLY B 1 181 ? -33.406 -13.924 -15.815 1.00 23.64 181 GLY B O 1
ATOM 2999 N N . LYS B 1 182 ? -31.390 -14.842 -15.370 1.00 23.89 182 LYS B N 1
ATOM 3000 C CA . LYS B 1 182 ? -31.666 -16.090 -16.080 1.00 27.88 182 LYS B CA 1
ATOM 3001 C C . LYS B 1 182 ? -32.009 -17.248 -15.150 1.00 24.68 182 LYS B C 1
ATOM 3002 O O . LYS B 1 182 ? -32.288 -18.351 -15.629 1.00 23.11 182 LYS B O 1
ATOM 3008 N N . ILE B 1 183 ? -32.004 -17.034 -13.837 1.00 27.80 183 ILE B N 1
ATOM 3009 C CA . ILE B 1 183 ? -32.369 -18.107 -12.920 1.00 22.94 183 ILE B CA 1
ATOM 3010 C C . ILE B 1 183 ? -33.846 -18.428 -13.081 1.00 22.36 183 ILE B C 1
ATOM 3011 O O . ILE B 1 183 ? -34.686 -17.527 -13.204 1.00 24.64 183 ILE B O 1
ATOM 3016 N N . LYS B 1 184 ? -34.173 -19.715 -13.114 1.00 22.66 184 LYS B N 1
ATOM 3017 C CA . LYS B 1 184 ? -35.566 -20.159 -13.137 1.00 22.75 184 LYS B CA 1
ATOM 3018 C C . LYS B 1 184 ? -35.932 -21.003 -11.926 1.00 24.33 184 LYS B C 1
ATOM 3019 O O . LYS B 1 184 ? -37.065 -20.930 -11.436 1.00 19.66 184 LYS B O 1
ATOM 3025 N N . VAL B 1 185 ? -34.996 -21.828 -11.461 1.00 20.60 185 VAL B N 1
ATOM 3026 C CA . VAL B 1 185 ? -35.158 -22.691 -10.307 1.00 18.92 185 VAL B CA 1
ATOM 3027 C C . VAL B 1 185 ? -33.937 -22.497 -9.433 1.00 19.76 185 VAL B C 1
ATOM 3028 O O . VAL B 1 185 ? -32.827 -22.319 -9.941 1.00 19.91 185 VAL B O 1
ATOM 3032 N N . VAL B 1 186 ? -34.140 -22.531 -8.123 1.00 22.50 186 VAL B N 1
ATOM 3033 C CA . VAL B 1 186 ? -33.061 -22.537 -7.151 1.00 17.12 186 VAL B CA 1
ATOM 3034 C C . VAL B 1 186 ? -33.157 -23.852 -6.389 1.00 20.34 186 VAL B C 1
ATOM 3035 O O . VAL B 1 186 ? -34.203 -24.160 -5.800 1.00 20.67 186 VAL B O 1
ATOM 3039 N N . ILE B 1 187 ? -32.085 -24.636 -6.413 1.00 20.01 187 ILE B N 1
ATOM 3040 C CA . ILE B 1 187 ? -32.033 -25.906 -5.701 1.00 20.00 187 ILE B CA 1
ATOM 3041 C C . ILE B 1 187 ? -30.865 -25.840 -4.734 1.00 20.54 187 ILE B C 1
ATOM 3042 O O . ILE B 1 187 ? -29.701 -25.826 -5.158 1.00 19.00 187 ILE B O 1
ATOM 3047 N N . LEU B 1 188 ? -31.169 -25.831 -3.439 1.00 19.22 188 LEU B N 1
ATOM 3048 C CA . LEU B 1 188 ? -30.156 -25.627 -2.416 1.00 21.57 188 LEU B CA 1
ATOM 3049 C C . LEU B 1 188 ? -29.621 -26.962 -1.927 1.00 23.30 188 LEU B C 1
ATOM 3050 O O . LEU B 1 188 ? -30.387 -27.846 -1.539 1.00 23.41 188 LEU B O 1
ATOM 3055 N N . GLY B 1 189 ? -28.327 -27.115 -1.979 1.00 22.38 189 GLY B N 1
ATOM 3056 C CA . GLY B 1 189 ? -27.689 -28.147 -1.197 1.00 21.79 189 GLY B CA 1
ATOM 3057 C C . GLY B 1 189 ? -27.199 -27.564 0.112 1.00 18.67 189 GLY B C 1
ATOM 3058 O O . GLY B 1 189 ? -27.162 -26.354 0.315 1.00 21.65 189 GLY B O 1
ATOM 3059 N N . GLN B 1 190 ? -26.825 -28.437 1.019 1.00 19.56 190 GLN B N 1
ATOM 3060 C CA . GLN B 1 190 ? -26.323 -27.997 2.319 1.00 19.76 190 GLN B CA 1
ATOM 3061 C C . GLN B 1 190 ? -24.818 -27.756 2.233 1.00 21.75 190 GLN B C 1
ATOM 3062 O O . GLN B 1 190 ? -24.358 -26.609 2.252 1.00 22.44 190 GLN B O 1
ATOM 3068 N N . ASP B 1 191 ? -24.050 -28.828 2.096 1.00 20.44 191 ASP B N 1
ATOM 3069 C CA . ASP B 1 191 ? -22.594 -28.822 2.101 1.00 24.72 191 ASP B CA 1
ATOM 3070 C C . ASP B 1 191 ? -22.060 -29.314 0.759 1.00 21.94 191 ASP B C 1
ATOM 3071 O O . ASP B 1 191 ? -22.742 -30.071 0.061 1.00 20.02 191 ASP B O 1
ATOM 3076 N N . PRO B 1 192 ? -20.871 -28.878 0.344 1.00 25.44 192 PRO B N 1
ATOM 3077 C CA . PRO B 1 192 ? -20.257 -29.484 -0.842 1.00 26.71 192 PRO B CA 1
ATOM 3078 C C . PRO B 1 192 ? -19.819 -30.896 -0.532 1.00 23.73 192 PRO B C 1
ATOM 3079 O O . PRO B 1 192 ? -19.528 -31.231 0.614 1.00 20.61 192 PRO B O 1
ATOM 3083 N N . TYR B 1 193 ? -19.798 -31.731 -1.563 1.00 21.41 193 TYR B N 1
ATOM 3084 C CA . TYR B 1 193 ? -19.303 -33.079 -1.370 1.00 22.85 193 TYR B CA 1
ATOM 3085 C C . TYR B 1 193 ? -17.907 -33.020 -0.763 1.00 24.61 193 TYR B C 1
ATOM 3086 O O . TYR B 1 193 ? -17.084 -32.195 -1.189 1.00 21.17 193 TYR B O 1
ATOM 3095 N N . PRO B 1 194 ? -17.614 -33.842 0.248 1.00 25.39 194 PRO B N 1
ATOM 3096 C CA . PRO B 1 194 ? -16.277 -33.829 0.837 1.00 30.13 194 PRO B CA 1
ATOM 3097 C C . PRO B 1 194 ? -15.337 -34.845 0.214 1.00 29.39 194 PRO B C 1
ATOM 3098 O O . PRO B 1 194 ? -14.131 -34.785 0.490 1.00 28.34 194 PRO B O 1
ATOM 3102 N N . GLY B 1 195 ? -15.844 -35.754 -0.622 1.00 29.07 195 GLY B N 1
ATOM 3103 C CA . GLY B 1 195 ? -15.035 -36.827 -1.158 1.00 32.49 195 GLY B CA 1
ATOM 3104 C C . GLY B 1 195 ? -14.137 -36.394 -2.310 1.00 36.69 195 GLY B C 1
ATOM 3105 O O . GLY B 1 195 ? -14.089 -35.232 -2.713 1.00 29.06 195 GLY B O 1
ATOM 3106 N N . SER B 1 196 ? -13.411 -37.375 -2.847 1.00 40.85 196 SER B N 1
ATOM 3107 C CA . SER B 1 196 ? -12.546 -37.145 -3.995 1.00 37.03 196 SER B CA 1
ATOM 3108 C C . SER B 1 196 ? -12.312 -38.466 -4.712 1.00 41.35 196 SER B C 1
ATOM 3109 O O . SER B 1 196 ? -12.376 -39.535 -4.099 1.00 38.28 196 SER B O 1
ATOM 3112 N N . CYS B 1 197 ? -12.074 -38.371 -6.026 1.00 47.40 197 CYS B N 1
ATOM 3113 C CA . CYS B 1 197 ? -11.661 -39.495 -6.865 1.00 48.18 197 CYS B CA 1
ATOM 3114 C C . CYS B 1 197 ? -10.172 -39.783 -6.589 1.00 55.29 197 CYS B C 1
ATOM 3115 O O . CYS B 1 197 ? -9.493 -39.021 -5.888 1.00 51.31 197 CYS B O 1
ATOM 3118 N N . ILE B 1 198 ? -9.665 -40.919 -7.090 1.00 60.75 198 ILE B N 1
ATOM 3119 C CA . ILE B 1 198 ? -8.360 -41.419 -6.621 1.00 61.45 198 ILE B CA 1
ATOM 3120 C C . ILE B 1 198 ? -7.245 -40.402 -6.877 1.00 55.45 198 ILE B C 1
ATOM 3121 O O . ILE B 1 198 ? -6.308 -40.269 -6.078 1.00 55.38 198 ILE B O 1
ATOM 3126 N N . SER B 1 199 ? -7.328 -39.661 -7.975 1.00 55.72 199 SER B N 1
ATOM 3127 C CA . SER B 1 199 ? -6.245 -38.751 -8.329 1.00 57.89 199 SER B CA 1
ATOM 3128 C C . SER B 1 199 ? -6.228 -37.485 -7.468 1.00 51.73 199 SER B C 1
ATOM 3129 O O . SER B 1 199 ? -5.496 -36.540 -7.783 1.00 46.45 199 SER B O 1
ATOM 3132 N N . GLY B 1 200 ? -7.005 -37.439 -6.392 1.00 49.15 200 GLY B N 1
ATOM 3133 C CA . GLY B 1 200 ? -7.120 -36.209 -5.637 1.00 52.03 200 GLY B CA 1
ATOM 3134 C C . GLY B 1 200 ? -8.064 -35.181 -6.225 1.00 47.38 200 GLY B C 1
ATOM 3135 O O . GLY B 1 200 ? -8.086 -34.039 -5.742 1.00 45.38 200 GLY B O 1
ATOM 3136 N N . VAL B 1 201 ? -8.837 -35.544 -7.250 1.00 42.35 201 VAL B N 1
ATOM 3137 C CA . VAL B 1 201 ? -9.835 -34.658 -7.852 1.00 35.03 201 VAL B CA 1
ATOM 3138 C C . VAL B 1 201 ? -11.038 -34.574 -6.917 1.00 33.30 201 VAL B C 1
ATOM 3139 O O . VAL B 1 201 ? -11.664 -35.602 -6.615 1.00 31.45 201 VAL B O 1
ATOM 3143 N N . PRO B 1 202 ? -11.393 -33.393 -6.426 1.00 27.87 202 PRO B N 1
ATOM 3144 C CA . PRO B 1 202 ? -12.544 -33.296 -5.521 1.00 30.04 202 PRO B CA 1
ATOM 3145 C C . PRO B 1 202 ? -13.843 -33.603 -6.249 1.00 28.00 202 PRO B C 1
ATOM 3146 O O . PRO B 1 202 ? -13.988 -33.327 -7.445 1.00 20.46 202 PRO B O 1
ATOM 3150 N N . TYR B 1 203 ? -14.779 -34.218 -5.510 1.00 27.76 203 TYR B N 1
ATOM 3151 C CA . TYR B 1 203 ? -16.148 -34.371 -5.997 1.00 23.16 203 TYR B CA 1
ATOM 3152 C C . TYR B 1 203 ? -16.841 -33.020 -6.112 1.00 24.26 203 TYR B C 1
ATOM 3153 O O . TYR B 1 203 ? -17.666 -32.815 -7.012 1.00 24.75 203 TYR B O 1
ATOM 3162 N N . ALA B 1 204 ? -16.545 -32.100 -5.193 1.00 20.69 204 ALA B N 1
ATOM 3163 C CA . ALA B 1 204 ? -17.192 -30.796 -5.188 1.00 21.99 204 ALA B CA 1
ATOM 3164 C C . ALA B 1 204 ? -16.767 -29.981 -6.409 1.00 21.67 204 ALA B C 1
ATOM 3165 O O . ALA B 1 204 ? -15.570 -29.818 -6.672 1.00 19.72 204 ALA B O 1
ATOM 3167 N N . MET B 1 205 ? -17.750 -29.449 -7.151 1.00 17.01 205 MET B N 1
ATOM 3168 C CA . MET B 1 205 ? -17.442 -28.652 -8.333 1.00 20.62 205 MET B CA 1
ATOM 3169 C C . MET B 1 205 ? -18.168 -27.311 -8.344 1.00 24.32 205 MET B C 1
ATOM 3170 O O . MET B 1 205 ? -18.265 -26.685 -9.406 1.00 24.14 205 MET B O 1
ATOM 3175 N N . GLY B 1 206 ? -18.675 -26.846 -7.194 1.00 18.53 206 GLY B N 1
ATOM 3176 C CA . GLY B 1 206 ? -19.295 -25.534 -7.112 1.00 17.68 206 GLY B CA 1
ATOM 3177 C C . GLY B 1 206 ? -20.773 -25.497 -7.434 1.00 22.31 206 GLY B C 1
ATOM 3178 O O . GLY B 1 206 ? -21.367 -24.409 -7.445 1.00 24.05 206 GLY B O 1
ATOM 3179 N N . CYS B 1 207 ? -21.379 -26.644 -7.713 1.00 22.67 207 CYS B N 1
ATOM 3180 C CA . CYS B 1 207 ? -22.811 -26.803 -7.898 1.00 23.78 207 CYS B CA 1
ATOM 3181 C C . CYS B 1 207 ? -23.302 -27.795 -6.863 1.00 25.13 207 CYS B C 1
ATOM 3182 O O . CYS B 1 207 ? -22.603 -28.768 -6.556 1.00 26.12 207 CYS B O 1
ATOM 3185 N N . SER B 1 208 ? -24.497 -27.573 -6.326 1.00 20.52 208 SER B N 1
ATOM 3186 C CA . SER B 1 208 ? -25.052 -28.604 -5.461 1.00 21.46 208 SER B CA 1
ATOM 3187 C C . SER B 1 208 ? -25.354 -29.852 -6.286 1.00 18.49 208 SER B C 1
ATOM 3188 O O . SER B 1 208 ? -25.739 -29.762 -7.455 1.00 17.88 208 SER B O 1
ATOM 3191 N N . PHE B 1 209 ? -25.093 -31.012 -5.683 1.00 19.18 209 PHE B N 1
ATOM 3192 C CA . PHE B 1 209 ? -25.468 -32.340 -6.166 1.00 23.69 209 PHE B CA 1
ATOM 3193 C C . PHE B 1 209 ? -24.673 -32.816 -7.387 1.00 24.01 209 PHE B C 1
ATOM 3194 O O . PHE B 1 209 ? -24.560 -34.026 -7.609 1.00 23.93 209 PHE B O 1
ATOM 3202 N N . SER B 1 210 ? -24.094 -31.900 -8.159 1.00 19.79 210 SER B N 1
ATOM 3203 C CA . SER B 1 210 ? -23.310 -32.274 -9.329 1.00 21.51 210 SER B CA 1
ATOM 3204 C C . SER B 1 210 ? -21.927 -32.800 -8.934 1.00 21.88 210 SER B C 1
ATOM 3205 O O . SER B 1 210 ? -21.345 -32.386 -7.925 1.00 21.84 210 SER B O 1
ATOM 3208 N N . VAL B 1 211 ? -21.419 -33.737 -9.735 1.00 23.33 211 VAL B N 1
ATOM 3209 C CA . VAL B 1 211 ? -20.021 -34.183 -9.710 1.00 22.45 211 VAL B CA 1
ATOM 3210 C C . VAL B 1 211 ? -19.487 -34.190 -11.141 1.00 27.52 211 VAL B C 1
ATOM 3211 O O . VAL B 1 211 ? -20.262 -34.356 -12.099 1.00 24.54 211 VAL B O 1
ATOM 3215 N N . PRO B 1 212 ? -18.185 -34.033 -11.345 1.00 26.80 212 PRO B N 1
ATOM 3216 C CA . PRO B 1 212 ? -17.658 -33.986 -12.712 1.00 29.30 212 PRO B CA 1
ATOM 3217 C C . PRO B 1 212 ? -17.703 -35.358 -13.371 1.00 25.04 212 PRO B C 1
ATOM 3218 O O . PRO B 1 212 ? -17.904 -36.394 -12.732 1.00 22.88 212 PRO B O 1
ATOM 3222 N N . LEU B 1 213 ? -17.527 -35.347 -14.688 1.00 24.17 213 LEU B N 1
ATOM 3223 C CA . LEU B 1 213 ? -17.521 -36.590 -15.453 1.00 27.25 213 LEU B CA 1
ATOM 3224 C C . LEU B 1 213 ? -16.413 -37.533 -14.972 1.00 29.69 213 LEU B C 1
ATOM 3225 O O . LEU B 1 213 ? -15.381 -37.103 -14.444 1.00 30.94 213 LEU B O 1
ATOM 3230 N N . ASN B 1 214 ? -16.655 -38.836 -15.142 1.00 25.88 214 ASN B N 1
ATOM 3231 C CA . ASN B 1 214 ? -15.709 -39.893 -14.764 1.00 29.14 214 ASN B CA 1
ATOM 3232 C C . ASN B 1 214 ? -15.458 -39.933 -13.254 1.00 36.12 214 ASN B C 1
ATOM 3233 O O . ASN B 1 214 ? -14.344 -40.195 -12.797 1.00 33.21 214 ASN B O 1
ATOM 3238 N N . CYS B 1 215 ? -16.493 -39.664 -12.468 1.00 29.82 215 CYS B N 1
ATOM 3239 C CA . CYS B 1 215 ? -16.471 -39.898 -11.038 1.00 30.34 215 CYS B CA 1
ATOM 3240 C C . CYS B 1 215 ? -17.768 -40.612 -10.689 1.00 31.19 215 CYS B C 1
ATOM 3241 O O . CYS B 1 215 ? -18.749 -40.518 -11.436 1.00 28.36 215 CYS B O 1
ATOM 3244 N N . PRO B 1 216 ? -17.785 -41.388 -9.602 1.00 29.97 216 PRO B N 1
ATOM 3245 C CA . PRO B 1 216 ? -19.006 -42.119 -9.230 1.00 30.98 216 PRO B CA 1
ATOM 3246 C C . PRO B 1 216 ? -20.158 -41.179 -8.899 1.00 30.73 216 PRO B C 1
ATOM 3247 O O . PRO B 1 216 ? -19.969 -40.101 -8.332 1.00 28.93 216 PRO B O 1
ATOM 3251 N N . VAL B 1 217 ? -21.368 -41.615 -9.237 1.00 27.13 217 VAL B N 1
ATOM 3252 C CA . VAL B 1 217 ? -22.578 -40.867 -8.915 1.00 26.12 217 VAL B CA 1
ATOM 3253 C C . VAL B 1 217 ? -22.825 -40.979 -7.416 1.00 24.64 217 VAL B C 1
ATOM 3254 O O . VAL B 1 217 ? -23.002 -42.094 -6.902 1.00 25.57 217 VAL B O 1
ATOM 3258 N N . PRO B 1 218 ? -22.840 -39.882 -6.669 1.00 26.67 218 PRO B N 1
ATOM 3259 C CA . PRO B 1 218 ? -23.132 -39.992 -5.236 1.00 26.90 218 PRO B CA 1
ATOM 3260 C C . PRO B 1 218 ? -24.557 -40.484 -5.024 1.00 26.81 218 PRO B C 1
ATOM 3261 O O . PRO B 1 218 ? -25.439 -40.338 -5.879 1.00 25.35 218 PRO B O 1
ATOM 3265 N N . LYS B 1 219 ? -24.755 -41.088 -3.853 1.00 23.97 219 LYS B N 1
ATOM 3266 C CA . LYS B 1 219 ? -25.999 -41.790 -3.537 1.00 24.89 219 LYS B CA 1
ATOM 3267 C C . LYS B 1 219 ? -27.216 -40.849 -3.586 1.00 26.04 219 LYS B C 1
ATOM 3268 O O . LYS B 1 219 ? -28.296 -41.242 -4.053 1.00 22.48 219 LYS B O 1
ATOM 3274 N N . SER B 1 220 ? -27.038 -39.591 -3.164 1.00 23.49 220 SER B N 1
ATOM 3275 C CA . SER B 1 220 ? -28.093 -38.580 -3.273 1.00 24.28 220 SER B CA 1
ATOM 3276 C C . SER B 1 220 ? -28.506 -38.346 -4.718 1.00 21.39 220 SER B C 1
ATOM 3277 O O . SER B 1 220 ? -29.704 -38.327 -5.049 1.00 21.56 220 SER B O 1
ATOM 3280 N N . LEU B 1 221 ? -27.522 -38.122 -5.590 1.00 17.64 221 LEU B N 1
ATOM 3281 C CA . LEU B 1 221 ? -27.827 -37.863 -6.997 1.00 23.17 221 LEU B CA 1
ATOM 3282 C C . LEU B 1 221 ? -28.447 -39.088 -7.654 1.00 21.35 221 LEU B C 1
ATOM 3283 O O . LEU B 1 221 ? -29.375 -38.962 -8.460 1.00 22.04 221 LEU B O 1
ATOM 3288 N N . ALA B 1 222 ? -27.969 -40.282 -7.299 1.00 21.75 222 ALA B N 1
ATOM 3289 C CA . ALA B 1 222 ? -28.632 -41.497 -7.763 1.00 23.01 222 ALA B CA 1
ATOM 3290 C C . ALA B 1 222 ? -30.104 -41.495 -7.371 1.00 24.21 222 ALA B C 1
ATOM 3291 O O . ALA B 1 222 ? -30.969 -41.878 -8.173 1.00 24.46 222 ALA B O 1
ATOM 3293 N N . ASN B 1 223 ? -30.416 -41.055 -6.142 1.00 23.07 223 ASN B N 1
ATOM 3294 C CA . ASN B 1 223 ? -31.822 -41.033 -5.730 1.00 24.25 223 ASN B CA 1
ATOM 3295 C C . ASN B 1 223 ? -32.628 -39.994 -6.505 1.00 24.00 223 ASN B C 1
ATOM 3296 O O . ASN B 1 223 ? -33.815 -40.215 -6.788 1.00 25.67 223 ASN B O 1
ATOM 3301 N N . ILE B 1 224 ? -32.007 -38.866 -6.861 1.00 16.93 224 ILE B N 1
ATOM 3302 C CA . ILE B 1 224 ? -32.662 -37.899 -7.746 1.00 20.79 224 ILE B CA 1
ATOM 3303 C C . ILE B 1 224 ? -32.965 -38.533 -9.107 1.00 24.31 224 ILE B C 1
ATOM 3304 O O . ILE B 1 224 ? -34.050 -38.339 -9.678 1.00 19.29 224 ILE B O 1
ATOM 3309 N N . TYR B 1 225 ? -32.002 -39.293 -9.654 1.00 23.17 225 TYR B N 1
ATOM 3310 C CA . TYR B 1 225 ? -32.213 -39.970 -10.935 1.00 27.68 225 TYR B CA 1
ATOM 3311 C C . TYR B 1 225 ? -33.383 -40.944 -10.847 1.00 21.57 225 TYR B C 1
ATOM 3312 O O . TYR B 1 225 ? -34.278 -40.950 -11.704 1.00 22.19 225 TYR B O 1
ATOM 3321 N N . THR B 1 226 ? -33.390 -41.771 -9.803 1.00 24.12 226 THR B N 1
ATOM 3322 C CA . THR B 1 226 ? -34.533 -42.639 -9.533 1.00 26.29 226 THR B CA 1
ATOM 3323 C C . THR B 1 226 ? -35.841 -41.860 -9.559 1.00 27.28 226 THR B C 1
ATOM 3324 O O . THR B 1 226 ? -36.823 -42.292 -10.175 1.00 26.23 226 THR B O 1
ATOM 3328 N N . ASN B 1 227 ? -35.874 -40.696 -8.901 1.00 26.72 227 ASN B N 1
ATOM 3329 C CA . ASN B 1 227 ? -37.113 -39.926 -8.871 1.00 24.77 227 ASN B CA 1
ATOM 3330 C C . ASN B 1 227 ? -37.516 -39.470 -10.269 1.00 25.38 227 ASN B C 1
ATOM 3331 O O . ASN B 1 227 ? -38.701 -39.507 -10.627 1.00 24.07 227 ASN B O 1
ATOM 3336 N N . LEU B 1 228 ? -36.552 -39.016 -11.067 1.00 24.82 228 LEU B N 1
ATOM 3337 C CA . LEU B 1 228 ? -36.877 -38.578 -12.424 1.00 25.56 228 LEU B CA 1
ATOM 3338 C C . LEU B 1 228 ? -37.433 -39.727 -13.261 1.00 29.87 228 LEU B C 1
ATOM 3339 O O . LEU B 1 228 ? -38.316 -39.521 -14.103 1.00 29.31 228 LEU B O 1
ATOM 3344 N N . ILE B 1 229 ? -36.918 -40.942 -13.053 1.00 32.31 229 ILE B N 1
ATOM 3345 C CA . ILE B 1 229 ? -37.414 -42.099 -13.795 1.00 28.69 229 ILE B CA 1
ATOM 3346 C C . ILE B 1 229 ? -38.814 -42.480 -13.326 1.00 31.72 229 ILE B C 1
ATOM 3347 O O . ILE B 1 229 ? -39.706 -42.745 -14.143 1.00 30.06 229 ILE B O 1
ATOM 3352 N N . LYS B 1 230 ? -39.035 -42.493 -12.005 1.00 31.77 230 LYS B N 1
ATOM 3353 C CA . LYS B 1 230 ? -40.345 -42.837 -11.461 1.00 29.56 230 LYS B CA 1
ATOM 3354 C C . LYS B 1 230 ? -41.453 -41.972 -12.057 1.00 32.50 230 LYS B C 1
ATOM 3355 O O . LYS B 1 230 ? -42.556 -42.460 -12.331 1.00 31.63 230 LYS B O 1
ATOM 3361 N N . PHE B 1 231 ? -41.181 -40.690 -12.284 1.00 30.01 231 PHE B N 1
ATOM 3362 C CA . PHE B 1 231 ? -42.197 -39.793 -12.815 1.00 32.33 231 PHE B CA 1
ATOM 3363 C C . PHE B 1 231 ? -42.004 -39.493 -14.300 1.00 32.04 231 PHE B C 1
ATOM 3364 O O . PHE B 1 231 ? -42.525 -38.486 -14.798 1.00 34.97 231 PHE B O 1
ATOM 3372 N N . ASN B 1 232 ? -41.272 -40.356 -15.014 1.00 32.96 232 ASN B N 1
ATOM 3373 C CA . ASN B 1 232 ? -41.269 -40.378 -16.481 1.00 36.59 232 ASN B CA 1
ATOM 3374 C C . ASN B 1 232 ? -40.713 -39.090 -17.080 1.00 37.42 232 ASN B C 1
ATOM 3375 O O . ASN B 1 232 ? -41.240 -38.571 -18.063 1.00 37.98 232 ASN B O 1
ATOM 3380 N N . HIS B 1 233 ? -39.657 -38.552 -16.478 1.00 34.49 233 HIS B N 1
ATOM 3381 C CA . HIS B 1 233 ? -38.941 -37.435 -17.082 1.00 33.64 233 HIS B CA 1
ATOM 3382 C C . HIS B 1 233 ? -37.675 -37.898 -17.772 1.00 33.66 233 HIS B C 1
ATOM 3383 O O . HIS B 1 233 ? -36.984 -37.092 -18.402 1.00 39.42 233 HIS B O 1
ATOM 3390 N N . MET B 1 234 ? -37.390 -39.190 -17.708 1.00 35.10 234 MET B N 1
ATOM 3391 C CA . MET B 1 234 ? -36.098 -39.763 -18.025 1.00 34.50 234 MET B CA 1
ATOM 3392 C C . MET B 1 234 ? -36.294 -41.268 -18.090 1.00 39.34 234 MET B C 1
ATOM 3393 O O . MET B 1 234 ? -36.975 -41.841 -17.237 1.00 38.70 234 MET B O 1
ATOM 3398 N N . ARG B 1 235 ? -35.722 -41.895 -19.117 1.00 39.03 235 ARG B N 1
ATOM 3399 C CA . ARG B 1 235 ? -35.882 -43.331 -19.295 1.00 41.35 235 ARG B CA 1
ATOM 3400 C C . ARG B 1 235 ? -34.860 -44.126 -18.498 1.00 34.85 235 ARG B C 1
ATOM 3401 O O . ARG B 1 235 ? -35.207 -45.136 -17.882 1.00 34.09 235 ARG B O 1
ATOM 3409 N N . LYS B 1 236 ? -33.604 -43.695 -18.499 1.00 41.18 236 LYS B N 1
ATOM 3410 C CA . LYS B 1 236 ? -32.576 -44.370 -17.728 1.00 37.74 236 LYS B CA 1
ATOM 3411 C C . LYS B 1 236 ? -31.630 -43.333 -17.139 1.00 37.50 236 LYS B C 1
ATOM 3412 O O . LYS B 1 236 ? -31.405 -42.269 -17.725 1.00 37.22 236 LYS B O 1
ATOM 3418 N N . ALA B 1 237 ? -31.108 -43.644 -15.954 1.00 36.85 237 ALA B N 1
ATOM 3419 C CA . ALA B 1 237 ? -30.147 -42.770 -15.301 1.00 35.01 237 ALA B CA 1
ATOM 3420 C C . ALA B 1 237 ? -28.958 -42.511 -16.221 1.00 36.96 237 ALA B C 1
ATOM 3421 O O . ALA B 1 237 ? -28.436 -43.448 -16.832 1.00 34.70 237 ALA B O 1
ATOM 3423 N N . PRO B 1 238 ? -28.499 -41.264 -16.335 1.00 35.23 238 PRO B N 1
ATOM 3424 C CA . PRO B 1 238 ? -27.167 -41.035 -16.899 1.00 31.06 238 PRO B CA 1
ATOM 3425 C C . PRO B 1 238 ? -26.143 -41.818 -16.103 1.00 32.92 238 PRO B C 1
ATOM 3426 O O . PRO B 1 238 ? -26.289 -42.032 -14.892 1.00 33.73 238 PRO B O 1
ATOM 3430 N N . LYS B 1 239 ? -25.106 -42.271 -16.790 1.00 32.03 239 LYS B N 1
ATOM 3431 C CA . LYS B 1 239 ? -24.066 -43.015 -16.101 1.00 37.98 239 LYS B CA 1
ATOM 3432 C C . LYS B 1 239 ? -22.981 -42.108 -15.542 1.00 34.18 239 LYS B C 1
ATOM 3433 O O . LYS B 1 239 ? -22.040 -42.602 -14.917 1.00 41.65 239 LYS B O 1
ATOM 3439 N N . HIS B 1 240 ? -23.123 -40.797 -15.707 1.00 25.67 240 HIS B N 1
ATOM 3440 C CA . HIS B 1 240 ? -22.310 -39.794 -15.040 1.00 28.09 240 HIS B CA 1
ATOM 3441 C C . HIS B 1 240 ? -23.189 -38.964 -14.107 1.00 28.91 240 HIS B C 1
ATOM 3442 O O . HIS B 1 240 ? -24.421 -39.050 -14.132 1.00 30.51 240 HIS B O 1
ATOM 3449 N N . GLY B 1 241 ? -22.541 -38.112 -13.311 1.00 20.24 241 GLY B N 1
ATOM 3450 C CA . GLY B 1 241 ? -23.253 -37.324 -12.325 1.00 26.19 241 GLY B CA 1
ATOM 3451 C C . GLY B 1 241 ? -23.130 -35.829 -12.526 1.00 26.96 241 GLY B C 1
ATOM 3452 O O . GLY B 1 241 ? -23.212 -35.059 -11.560 1.00 20.89 241 GLY B O 1
ATOM 3453 N N . CYS B 1 242 ? -22.947 -35.404 -13.777 1.00 21.69 242 CYS B N 1
ATOM 3454 C CA . CYS B 1 242 ? -22.671 -34.010 -14.102 1.00 26.13 242 CYS B CA 1
ATOM 3455 C C . CYS B 1 242 ? -23.959 -33.318 -14.532 1.00 24.63 242 CYS B C 1
ATOM 3456 O O . CYS B 1 242 ? -24.570 -33.692 -15.540 1.00 27.03 242 CYS B O 1
ATOM 3459 N N . LEU B 1 243 ? -24.357 -32.292 -13.783 1.00 24.89 243 LEU B N 1
ATOM 3460 C CA . LEU B 1 243 ? -25.609 -31.602 -14.054 1.00 26.37 243 LEU B CA 1
ATOM 3461 C C . LEU B 1 243 ? -25.401 -30.327 -14.852 1.00 20.33 243 LEU B C 1
ATOM 3462 O O . LEU B 1 243 ? -26.234 -29.414 -14.782 1.00 20.44 243 LEU B O 1
ATOM 3467 N N . ALA B 1 244 ? -24.303 -30.239 -15.603 1.00 21.43 244 ALA B N 1
ATOM 3468 C CA . ALA B 1 244 ? -24.054 -29.039 -16.400 1.00 25.69 244 ALA B CA 1
ATOM 3469 C C . ALA B 1 244 ? -25.290 -28.661 -17.202 1.00 22.58 244 ALA B C 1
ATOM 3470 O O . ALA B 1 244 ? -25.701 -27.496 -17.216 1.00 22.07 244 ALA B O 1
ATOM 3472 N N . SER B 1 245 ? -25.925 -29.657 -17.829 1.00 22.20 245 SER B N 1
ATOM 3473 C CA . SER B 1 245 ? -27.116 -29.421 -18.636 1.00 24.83 245 SER B CA 1
ATOM 3474 C C . SER B 1 245 ? -28.192 -28.655 -17.860 1.00 24.28 245 SER B C 1
ATOM 3475 O O . SER B 1 245 ? -28.826 -27.738 -18.403 1.00 21.70 245 SER B O 1
ATOM 3478 N N . TRP B 1 246 ? -28.416 -29.016 -16.587 1.00 21.60 246 TRP B N 1
ATOM 3479 C CA . TRP B 1 246 ? -29.478 -28.365 -15.817 1.00 19.58 246 TRP B CA 1
ATOM 3480 C C . TRP B 1 246 ? -29.108 -26.931 -15.498 1.00 17.63 246 TRP B C 1
ATOM 3481 O O . TRP B 1 246 ? -29.953 -26.029 -15.565 1.00 20.11 246 TRP B O 1
ATOM 3492 N N . ILE B 1 247 ? -27.856 -26.712 -15.114 1.00 20.91 247 ILE B N 1
ATOM 3493 C CA . ILE B 1 247 ? -27.401 -25.372 -14.771 1.00 20.86 247 ILE B CA 1
ATOM 3494 C C . ILE B 1 247 ? -27.537 -24.457 -15.975 1.00 25.05 247 ILE B C 1
ATOM 3495 O O . ILE B 1 247 ? -28.075 -23.346 -15.878 1.00 21.82 247 ILE B O 1
ATOM 3500 N N . LEU B 1 248 ? -27.031 -24.916 -17.130 1.00 22.92 248 LEU B N 1
ATOM 3501 C CA . LEU B 1 248 ? -27.089 -24.119 -18.345 1.00 24.74 248 LEU B CA 1
ATOM 3502 C C . LEU B 1 248 ? -28.512 -23.670 -18.642 1.00 18.78 248 LEU B C 1
ATOM 3503 O O . LEU B 1 248 ? -28.735 -22.519 -19.028 1.00 22.43 248 LEU B O 1
ATOM 3508 N N . GLN B 1 249 ? -29.491 -24.543 -18.416 1.00 19.27 249 GLN B N 1
ATOM 3509 C CA . GLN B 1 249 ? -30.894 -24.217 -18.687 1.00 24.09 249 GLN B CA 1
ATOM 3510 C C . GLN B 1 249 ? -31.559 -23.366 -17.594 1.00 25.64 249 GLN B C 1
ATOM 3511 O O . GLN B 1 249 ? -32.769 -23.119 -17.690 1.00 24.82 249 GLN B O 1
ATOM 3517 N N . GLY B 1 250 ? -30.835 -22.917 -16.571 1.00 19.32 250 GLY B N 1
ATOM 3518 C CA . GLY B 1 250 ? -31.416 -22.042 -15.566 1.00 21.09 250 GLY B CA 1
ATOM 3519 C C . GLY B 1 250 ? -31.689 -22.666 -14.210 1.00 20.53 250 GLY B C 1
ATOM 3520 O O . GLY B 1 250 ? -32.408 -22.060 -13.398 1.00 25.48 250 GLY B O 1
ATOM 3521 N N . THR B 1 251 ? -31.147 -23.843 -13.926 1.00 18.02 251 THR B N 1
ATOM 3522 C CA . THR B 1 251 ? -31.259 -24.427 -12.595 1.00 17.86 251 THR B CA 1
ATOM 3523 C C . THR B 1 251 ? -30.100 -23.897 -11.759 1.00 20.97 251 THR B C 1
ATOM 3524 O O . THR B 1 251 ? -28.941 -24.279 -11.972 1.00 22.37 251 THR B O 1
ATOM 3528 N N . PHE B 1 252 ? -30.412 -23.017 -10.808 1.00 19.49 252 PHE B N 1
ATOM 3529 C CA . PHE B 1 252 ? -29.396 -22.363 -9.981 1.00 21.37 252 PHE B CA 1
ATOM 3530 C C . PHE B 1 252 ? -29.158 -23.288 -8.801 1.00 19.18 252 PHE B C 1
ATOM 3531 O O . PHE B 1 252 ? -29.880 -23.262 -7.810 1.00 16.90 252 PHE B O 1
ATOM 3539 N N . MET B 1 253 ? -28.143 -24.133 -8.924 1.00 19.92 253 MET B N 1
ATOM 3540 C CA . MET B 1 253 ? -27.879 -25.185 -7.952 1.00 22.68 253 MET B CA 1
ATOM 3541 C C . MET B 1 253 ? -26.688 -24.775 -7.094 1.00 20.82 253 MET B C 1
ATOM 3542 O O . MET B 1 253 ? -25.535 -24.960 -7.493 1.00 20.20 253 MET B O 1
ATOM 3547 N N . ILE B 1 254 ? -26.959 -24.252 -5.897 1.00 20.53 254 ILE B N 1
ATOM 3548 C CA . ILE B 1 254 ? -25.880 -23.852 -5.002 1.00 21.92 254 ILE B CA 1
ATOM 3549 C C . ILE B 1 254 ? -25.991 -24.587 -3.665 1.00 21.09 254 ILE B C 1
ATOM 3550 O O . ILE B 1 254 ? -27.056 -25.069 -3.266 1.00 20.32 254 ILE B O 1
ATOM 3555 N N . ASN B 1 255 ? -24.845 -24.689 -2.987 1.00 19.98 255 ASN B N 1
ATOM 3556 C CA . ASN B 1 255 ? -24.765 -25.155 -1.614 1.00 20.51 255 ASN B CA 1
ATOM 3557 C C . ASN B 1 255 ? -24.827 -23.960 -0.663 1.00 23.62 255 ASN B C 1
ATOM 3558 O O . ASN B 1 255 ? -24.273 -22.894 -0.947 1.00 20.74 255 ASN B O 1
ATOM 3563 N N . SER B 1 256 ? -25.509 -24.134 0.473 1.00 20.02 256 SER B N 1
ATOM 3564 C CA . SER B 1 256 ? -25.622 -22.997 1.392 1.00 26.06 256 SER B CA 1
ATOM 3565 C C . SER B 1 256 ? -24.289 -22.701 2.062 1.00 18.75 256 SER B C 1
ATOM 3566 O O . SER B 1 256 ? -24.022 -21.553 2.415 1.00 17.99 256 SER B O 1
ATOM 3569 N N . ALA B 1 257 ? -23.443 -23.716 2.217 1.00 18.12 257 ALA B N 1
ATOM 3570 C CA . ALA B 1 257 ? -22.035 -23.547 2.545 1.00 22.64 257 ALA B CA 1
ATOM 3571 C C . ALA B 1 257 ? -21.243 -23.721 1.254 1.00 21.95 257 ALA B C 1
ATOM 3572 O O . ALA B 1 257 ? -21.268 -24.803 0.654 1.00 22.57 257 ALA B O 1
ATOM 3574 N N . PHE B 1 258 ? -20.549 -22.660 0.819 1.00 17.56 258 PHE B N 1
ATOM 3575 C CA . PHE B 1 258 ? -19.869 -22.731 -0.473 1.00 20.12 258 PHE B CA 1
ATOM 3576 C C . PHE B 1 258 ? -18.578 -23.527 -0.430 1.00 18.40 258 PHE B C 1
ATOM 3577 O O . PHE B 1 258 ? -18.108 -23.963 -1.483 1.00 20.79 258 PHE B O 1
ATOM 3585 N N . THR B 1 259 ? -17.998 -23.747 0.750 1.00 21.11 259 THR B N 1
ATOM 3586 C CA . THR B 1 259 ? -16.780 -24.531 0.860 1.00 19.69 259 THR B CA 1
ATOM 3587 C C . THR B 1 259 ? -16.892 -25.501 2.021 1.00 21.41 259 THR B C 1
ATOM 3588 O O . THR B 1 259 ? -17.722 -25.349 2.914 1.00 17.32 259 THR B O 1
ATOM 3592 N N . THR B 1 260 ? -16.018 -26.498 1.992 1.00 20.83 260 THR B N 1
ATOM 3593 C CA . THR B 1 260 ? -15.703 -27.329 3.134 1.00 22.44 260 THR B CA 1
ATOM 3594 C C . THR B 1 260 ? -14.235 -27.700 2.977 1.00 26.54 260 THR B C 1
ATOM 3595 O O . THR B 1 260 ? -13.542 -27.164 2.106 1.00 23.54 260 THR B O 1
ATOM 3599 N N . VAL B 1 261 ? -13.739 -28.607 3.813 1.00 24.86 261 VAL B N 1
ATOM 3600 C CA . VAL B 1 261 ? -12.403 -29.140 3.586 1.00 24.78 261 VAL B CA 1
ATOM 3601 C C . VAL B 1 261 ? -12.559 -30.611 3.250 1.00 27.01 261 VAL B C 1
ATOM 3602 O O . VAL B 1 261 ? -13.518 -31.269 3.672 1.00 27.68 261 VAL B O 1
ATOM 3606 N N . LEU B 1 262 ? -11.642 -31.101 2.421 1.00 28.32 262 LEU B N 1
ATOM 3607 C CA . LEU B 1 262 ? -11.695 -32.467 1.922 1.00 29.26 262 LEU B CA 1
ATOM 3608 C C . LEU B 1 262 ? -11.827 -33.462 3.067 1.00 31.04 262 LEU B C 1
ATOM 3609 O O . LEU B 1 262 ? -11.103 -33.379 4.064 1.00 31.33 262 LEU B O 1
ATOM 3614 N N . ASN B 1 263 ? -12.770 -34.394 2.918 1.00 29.26 263 ASN B N 1
ATOM 3615 C CA . ASN B 1 263 ? -13.069 -35.435 3.904 1.00 36.94 263 ASN B CA 1
ATOM 3616 C C . ASN B 1 263 ? -13.551 -34.872 5.233 1.00 35.75 263 ASN B C 1
ATOM 3617 O O . ASN B 1 263 ? -13.457 -35.546 6.260 1.00 41.39 263 ASN B O 1
ATOM 3622 N N . GLU B 1 264 ? -14.046 -33.641 5.247 1.00 32.53 264 GLU B N 1
ATOM 3623 C CA . GLU B 1 264 ? -14.660 -33.065 6.435 1.00 32.39 264 GLU B CA 1
ATOM 3624 C C . GLU B 1 264 ? -15.993 -32.458 6.044 1.00 32.05 264 GLU B C 1
ATOM 3625 O O . GLU B 1 264 ? -16.096 -31.765 5.029 1.00 35.55 264 GLU B O 1
ATOM 3631 N N . SER B 1 265 ? -17.012 -32.713 6.842 1.00 28.00 265 SER B N 1
ATOM 3632 C CA . SER B 1 265 ? -18.372 -32.392 6.454 1.00 28.62 265 SER B CA 1
ATOM 3633 C C . SER B 1 265 ? -18.836 -31.159 7.216 1.00 27.34 265 SER B C 1
ATOM 3634 O O . SER B 1 265 ? -18.849 -31.163 8.450 1.00 28.12 265 SER B O 1
ATOM 3637 N N . GLY B 1 266 ? -19.209 -30.108 6.485 1.00 24.46 266 GLY B N 1
ATOM 3638 C CA . GLY B 1 266 ? -19.883 -28.970 7.094 1.00 23.62 266 GLY B CA 1
ATOM 3639 C C . GLY B 1 266 ? -19.053 -28.062 7.975 1.00 21.56 266 GLY B C 1
ATOM 3640 O O . GLY B 1 266 ? -19.622 -27.279 8.747 1.00 21.74 266 GLY B O 1
ATOM 3641 N N . VAL B 1 267 ? -17.723 -28.104 7.871 1.00 22.49 267 VAL B N 1
ATOM 3642 C CA . VAL B 1 267 ? -16.901 -27.350 8.811 1.00 21.75 267 VAL B CA 1
ATOM 3643 C C . VAL B 1 267 ? -16.923 -25.852 8.527 1.00 20.05 267 VAL B C 1
ATOM 3644 O O . VAL B 1 267 ? -16.556 -25.064 9.408 1.00 18.94 267 VAL B O 1
ATOM 3648 N N . HIS B 1 268 ? -17.363 -25.437 7.331 1.00 18.41 268 HIS B N 1
ATOM 3649 C CA . HIS B 1 268 ? -17.449 -24.021 6.974 1.00 21.72 268 HIS B CA 1
ATOM 3650 C C . HIS B 1 268 ? -18.891 -23.526 6.913 1.00 18.95 268 HIS B C 1
ATOM 3651 O O . HIS B 1 268 ? -19.154 -22.463 6.347 1.00 20.30 268 HIS B O 1
ATOM 3658 N N . ALA B 1 269 ? -19.831 -24.269 7.492 1.00 20.30 269 ALA B N 1
ATOM 3659 C CA . ALA B 1 269 ? -21.229 -23.870 7.3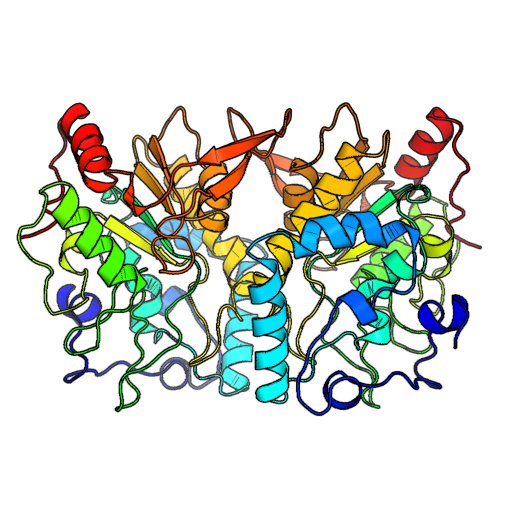76 1.00 24.18 269 ALA B CA 1
ATOM 3660 C C . ALA B 1 269 ? -21.456 -22.489 7.975 1.00 26.04 269 ALA B C 1
ATOM 3661 O O . ALA B 1 269 ? -22.138 -21.652 7.373 1.00 26.16 269 ALA B O 1
ATOM 3663 N N . ARG B 1 270 ? -20.883 -22.225 9.154 1.00 23.54 270 ARG B N 1
ATOM 3664 C CA . ARG B 1 270 ? -21.057 -20.916 9.770 1.00 23.13 270 ARG B CA 1
ATOM 3665 C C . ARG B 1 270 ? -20.404 -19.823 8.933 1.00 22.58 270 ARG B C 1
ATOM 3666 O O . ARG B 1 270 ? -20.981 -18.746 8.747 1.00 22.14 270 ARG B O 1
ATOM 3674 N N . THR B 1 271 ? -19.201 -20.087 8.428 1.00 21.78 271 THR B N 1
ATOM 3675 C CA . THR B 1 271 ? -18.459 -19.091 7.664 1.00 23.39 271 THR B CA 1
ATOM 3676 C C . THR B 1 271 ? -19.297 -18.491 6.544 1.00 22.37 271 THR B C 1
ATOM 3677 O O . THR B 1 271 ? -19.225 -17.284 6.291 1.00 23.05 271 THR B O 1
ATOM 3681 N N . TRP B 1 272 ? -20.152 -19.295 5.908 1.00 21.20 272 TRP B N 1
ATOM 3682 C CA . TRP B 1 272 ? -20.867 -18.849 4.714 1.00 22.31 272 TRP B CA 1
ATOM 3683 C C . TRP B 1 272 ? -22.290 -18.346 4.958 1.00 24.87 272 TRP B C 1
ATOM 3684 O O . TRP B 1 272 ? -22.928 -17.883 3.998 1.00 21.75 272 TRP B O 1
ATOM 3695 N N . GLU B 1 273 ? -22.792 -18.377 6.204 1.00 22.98 273 GLU B N 1
ATOM 3696 C CA . GLU B 1 273 ? -24.228 -18.180 6.443 1.00 21.56 273 GLU B CA 1
ATOM 3697 C C . GLU B 1 273 ? -24.715 -16.817 5.967 1.00 22.65 273 GLU B C 1
ATOM 3698 O O . GLU B 1 273 ? -25.765 -16.719 5.323 1.00 25.56 273 GLU B O 1
ATOM 3704 N N . SER B 1 274 ? -23.992 -15.743 6.314 1.00 23.77 274 SER B N 1
ATOM 3705 C CA . SER B 1 274 ? -24.487 -14.404 5.995 1.00 23.83 274 SER B CA 1
ATOM 3706 C C . SER B 1 274 ? -24.458 -14.158 4.500 1.00 23.24 274 SER B C 1
ATOM 3707 O O . SER B 1 274 ? -25.385 -13.552 3.940 1.00 24.50 274 SER B O 1
ATOM 3710 N N . PHE B 1 275 ? -23.386 -14.604 3.842 1.00 24.41 275 PHE B N 1
ATOM 3711 C CA . PHE B 1 275 ? -23.313 -14.524 2.390 1.00 21.96 275 PHE B CA 1
ATOM 3712 C C . PHE B 1 275 ? -24.525 -15.183 1.744 1.00 22.59 275 PHE B C 1
ATOM 3713 O O . PHE B 1 275 ? -25.233 -14.563 0.942 1.00 24.03 275 PHE B O 1
ATOM 3721 N N . THR B 1 276 ? -24.766 -16.457 2.082 1.00 24.58 276 THR B N 1
ATOM 3722 C CA . THR B 1 276 ? -25.868 -17.212 1.486 1.00 24.36 276 THR B CA 1
ATOM 3723 C C . THR B 1 276 ? -27.212 -16.540 1.748 1.00 23.72 276 THR B C 1
ATOM 3724 O O . THR B 1 276 ? -28.060 -16.455 0.846 1.00 25.01 276 THR B O 1
ATOM 3728 N N . ALA B 1 277 ? -27.417 -16.039 2.973 1.00 21.49 277 ALA B N 1
ATOM 3729 C CA . ALA B 1 277 ? -28.661 -15.333 3.271 1.00 25.13 277 ALA B CA 1
ATOM 3730 C C . ALA B 1 277 ? -28.824 -14.099 2.386 1.00 21.94 277 ALA B C 1
ATOM 3731 O O . ALA B 1 277 ? -29.911 -13.844 1.851 1.00 24.33 277 ALA B O 1
ATOM 3733 N N . ASP B 1 278 ? -27.748 -13.335 2.193 1.00 23.12 278 ASP B N 1
ATOM 3734 C CA . ASP B 1 278 ? -27.826 -12.189 1.285 1.00 24.20 278 ASP B CA 1
ATOM 3735 C C . ASP B 1 278 ? -28.049 -12.612 -0.168 1.00 27.24 278 ASP B C 1
ATOM 3736 O O . ASP B 1 278 ? -28.673 -11.868 -0.939 1.00 24.43 278 ASP B O 1
ATOM 3741 N N . LEU B 1 279 ? -27.555 -13.790 -0.569 1.00 23.31 279 LEU B N 1
ATOM 3742 C CA . LEU B 1 279 ? -27.814 -14.263 -1.935 1.00 25.22 279 LEU B CA 1
ATOM 3743 C C . LEU B 1 279 ? -29.288 -14.610 -2.119 1.00 21.45 279 LEU B C 1
ATOM 3744 O O . LEU B 1 279 ? -29.922 -14.186 -3.096 1.00 21.14 279 LEU B O 1
ATOM 3749 N N . ILE B 1 280 ? -29.862 -15.363 -1.170 1.00 27.71 280 ILE B N 1
ATOM 3750 C CA . ILE B 1 280 ? -31.300 -15.633 -1.222 1.00 26.12 280 ILE B CA 1
ATOM 3751 C C . ILE B 1 280 ? -32.066 -14.321 -1.295 1.00 26.54 280 ILE B C 1
ATOM 3752 O O . ILE B 1 280 ? -32.885 -14.114 -2.195 1.00 28.77 280 ILE B O 1
ATOM 3757 N N . ASP B 1 281 ? -31.775 -13.397 -0.369 1.00 25.25 281 ASP B N 1
ATOM 3758 C CA . ASP B 1 281 ? -32.545 -12.154 -0.289 1.00 28.13 281 ASP B CA 1
ATOM 3759 C C . ASP B 1 281 ? -32.405 -11.329 -1.557 1.00 27.01 281 ASP B C 1
ATOM 3760 O O . ASP B 1 281 ? -33.365 -10.690 -1.994 1.00 29.29 281 ASP B O 1
ATOM 3765 N N . TYR B 1 282 ? -31.215 -11.318 -2.160 1.00 26.78 282 TYR B N 1
ATOM 3766 C CA . TYR B 1 282 ? -31.036 -10.596 -3.415 1.00 28.69 282 TYR B CA 1
ATOM 3767 C C . TYR B 1 282 ? -31.940 -11.161 -4.505 1.00 26.43 282 TYR B C 1
ATOM 3768 O O . TYR B 1 282 ? -32.660 -10.414 -5.187 1.00 27.65 282 TYR B O 1
ATOM 3777 N N . LEU B 1 283 ? -31.926 -12.487 -4.670 1.00 27.61 283 LEU B N 1
ATOM 3778 C CA . LEU B 1 283 ? -32.791 -13.115 -5.671 1.00 27.38 283 LEU B CA 1
ATOM 3779 C C . LEU B 1 283 ? -34.266 -12.825 -5.399 1.00 32.43 283 LEU B C 1
ATOM 3780 O O . LEU B 1 283 ? -35.012 -12.415 -6.297 1.00 30.44 283 LEU B O 1
ATOM 3785 N N . THR B 1 284 ? -34.712 -13.037 -4.162 1.00 32.21 284 THR B N 1
ATOM 3786 C CA . THR B 1 284 ? -36.135 -12.860 -3.902 1.00 32.81 284 THR B CA 1
ATOM 3787 C C . THR B 1 284 ? -36.555 -11.396 -4.000 1.00 33.20 284 THR B C 1
ATOM 3788 O O . THR B 1 284 ? -37.684 -11.106 -4.405 1.00 34.69 284 THR B O 1
ATOM 3792 N N . ASP B 1 285 ? -35.661 -10.459 -3.674 1.00 33.67 285 ASP B N 1
ATOM 3793 C CA . ASP B 1 285 ? -36.034 -9.051 -3.684 1.00 31.00 285 ASP B CA 1
ATOM 3794 C C . ASP B 1 285 ? -36.045 -8.465 -5.091 1.00 39.36 285 ASP B C 1
ATOM 3795 O O . ASP B 1 285 ? -36.797 -7.516 -5.352 1.00 39.12 285 ASP B O 1
ATOM 3800 N N . ASN B 1 286 ? -35.219 -8.982 -6.005 1.00 38.61 286 ASN B N 1
ATOM 3801 C CA . ASN B 1 286 ? -35.096 -8.361 -7.320 1.00 36.53 286 ASN B CA 1
ATOM 3802 C C . ASN B 1 286 ? -35.760 -9.134 -8.447 1.00 33.24 286 ASN B C 1
ATOM 3803 O O . ASN B 1 286 ? -35.746 -8.663 -9.585 1.00 36.62 286 ASN B O 1
ATOM 3808 N N . TYR B 1 287 ? -36.331 -10.303 -8.188 1.00 36.08 287 TYR B N 1
ATOM 3809 C CA . TYR B 1 287 ? -36.934 -11.058 -9.275 1.00 33.36 287 TYR B CA 1
ATOM 3810 C C . TYR B 1 287 ? -38.250 -11.632 -8.802 1.00 35.63 287 TYR B C 1
ATOM 3811 O O . TYR B 1 287 ? -38.476 -11.835 -7.607 1.00 36.23 287 TYR B O 1
ATOM 3820 N N . ASP B 1 288 ? -39.127 -11.856 -9.761 1.00 34.80 288 ASP B N 1
ATOM 3821 C CA . ASP B 1 288 ? -40.446 -12.391 -9.498 1.00 42.87 288 ASP B CA 1
ATOM 3822 C C . ASP B 1 288 ? -40.520 -13.792 -10.069 1.00 38.01 288 ASP B C 1
ATOM 3823 O O . ASP B 1 288 ? -39.833 -14.114 -11.038 1.00 37.56 288 ASP B O 1
ATOM 3828 N N . ASP B 1 289 ? -41.322 -14.634 -9.433 1.00 37.04 289 ASP B N 1
ATOM 3829 C CA . ASP B 1 289 ? -41.739 -15.886 -10.046 1.00 37.02 289 ASP B CA 1
ATOM 3830 C C . ASP B 1 289 ? -40.615 -16.914 -10.126 1.00 34.41 289 ASP B C 1
ATOM 3831 O O . ASP B 1 289 ? -40.528 -17.684 -11.087 1.00 31.04 289 ASP B O 1
ATOM 3836 N N . LEU B 1 290 ? -39.759 -16.940 -9.112 1.00 30.98 290 LEU B N 1
ATOM 3837 C CA . LEU B 1 290 ? -38.779 -18.002 -9.064 1.00 26.94 290 LEU B CA 1
ATOM 3838 C C . LEU B 1 290 ? -39.405 -19.238 -8.435 1.00 25.25 290 LEU B C 1
ATOM 3839 O O . LEU B 1 290 ? -40.476 -19.183 -7.825 1.00 24.42 290 LEU B O 1
ATOM 3844 N N . ILE B 1 291 ? -38.749 -20.374 -8.637 1.00 25.2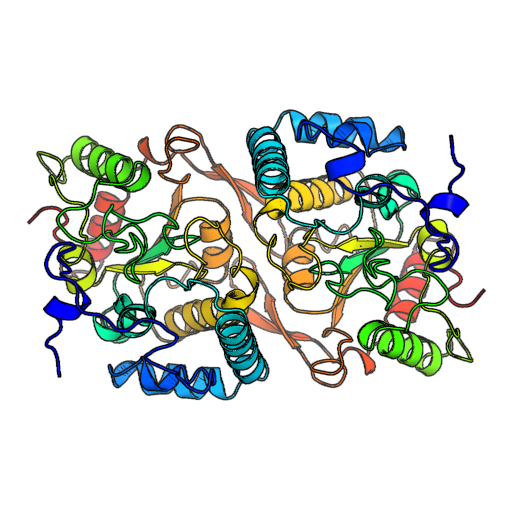4 291 ILE B N 1
ATOM 3845 C CA . ILE B 1 291 ? -39.106 -21.628 -7.988 1.00 19.95 291 ILE B CA 1
ATOM 3846 C C . ILE B 1 291 ? -37.965 -21.971 -7.047 1.00 23.77 291 ILE B C 1
ATOM 3847 O O . ILE B 1 291 ? -36.804 -22.012 -7.473 1.00 24.12 291 ILE B O 1
ATOM 3852 N N . PHE B 1 292 ? -38.282 -22.184 -5.770 1.00 19.79 292 PHE B N 1
ATOM 3853 C CA . PHE B 1 292 ? -37.315 -22.660 -4.789 1.00 20.07 292 PHE B CA 1
ATOM 3854 C C . PHE B 1 292 ? -37.663 -24.089 -4.403 1.00 21.17 292 PHE B C 1
ATOM 3855 O O . PHE B 1 292 ? -38.819 -24.393 -4.087 1.00 21.02 292 PHE B O 1
ATOM 3863 N N . VAL B 1 293 ? -36.671 -24.969 -4.472 1.00 20.55 293 VAL B N 1
ATOM 3864 C CA . VAL B 1 293 ? -36.830 -26.373 -4.129 1.00 20.16 293 VAL B CA 1
ATOM 3865 C C . VAL B 1 293 ? -36.065 -26.600 -2.839 1.00 19.96 293 VAL B C 1
ATOM 3866 O O . VAL B 1 293 ? -34.839 -26.434 -2.798 1.00 21.88 293 VAL B O 1
ATOM 3870 N N . ALA B 1 294 ? -36.786 -26.944 -1.784 1.00 18.90 294 ALA B N 1
ATOM 3871 C CA . ALA B 1 294 ? -36.213 -27.175 -0.460 1.00 20.18 294 ALA B CA 1
ATOM 3872 C C . ALA B 1 294 ? -36.232 -28.671 -0.177 1.00 21.56 294 ALA B C 1
ATOM 3873 O O . ALA B 1 294 ? -37.296 -29.246 0.103 1.00 19.47 294 ALA B O 1
ATOM 3875 N N . TRP B 1 295 ? -35.059 -29.290 -0.231 1.00 19.68 295 TRP B N 1
ATOM 3876 C CA . TRP B 1 295 ? -34.887 -30.711 0.060 1.00 20.32 295 TRP B CA 1
ATOM 3877 C C . TRP B 1 295 ? -34.235 -30.818 1.428 1.00 19.94 295 TRP B C 1
ATOM 3878 O O . TRP B 1 295 ? -33.036 -30.564 1.570 1.00 20.12 295 TRP B O 1
ATOM 3889 N N . GLY B 1 296 ? -35.023 -31.186 2.434 1.00 18.00 296 GLY B N 1
ATOM 3890 C CA . GLY B 1 296 ? -34.523 -31.288 3.786 1.00 17.98 296 GLY B CA 1
ATOM 3891 C C . GLY B 1 296 ? -34.777 -30.026 4.594 1.00 22.11 296 GLY B C 1
ATOM 3892 O O . GLY B 1 296 ? -35.173 -28.975 4.075 1.00 20.09 296 GLY B O 1
ATOM 3893 N N . ALA B 1 297 ? -34.508 -30.138 5.902 1.00 24.71 297 ALA B N 1
ATOM 3894 C CA . ALA B 1 297 ? -34.967 -29.133 6.861 1.00 24.01 297 ALA B CA 1
ATOM 3895 C C . ALA B 1 297 ? -34.177 -27.836 6.756 1.00 20.69 297 ALA B C 1
ATOM 3896 O O . ALA B 1 297 ? -34.759 -26.742 6.819 1.00 23.52 297 ALA B O 1
ATOM 3898 N N . HIS B 1 298 ? -32.857 -27.930 6.625 1.00 18.19 298 HIS B N 1
ATOM 3899 C CA . HIS B 1 298 ? -32.048 -26.723 6.503 1.00 21.85 298 HIS B CA 1
ATOM 3900 C C . HIS B 1 298 ? -32.465 -25.903 5.283 1.00 21.51 298 HIS B C 1
ATOM 3901 O O . HIS B 1 298 ? -32.704 -24.692 5.387 1.00 20.81 298 HIS B O 1
ATOM 3908 N N . ALA B 1 299 ? -32.564 -26.557 4.113 1.00 18.95 299 ALA B N 1
ATOM 3909 C CA . ALA B 1 299 ? -33.025 -25.874 2.905 1.00 19.05 299 ALA B CA 1
ATOM 3910 C C . ALA B 1 299 ? -34.394 -25.245 3.118 1.00 16.43 299 ALA B C 1
ATOM 3911 O O . ALA B 1 299 ? -34.646 -24.122 2.673 1.00 16.93 299 ALA B O 1
ATOM 3913 N N . HIS B 1 300 ? -35.280 -25.944 3.827 1.00 19.34 300 HIS B N 1
ATOM 3914 C CA . HIS B 1 300 ? -36.590 -25.383 4.143 1.00 18.91 300 HIS B CA 1
ATOM 3915 C C . HIS B 1 300 ? -36.472 -24.095 4.962 1.00 20.32 300 HIS B C 1
ATOM 3916 O O . HIS B 1 300 ? -37.154 -23.095 4.682 1.00 20.39 300 HIS B O 1
ATOM 3923 N N . LYS B 1 301 ? -35.619 -24.100 5.987 1.00 18.81 301 LYS B N 1
ATOM 3924 C CA . LYS B 1 301 ? -35.426 -22.879 6.762 1.00 23.91 301 LYS B CA 1
ATOM 3925 C C . LYS B 1 301 ? -34.970 -21.739 5.862 1.00 22.77 301 LYS B C 1
ATOM 3926 O O . LYS B 1 301 ? -35.543 -20.644 5.893 1.00 22.00 301 LYS B O 1
ATOM 3932 N N . LEU B 1 302 ? -33.950 -21.979 5.030 1.00 22.56 302 LEU B N 1
ATOM 3933 C CA . LEU B 1 302 ? -33.499 -20.911 4.137 1.00 21.12 302 LEU B CA 1
ATOM 3934 C C . LEU B 1 302 ? -34.618 -20.452 3.209 1.00 21.88 302 LEU B C 1
ATOM 3935 O O . LEU B 1 302 ? -34.730 -19.261 2.904 1.00 23.67 302 LEU B O 1
ATOM 3940 N N . CYS B 1 303 ? -35.462 -21.375 2.749 1.00 18.09 303 CYS B N 1
ATOM 3941 C CA . CYS B 1 303 ? -36.528 -20.951 1.854 1.00 18.28 303 CYS B CA 1
ATOM 3942 C C . CYS B 1 303 ? -37.632 -20.185 2.571 1.00 23.15 303 CYS B C 1
ATOM 3943 O O . CYS B 1 303 ? -38.415 -19.499 1.902 1.00 16.64 303 CYS B O 1
ATOM 3946 N N . GLN B 1 304 ? -37.706 -20.254 3.909 1.00 19.63 304 GLN B N 1
ATOM 3947 C CA . GLN B 1 304 ? -38.676 -19.408 4.598 1.00 21.08 304 GLN B CA 1
ATOM 3948 C C . GLN B 1 304 ? -38.317 -17.922 4.550 1.00 22.58 304 GLN B C 1
ATOM 3949 O O . GLN B 1 304 ? -39.146 -17.096 4.943 1.00 19.11 304 GLN B O 1
ATOM 3955 N N . ARG B 1 305 ? -37.112 -17.560 4.090 1.00 20.96 305 ARG B N 1
ATOM 3956 C CA . ARG B 1 305 ? -36.795 -16.163 3.799 1.00 23.92 305 ARG B CA 1
ATOM 3957 C C . ARG B 1 305 ? -37.486 -15.650 2.538 1.00 24.16 305 ARG B C 1
ATOM 3958 O O . ARG B 1 305 ? -37.432 -14.446 2.268 1.00 22.82 305 ARG B O 1
ATOM 3966 N N . VAL B 1 306 ? -38.137 -16.532 1.777 1.00 26.85 306 VAL B N 1
ATOM 3967 C CA . VAL B 1 306 ? -38.637 -16.237 0.438 1.00 23.67 306 VAL B CA 1
ATOM 3968 C C . VAL B 1 306 ? -40.136 -15.995 0.526 1.00 25.52 306 VAL B C 1
ATOM 3969 O O . VAL B 1 306 ? -40.872 -16.808 1.104 1.00 25.62 306 VAL B O 1
ATOM 3973 N N . ASP B 1 307 ? -40.587 -14.883 -0.033 1.00 30.51 307 ASP B N 1
ATOM 3974 C CA . ASP B 1 307 ? -41.991 -14.507 0.058 1.00 34.26 307 ASP B CA 1
ATOM 3975 C C . ASP B 1 307 ? -42.853 -15.459 -0.759 1.00 31.28 307 ASP B C 1
ATOM 3976 O O . ASP B 1 307 ? -42.771 -15.436 -1.993 1.00 33.17 307 ASP B O 1
ATOM 3981 N N . PRO B 1 308 ? -43.704 -16.278 -0.133 1.00 32.93 308 PRO B N 1
ATOM 3982 C CA . PRO B 1 308 ? -44.512 -17.237 -0.903 1.00 33.14 308 PRO B CA 1
ATOM 3983 C C . PRO B 1 308 ? -45.598 -16.604 -1.768 1.00 39.01 308 PRO B C 1
ATOM 3984 O O . PRO B 1 308 ? -46.190 -17.319 -2.594 1.00 41.21 308 PRO B O 1
ATOM 3988 N N . LYS B 1 309 ? -45.890 -15.310 -1.634 1.00 37.07 309 LYS B N 1
ATOM 3989 C CA . LYS B 1 309 ? -46.853 -14.700 -2.543 1.00 42.70 309 LYS B CA 1
ATOM 3990 C C . LYS B 1 309 ? -46.185 -14.173 -3.800 1.00 45.13 309 LYS B C 1
ATOM 3991 O O . LYS B 1 309 ? -46.869 -13.672 -4.704 1.00 46.50 309 LYS B O 1
ATOM 3997 N N . LYS B 1 310 ? -44.864 -14.288 -3.886 1.00 39.79 310 LYS B N 1
ATOM 3998 C CA . LYS B 1 310 ? -44.111 -13.868 -5.058 1.00 36.88 310 LYS B CA 1
ATOM 3999 C C . LYS B 1 310 ? -43.402 -15.019 -5.756 1.00 33.28 310 LYS B C 1
ATOM 4000 O O . LYS B 1 310 ? -43.170 -14.947 -6.960 1.00 35.48 310 LYS B O 1
ATOM 4006 N N . HIS B 1 311 ? -43.098 -16.094 -5.037 1.00 30.29 311 HIS B N 1
ATOM 4007 C CA . HIS B 1 311 ? -42.390 -17.240 -5.588 1.00 29.26 311 HIS B CA 1
ATOM 4008 C C . HIS B 1 311 ? -43.055 -18.536 -5.153 1.00 28.42 311 HIS B C 1
ATOM 4009 O O . HIS B 1 311 ? -43.891 -18.567 -4.245 1.00 33.66 311 HIS B O 1
ATOM 4016 N N . TYR B 1 312 ? -42.623 -19.617 -5.791 1.00 26.83 312 TYR B N 1
ATOM 4017 C CA . TYR B 1 312 ? -43.170 -20.952 -5.610 1.00 25.13 312 TYR B CA 1
ATOM 4018 C C . TYR B 1 312 ? -42.157 -21.814 -4.859 1.00 26.82 312 TYR B C 1
ATOM 4019 O O . TYR B 1 312 ? -41.006 -21.944 -5.291 1.00 27.05 312 TYR B O 1
ATOM 4028 N N . ILE B 1 313 ? -42.579 -22.407 -3.742 1.00 26.75 313 ILE B N 1
ATOM 4029 C CA . ILE B 1 313 ? -41.699 -23.191 -2.880 1.00 22.85 313 ILE B CA 1
ATOM 4030 C C . ILE B 1 313 ? -42.165 -24.634 -2.883 1.00 25.64 313 ILE B C 1
ATOM 4031 O O . ILE B 1 313 ? -43.297 -24.922 -2.481 1.00 27.50 313 ILE B O 1
ATOM 4036 N N . ILE B 1 314 ? -41.273 -25.546 -3.260 1.00 25.37 314 ILE B N 1
ATOM 4037 C CA . ILE B 1 314 ? -41.512 -26.987 -3.186 1.00 25.56 314 ILE B CA 1
ATOM 4038 C C . ILE B 1 314 ? -40.632 -27.561 -2.080 1.00 22.79 314 ILE B C 1
ATOM 4039 O O . ILE B 1 314 ? -39.435 -27.258 -2.017 1.00 23.17 314 ILE B O 1
ATOM 4044 N N . THR B 1 315 ? -41.209 -28.396 -1.219 1.00 17.51 315 THR B N 1
ATOM 4045 C CA . THR B 1 315 ? -40.499 -28.896 -0.046 1.00 20.62 315 THR B CA 1
ATOM 4046 C C . THR B 1 315 ? -40.676 -30.405 0.109 1.00 22.11 315 THR B C 1
ATOM 4047 O O . THR B 1 315 ? -41.779 -30.933 -0.057 1.00 23.18 315 THR B O 1
ATOM 4051 N N . SER B 1 316 ? -39.595 -31.101 0.450 1.00 22.97 316 SER B N 1
ATOM 4052 C CA . SER B 1 316 ? -39.685 -32.526 0.750 1.00 21.65 316 SER B CA 1
ATOM 4053 C C . SER B 1 316 ? -38.519 -32.905 1.655 1.00 20.35 316 SER B C 1
ATOM 4054 O O . SER B 1 316 ? -37.700 -32.062 2.030 1.00 19.25 316 SER B O 1
ATOM 4057 N N . SER B 1 317 ? -38.419 -34.193 1.970 1.00 21.96 317 SER B N 1
ATOM 4058 C CA . SER B 1 317 ? -37.222 -34.652 2.651 1.00 23.99 317 SER B CA 1
ATOM 4059 C C . SER B 1 317 ? -36.048 -34.654 1.682 1.00 22.23 317 SER B C 1
ATOM 4060 O O . SER B 1 317 ? -36.201 -34.489 0.466 1.00 19.39 317 SER B O 1
ATOM 4063 N N . HIS B 1 318 ? -34.871 -34.853 2.241 1.00 20.49 318 HIS B N 1
ATOM 4064 C CA . HIS B 1 318 ? -33.628 -34.838 1.494 1.00 20.03 318 HIS B CA 1
ATOM 4065 C C . HIS B 1 318 ? -33.479 -36.131 0.688 1.00 22.77 318 HIS B C 1
ATOM 4066 O O . HIS B 1 318 ? -33.892 -37.201 1.147 1.00 19.00 318 HIS B O 1
ATOM 4073 N N . PRO B 1 319 ? -32.904 -36.058 -0.517 1.00 20.21 319 PRO B N 1
ATOM 4074 C CA . PRO B 1 319 ? -32.745 -37.273 -1.335 1.00 22.19 319 PRO B CA 1
ATOM 4075 C C . PRO B 1 319 ? -31.677 -38.233 -0.835 1.00 22.02 319 PRO B C 1
ATOM 4076 O O . PRO B 1 319 ? -31.564 -39.332 -1.383 1.00 25.05 319 PRO B O 1
ATOM 4080 N N . SER B 1 320 ? -30.881 -37.865 0.158 1.00 24.71 320 SER B N 1
ATOM 4081 C CA . SER B 1 320 ? -29.875 -38.792 0.645 1.00 26.09 320 SER B CA 1
ATOM 4082 C C . SER B 1 320 ? -30.546 -40.076 1.141 1.00 29.62 320 SER B C 1
ATOM 4083 O O . SER B 1 320 ? -31.724 -40.067 1.511 1.00 27.42 320 SER B O 1
ATOM 4086 N N . PRO B 1 321 ? -29.850 -41.212 1.097 1.00 34.18 321 PRO B N 1
ATOM 4087 C CA . PRO B 1 321 ? -30.521 -42.482 1.427 1.00 38.61 321 PRO B CA 1
ATOM 4088 C C . PRO B 1 321 ? -31.060 -42.551 2.855 1.00 33.54 321 PRO B C 1
ATOM 4089 O O . PRO B 1 321 ? -31.930 -43.386 3.129 1.00 34.31 321 PRO B O 1
ATOM 4093 N N . TYR B 1 322 ? -30.600 -41.680 3.755 1.00 36.51 322 TYR B N 1
ATOM 4094 C CA . TYR B 1 322 ? -31.047 -41.647 5.145 1.00 37.96 322 TYR B CA 1
ATOM 4095 C C . TYR B 1 322 ? -32.424 -41.032 5.313 1.00 36.22 322 TYR B C 1
ATOM 4096 O O . TYR B 1 322 ? -33.045 -41.234 6.362 1.00 36.49 322 TYR B O 1
ATOM 4105 N N . SER B 1 323 ? -32.907 -40.288 4.326 1.00 30.95 323 SER B N 1
ATOM 4106 C CA . SER B 1 323 ? -34.154 -39.562 4.475 1.00 27.53 323 SER B CA 1
ATOM 4107 C C . SER B 1 323 ? -35.049 -39.643 3.250 1.00 27.54 323 SER B C 1
ATOM 4108 O O . SER B 1 323 ? -36.200 -39.196 3.331 1.00 25.18 323 SER B O 1
ATOM 4111 N N . VAL B 1 324 ? -34.575 -40.241 2.147 1.00 25.35 324 VAL B N 1
ATOM 4112 C CA . VAL B 1 324 ? -35.282 -40.228 0.869 1.00 22.37 324 VAL B CA 1
ATOM 4113 C C . VAL B 1 324 ? -36.671 -40.847 0.985 1.00 29.60 324 VAL B C 1
ATOM 4114 O O . VAL B 1 324 ? -37.598 -40.469 0.254 1.00 27.49 324 VAL B O 1
ATOM 4118 N N . SER B 1 325 ? -36.852 -41.801 1.892 1.00 32.76 325 SER B N 1
ATOM 4119 C CA . SER B 1 325 ? -38.136 -42.474 2.025 1.00 35.13 325 SER B CA 1
ATOM 4120 C C . SER B 1 325 ? -38.881 -42.075 3.297 1.00 31.28 325 SER B C 1
ATOM 4121 O O . SER B 1 325 ? -39.944 -42.637 3.580 1.00 31.84 325 SER B O 1
ATOM 4124 N N . ASN B 1 326 ? -38.366 -41.111 4.061 1.00 29.84 326 ASN B N 1
ATOM 4125 C CA . ASN B 1 326 ? -39.035 -40.629 5.263 1.00 30.66 326 ASN B CA 1
ATOM 4126 C C . ASN B 1 326 ? -39.632 -39.251 5.024 1.00 30.35 326 ASN B C 1
ATOM 4127 O O . ASN B 1 326 ? -39.098 -38.456 4.242 1.00 26.87 326 ASN B O 1
ATOM 4132 N N . THR B 1 327 ? -40.739 -38.968 5.718 1.00 25.77 327 THR B N 1
ATOM 4133 C CA . THR B 1 327 ? -41.225 -37.603 5.774 1.00 19.93 327 THR B CA 1
ATOM 4134 C C . THR B 1 327 ? -40.191 -36.739 6.485 1.00 22.26 327 THR B C 1
ATOM 4135 O O . THR B 1 327 ? -39.292 -37.240 7.163 1.00 24.01 327 THR B O 1
ATOM 4139 N N . MET B 1 328 ? -40.338 -35.424 6.350 1.00 23.46 328 MET B N 1
ATOM 4140 C CA . MET B 1 328 ? -39.461 -34.466 7.015 1.00 24.95 328 MET B CA 1
ATOM 4141 C C . MET B 1 328 ? -40.313 -33.455 7.772 1.00 25.40 328 MET B C 1
ATOM 4142 O O . MET B 1 328 ? -41.197 -32.826 7.188 1.00 26.45 328 MET B O 1
ATOM 4147 N N . THR B 1 329 ? -40.049 -33.277 9.058 1.00 22.10 329 THR B N 1
ATOM 4148 C CA . THR B 1 329 ? -40.839 -32.357 9.862 1.00 26.12 329 THR B CA 1
ATOM 4149 C C . THR B 1 329 ? -40.017 -31.107 10.141 1.00 26.42 329 THR B C 1
ATOM 4150 O O . THR B 1 329 ? -38.833 -31.197 10.475 1.00 26.81 329 THR B O 1
ATOM 4154 N N . SER B 1 330 ? -40.632 -29.943 9.942 1.00 25.70 330 SER B N 1
ATOM 4155 C CA . SER B 1 330 ? -39.900 -28.691 10.009 1.00 24.35 330 SER B CA 1
ATOM 4156 C C . SER B 1 330 ? -40.827 -27.569 10.456 1.00 22.16 330 SER B C 1
ATOM 4157 O O . SER B 1 330 ? -41.989 -27.497 10.049 1.00 24.32 330 SER B O 1
ATOM 4160 N N . MET B 1 331 ? -40.284 -26.687 11.272 1.00 25.57 331 MET B N 1
ATOM 4161 C CA . MET B 1 331 ? -41.030 -25.597 11.871 1.00 26.34 331 MET B CA 1
ATOM 4162 C C . MET B 1 331 ? -41.076 -24.413 10.924 1.00 26.13 331 MET B C 1
ATOM 4163 O O . MET B 1 331 ? -40.075 -24.082 10.287 1.00 30.46 331 MET B O 1
ATOM 4168 N N . SER B 1 332 ? -42.236 -23.769 10.839 1.00 26.17 332 SER B N 1
ATOM 4169 C CA . SER B 1 332 ? -42.363 -22.515 10.102 1.00 31.31 332 SER B CA 1
ATOM 4170 C C . SER B 1 332 ? -42.158 -21.376 11.089 1.00 30.77 332 SER B C 1
ATOM 4171 O O . SER B 1 332 ? -42.968 -21.188 12.005 1.00 32.66 332 SER B O 1
ATOM 4174 N N . TYR B 1 333 ? -41.050 -20.652 10.936 1.00 25.19 333 TYR B N 1
ATOM 4175 C CA . TYR B 1 333 ? -40.746 -19.607 11.898 1.00 28.98 333 TYR B CA 1
ATOM 4176 C C . TYR B 1 333 ? -41.783 -18.490 11.807 1.00 37.52 333 TYR B C 1
ATOM 4177 O O . TYR B 1 333 ? -42.488 -18.335 10.798 1.00 32.48 333 TYR B O 1
ATOM 4186 N N . GLY B 1 334 ? -41.873 -17.697 12.879 1.00 31.26 334 GLY B N 1
ATOM 4187 C CA . GLY B 1 334 ? -42.641 -16.479 12.808 1.00 40.74 334 GLY B CA 1
ATOM 4188 C C . GLY B 1 334 ? -43.590 -16.231 13.962 1.00 40.45 334 GLY B C 1
ATOM 4189 O O . GLY B 1 334 ? -43.398 -16.717 15.082 1.00 42.01 334 GLY B O 1
ATOM 4190 N N . PRO B 1 335 ? -44.644 -15.452 13.694 1.00 42.05 335 PRO B N 1
ATOM 4191 C CA . PRO B 1 335 ? -45.497 -14.971 14.792 1.00 45.43 335 PRO B CA 1
ATOM 4192 C C . PRO B 1 335 ? -46.354 -16.061 15.404 1.00 44.09 335 PRO B C 1
ATOM 4193 O O . PRO B 1 335 ? -46.749 -15.939 16.569 1.00 38.68 335 PRO B O 1
ATOM 4197 N N . ASN B 1 336 ? -46.669 -17.110 14.644 1.00 40.76 336 ASN B N 1
ATOM 4198 C CA . ASN B 1 336 ? -47.459 -18.241 15.124 1.00 42.75 336 ASN B CA 1
ATOM 4199 C C . ASN B 1 336 ? -46.755 -19.534 14.733 1.00 40.81 336 ASN B C 1
ATOM 4200 O O . ASN B 1 336 ? -47.248 -20.306 13.902 1.00 37.03 336 ASN B O 1
ATOM 4205 N N . PRO B 1 337 ? -45.590 -19.801 15.327 1.00 37.01 337 PRO B N 1
ATOM 4206 C CA . PRO B 1 337 ? -44.722 -20.870 14.808 1.00 31.86 337 PRO B CA 1
ATOM 4207 C C . PRO B 1 337 ? -45.329 -22.243 15.043 1.00 33.57 337 PRO B C 1
ATOM 4208 O O . PRO B 1 337 ? -45.771 -22.558 16.150 1.00 39.80 337 PRO B O 1
ATOM 4212 N N . LYS B 1 338 ? -45.341 -23.061 13.991 1.00 28.02 338 LYS B N 1
ATOM 4213 C CA . LYS B 1 338 ? -45.935 -24.391 14.028 1.00 30.19 338 LYS B CA 1
ATOM 4214 C C . LYS B 1 338 ? -45.096 -25.344 13.185 1.00 28.80 338 LYS B C 1
ATOM 4215 O O . LYS B 1 338 ? -44.462 -24.942 12.205 1.00 24.56 338 LYS B O 1
ATOM 4221 N N . LYS B 1 339 ? -45.095 -26.613 13.570 1.00 27.17 339 LYS B N 1
ATOM 4222 C CA . LYS B 1 339 ? -44.366 -27.622 12.823 1.00 27.77 339 LYS B CA 1
ATOM 4223 C C . LYS B 1 339 ? -45.260 -28.181 11.723 1.00 30.66 339 LYS B C 1
ATOM 4224 O O . LYS B 1 339 ? -46.467 -28.336 11.904 1.00 30.44 339 LYS B O 1
ATOM 4230 N N . VAL B 1 340 ? -44.672 -28.449 10.565 1.00 22.53 340 VAL B N 1
ATOM 4231 C CA . VAL B 1 340 ? -45.391 -29.071 9.461 1.00 24.03 340 VAL B CA 1
ATOM 4232 C C . VAL B 1 340 ? -44.601 -30.294 9.023 1.00 23.31 340 VAL B C 1
ATOM 4233 O O . VAL B 1 340 ? -43.366 -30.286 9.063 1.00 22.49 340 VAL B O 1
ATOM 4237 N N . THR B 1 341 ? -45.310 -31.368 8.665 1.00 22.67 341 THR B N 1
ATOM 4238 C CA . THR B 1 341 ? -44.683 -32.618 8.239 1.00 21.77 341 THR B CA 1
ATOM 4239 C C . THR B 1 341 ? -44.845 -32.731 6.727 1.00 25.89 341 THR B C 1
ATOM 4240 O O . THR B 1 341 ? -45.933 -33.022 6.227 1.00 28.48 341 THR B O 1
ATOM 4244 N N . TYR B 1 342 ? -43.775 -32.486 6.013 1.00 23.24 342 TYR B N 1
ATOM 4245 C CA . TYR B 1 342 ? -43.552 -32.457 4.576 1.00 21.23 342 TYR B CA 1
ATOM 4246 C C . TYR B 1 342 ? -43.230 -33.851 4.040 1.00 22.40 342 TYR B C 1
ATOM 4247 O O . TYR B 1 342 ? -42.630 -34.676 4.742 1.00 22.29 342 TYR B O 1
ATOM 4256 N N . PRO B 1 343 ? -43.641 -34.132 2.805 1.00 21.64 343 PRO B N 1
ATOM 4257 C CA . PRO B 1 343 ? -43.552 -35.501 2.278 1.00 21.34 343 PRO B CA 1
ATOM 4258 C C . PRO B 1 343 ? -42.117 -35.938 1.999 1.00 24.41 343 PRO B C 1
ATOM 4259 O O . PRO B 1 343 ? -41.174 -35.146 1.971 1.00 22.03 343 PRO B O 1
ATOM 4263 N N . SER B 1 344 ? -41.979 -37.245 1.766 1.00 24.44 344 SER B N 1
ATOM 4264 C CA . SER B 1 344 ? -40.693 -37.859 1.489 1.00 25.39 344 SER B CA 1
ATOM 4265 C C . SER B 1 344 ? -40.255 -37.544 0.064 1.00 25.78 344 SER B C 1
ATOM 4266 O O . SER B 1 344 ? -41.081 -37.368 -0.839 1.00 25.52 344 SER B O 1
ATOM 4269 N N . PHE B 1 345 ? -38.938 -37.470 -0.128 1.00 23.91 345 PHE B N 1
ATOM 4270 C CA . PHE B 1 345 ? -38.402 -37.158 -1.447 1.00 22.94 345 PHE B CA 1
ATOM 4271 C C . PHE B 1 345 ? -38.941 -38.103 -2.514 1.00 25.51 345 PHE B C 1
ATOM 4272 O O . PHE B 1 345 ? -39.356 -37.661 -3.592 1.00 25.03 345 PHE B O 1
ATOM 4280 N N . ASN B 1 346 ? -38.927 -39.411 -2.255 1.00 24.82 346 ASN B N 1
ATOM 4281 C CA . ASN B 1 346 ? -39.273 -40.304 -3.359 1.00 26.68 346 ASN B CA 1
ATOM 4282 C C . ASN B 1 346 ? -40.744 -40.250 -3.729 1.00 28.35 346 ASN B C 1
ATOM 4283 O O . ASN B 1 346 ? -41.102 -40.720 -4.814 1.00 33.39 346 ASN B O 1
ATOM 4288 N N . SER B 1 347 ? -41.595 -39.671 -2.887 1.00 29.82 347 SER B N 1
ATOM 4289 C CA . SER B 1 347 ? -43.021 -39.618 -3.179 1.00 28.72 347 SER B CA 1
ATOM 4290 C C . SER B 1 347 ? -43.438 -38.379 -3.963 1.00 24.79 347 SER B C 1
ATOM 4291 O O . SER B 1 347 ? -44.602 -38.286 -4.349 1.00 29.23 347 SER B O 1
ATOM 4294 N N . VAL B 1 348 ? -42.541 -37.424 -4.197 1.00 25.72 348 VAL B N 1
ATOM 4295 C CA . VAL B 1 348 ? -42.894 -36.137 -4.790 1.00 27.59 348 VAL B CA 1
ATOM 4296 C C . VAL B 1 348 ? -42.310 -36.030 -6.193 1.00 29.63 348 VAL B C 1
ATOM 4297 O O . VAL B 1 348 ? -41.147 -36.387 -6.431 1.00 26.58 348 VAL B O 1
ATOM 4301 N N . ASP B 1 349 ? -43.120 -35.501 -7.114 1.00 25.40 349 ASP B N 1
ATOM 4302 C CA . ASP B 1 349 ? -42.701 -35.237 -8.492 1.00 28.64 349 ASP B CA 1
ATOM 4303 C C . ASP B 1 349 ? -42.161 -33.808 -8.595 1.00 25.91 349 ASP B C 1
ATOM 4304 O O . ASP B 1 349 ? -42.797 -32.899 -9.135 1.00 25.99 349 ASP B O 1
ATOM 4309 N N . HIS B 1 350 ? -40.950 -33.619 -8.050 1.00 25.73 350 HIS B N 1
ATOM 4310 C CA . HIS B 1 350 ? -40.358 -32.282 -7.986 1.00 26.04 350 HIS B CA 1
ATOM 4311 C C . HIS B 1 350 ? -40.255 -31.660 -9.366 1.00 28.30 350 HIS B C 1
ATOM 4312 O O . HIS B 1 350 ? -40.566 -30.477 -9.557 1.00 28.60 350 HIS B O 1
ATOM 4319 N N . PHE B 1 351 ? -39.790 -32.442 -10.337 1.00 23.58 351 PHE B N 1
ATOM 4320 C CA . PHE B 1 351 ? -39.408 -31.875 -11.618 1.00 28.64 351 PHE B CA 1
ATOM 4321 C C . PHE B 1 351 ? -40.626 -31.667 -12.502 1.00 27.92 351 PHE B C 1
ATOM 4322 O O . PHE B 1 351 ? -40.673 -30.692 -13.265 1.00 29.65 351 PHE B O 1
ATOM 4330 N N . GLY B 1 352 ? -41.629 -32.543 -12.380 1.00 29.50 352 GLY B N 1
ATOM 4331 C CA . GLY B 1 352 ? -42.919 -32.257 -12.984 1.00 27.87 352 GLY B CA 1
ATOM 4332 C C . GLY B 1 352 ? -43.545 -30.995 -12.423 1.00 28.74 352 GLY B C 1
ATOM 4333 O O . GLY B 1 352 ? -44.132 -30.213 -13.163 1.00 30.05 352 GLY B O 1
ATOM 4334 N N . LYS B 1 353 ? -43.404 -30.765 -11.109 1.00 28.24 353 LYS B N 1
ATOM 4335 C CA . LYS B 1 353 ? -43.968 -29.555 -10.508 1.00 29.37 353 LYS B CA 1
ATOM 4336 C C . LYS B 1 353 ? -43.246 -28.306 -10.985 1.00 27.49 353 LYS B C 1
ATOM 4337 O O . LYS B 1 353 ? -43.888 -27.290 -11.287 1.00 31.10 353 LYS B O 1
ATOM 4343 N N . ILE B 1 354 ? -41.912 -28.354 -11.050 1.00 28.45 354 ILE B N 1
ATOM 4344 C CA . ILE B 1 354 ? -41.174 -27.240 -11.638 1.00 27.34 354 ILE B CA 1
ATOM 4345 C C . ILE B 1 354 ? -41.699 -26.948 -13.033 1.00 25.90 354 ILE B C 1
ATOM 4346 O O . ILE B 1 354 ? -42.027 -25.802 -13.373 1.00 23.10 354 ILE B O 1
ATOM 4351 N N . ASN B 1 355 ? -41.768 -27.987 -13.867 1.00 22.49 355 ASN B N 1
ATOM 4352 C CA . ASN B 1 355 ? -42.060 -27.760 -15.275 1.00 29.81 355 ASN B CA 1
ATOM 4353 C C . ASN B 1 355 ? -43.515 -27.352 -15.477 1.00 31.77 355 ASN B C 1
ATOM 4354 O O . ASN B 1 355 ? -43.817 -26.598 -16.413 1.00 31.22 355 ASN B O 1
ATOM 4359 N N . GLU B 1 356 ? -44.417 -27.795 -14.587 1.00 28.00 356 GLU B N 1
ATOM 4360 C CA . GLU B 1 356 ? -45.806 -27.349 -14.649 1.00 31.45 356 GLU B CA 1
ATOM 4361 C C . GLU B 1 356 ? -45.920 -25.890 -14.261 1.00 33.28 356 GLU B C 1
ATOM 4362 O O . GLU B 1 356 ? -46.681 -25.135 -14.874 1.00 36.60 356 GLU B O 1
ATOM 4368 N N . HIS B 1 357 ? -45.172 -25.466 -13.251 1.00 28.38 357 HIS B N 1
ATOM 4369 C CA . HIS B 1 357 ? -45.185 -24.053 -12.907 1.00 30.08 357 HIS B CA 1
ATOM 4370 C C . HIS B 1 357 ? -44.669 -23.201 -14.071 1.00 33.99 357 HIS B C 1
ATOM 4371 O O . HIS B 1 357 ? -45.337 -22.251 -14.521 1.00 37.22 357 HIS B O 1
ATOM 4378 N N . LEU B 1 358 ? -43.482 -23.537 -14.581 1.00 29.01 358 LEU B N 1
ATOM 4379 C CA . LEU B 1 358 ? -42.908 -22.772 -15.684 1.00 34.29 358 LEU B CA 1
ATOM 4380 C C . LEU B 1 358 ? -43.864 -22.710 -16.872 1.00 36.73 358 LEU B C 1
ATOM 4381 O O . LEU B 1 358 ? -44.067 -21.642 -17.469 1.00 38.32 358 LEU B O 1
ATOM 4386 N N . LYS B 1 359 ? -44.470 -23.848 -17.226 1.00 34.16 359 LYS B N 1
ATOM 4387 C CA . LYS B 1 359 ? -45.411 -23.865 -18.347 1.00 41.83 359 LYS B CA 1
ATOM 4388 C C . LYS B 1 359 ? -46.651 -23.028 -18.048 1.00 42.42 359 LYS B C 1
ATOM 4389 O O . LYS B 1 359 ? -47.165 -22.330 -18.929 1.00 46.83 359 LYS B O 1
ATOM 4395 N N . SER B 1 360 ? -47.131 -23.064 -16.803 1.00 42.47 360 SER B N 1
ATOM 4396 C CA . SER B 1 360 ? -48.247 -22.214 -16.414 1.00 38.26 360 SER B CA 1
ATOM 4397 C C . SER B 1 360 ? -47.912 -20.734 -16.565 1.00 40.91 360 SER B C 1
ATOM 4398 O O . SER B 1 360 ? -48.824 -19.919 -16.722 1.00 46.54 360 SER B O 1
ATOM 4401 N N . ARG B 1 361 ? -46.633 -20.357 -16.547 1.00 44.60 361 ARG B N 1
ATOM 4402 C CA . ARG B 1 361 ? -46.269 -18.985 -16.893 1.00 39.83 361 ARG B CA 1
ATOM 4403 C C . ARG B 1 361 ? -45.716 -18.860 -18.305 1.00 43.00 361 ARG B C 1
ATOM 4404 O O . ARG B 1 361 ? -45.028 -17.878 -18.606 1.00 43.98 361 ARG B O 1
ATOM 4412 N N . ASN B 1 362 ? -45.993 -19.838 -19.167 1.00 41.38 362 ASN B N 1
ATOM 4413 C CA . ASN B 1 362 ? -45.619 -19.776 -20.580 1.00 44.61 362 ASN B CA 1
ATOM 4414 C C . ASN B 1 362 ? -44.124 -19.508 -20.759 1.00 44.20 362 ASN B C 1
ATOM 4415 O O . ASN B 1 362 ? -43.700 -18.777 -21.661 1.00 39.51 362 ASN B O 1
ATOM 4420 N N . LYS B 1 363 ? -43.317 -20.108 -19.890 1.00 41.16 363 LYS B N 1
ATOM 4421 C CA . LYS B 1 363 ? -41.871 -20.054 -20.013 1.00 37.68 363 LYS B CA 1
ATOM 4422 C C . LYS B 1 363 ? -41.341 -21.384 -20.527 1.00 29.76 363 LYS B C 1
ATOM 4423 O O . LYS B 1 363 ? -41.983 -22.426 -20.404 1.00 35.53 363 LYS B O 1
ATOM 4429 N N . LYS B 1 364 ? -40.157 -21.323 -21.113 1.00 34.22 364 LYS B N 1
ATOM 4430 C CA . LYS B 1 364 ? -39.496 -22.504 -21.648 1.00 30.62 364 LYS B CA 1
ATOM 4431 C C . LYS B 1 364 ? -39.260 -23.531 -20.541 1.00 29.86 364 LYS B C 1
ATOM 4432 O O . LYS B 1 364 ? -38.665 -23.197 -19.505 1.00 26.24 364 LYS B O 1
ATOM 4438 N N . PRO B 1 365 ? -39.710 -24.771 -20.706 1.00 29.66 365 PRO B N 1
ATOM 4439 C CA . PRO B 1 365 ? -39.438 -25.787 -19.686 1.00 27.74 365 PRO B CA 1
ATOM 4440 C C . PRO B 1 365 ? -37.956 -26.115 -19.637 1.00 25.90 365 PRO B C 1
ATOM 4441 O O . PRO B 1 365 ? -37.156 -25.663 -20.449 1.00 26.04 365 PRO B O 1
ATOM 4445 N N . ILE B 1 366 ? -37.586 -26.871 -18.614 1.00 28.40 366 ILE B N 1
ATOM 4446 C CA . ILE B 1 366 ? -36.234 -27.386 -18.468 1.00 26.13 366 ILE B CA 1
ATOM 4447 C C . ILE B 1 366 ? -36.250 -28.842 -18.923 1.00 27.51 366 ILE B C 1
ATOM 4448 O O . ILE B 1 366 ? -37.129 -29.618 -18.524 1.00 23.67 366 ILE B O 1
ATOM 4453 N N . PHE B 1 367 ? -35.309 -29.209 -19.784 1.00 21.86 367 PHE B N 1
ATOM 4454 C CA . PHE B 1 367 ? -35.262 -30.569 -20.309 1.00 23.37 367 PHE B CA 1
ATOM 4455 C C . PHE B 1 367 ? -34.300 -31.365 -19.438 1.00 24.04 367 PHE B C 1
ATOM 4456 O O . PHE B 1 367 ? -33.078 -31.264 -19.585 1.00 23.82 367 PHE B O 1
ATOM 4464 N N . TRP B 1 368 ? -34.870 -32.156 -18.516 1.00 20.66 368 TRP B N 1
ATOM 4465 C CA . TRP B 1 368 ? -34.107 -32.817 -17.464 1.00 26.41 368 TRP B CA 1
ATOM 4466 C C . TRP B 1 368 ? -33.286 -33.976 -17.988 1.00 28.70 368 TRP B C 1
ATOM 4467 O O . TRP B 1 368 ? -32.318 -34.382 -17.330 1.00 30.28 368 TRP B O 1
ATOM 4478 N N . ASP B 1 369 ? -33.656 -34.527 -19.140 1.00 26.70 369 ASP B N 1
ATOM 4479 C CA . ASP B 1 369 ? -32.976 -35.693 -19.684 1.00 36.89 369 ASP B CA 1
ATOM 4480 C C . ASP B 1 369 ? -31.972 -35.294 -20.757 1.00 43.25 369 ASP B C 1
ATOM 4481 O O . ASP B 1 369 ? -30.762 -35.452 -20.563 1.00 54.91 369 ASP B O 1
ATOM 4486 N N . LEU B 1 370 ? -32.456 -34.750 -21.869 1.00 40.92 370 LEU B N 1
ATOM 4487 C CA . LEU B 1 370 ? -31.624 -34.409 -23.031 1.00 43.74 370 LEU B CA 1
ATOM 4488 C C . LEU B 1 370 ? -30.657 -35.525 -23.467 1.00 49.84 370 LEU B C 1
ATOM 4489 O O . LEU B 1 370 ? -29.603 -35.759 -22.864 1.00 49.33 370 LEU B O 1
#

GO terms:
  GO:0004844 uracil DNA N-glycosylase activity (F, IDA)
  GO:0004844 uracil DNA N-glycosylase activity (F, IMP)

Sequence (552 aa):
NRIITEYILIDANNYHFKSWIECFPDCKVNLKLLLFRPEWFDFFKYVESKTYFPQLESKLSSYLEKRQRIVPYPELLFNTMNVLPPGKIKVVILGQDPYPGSCISGVPYAMGCSFSVPLNCPVPKSLANIYTNLIKFNHMRKAPKHGCLASWILQGTFMINSAFTTVLNESGVHARTWESFTADLIDYLTDNYDDLIFVAWGAHAHKLCQRVDPKKHYIITSSHPSPYSVSNTMTSMSYGPNPKKVTYPSFNSVDHFGKINEHLKSRNKKPIFWDLNRIITEYILIDANNYHFKSWIECFPDCKVNLKLLLFRPEWFDFFKYVESKTYFPQLESKLSSYLEKRQRIVPYPELLFNTMNVLPPGKIKVVILGQDPYPGSCISGVPYAMGCSFSVPLNCPVPKSLANIYTNLIKFNHMRKAPKHGCLASWILQGTFMINSAFTTVLNESGVHARTWESFTADLIDYLTDNYDDLIFVAWGAHAHKLCQRVDPKKHYIITSSHPSPYSVSNTMTSMSYGPNPKKVTYPSFNSVDHFGKINEHLKSRNKKPIFWDL

InterPro domains:
  IPR002043 Uracil-DNA glycosylase family 1 [PTHR11264] (22-370)
  IPR002043 Uracil-DNA glycosylase family 1 [cd10027] (146-368)
  IPR005122 Uracil-DNA glycosylase-like [PF03167] (177-328)
  IPR018085 Uracil-DNA glycosylase, active site [PS00130] (184-193)
  IPR036895 Uracil-DNA glycosylase-like domain superfamily [G3DSA:3.40.470.10] (121-370)
  IPR036895 Uracil-DNA glycosylase-like domain superfamily [SSF52141] (133-370)

Organism: Acanthamoeba polyphaga mimivirus (NCBI:txid212035)

Foldseek 3Di:
DDDLCPQQAFALVDHDADFPCVVPVQLQDDLVVLAPAVLCVVLVVVVCVDPCVVVLSVVSSVCVVVVFRKPDGSNQLQSLCNLDRLVQAAEEEEAAAFQQEAPPVRHDQGRFFPLAGHFPDQRAQLQVLVQVLCCVVVLAPDRDRHRRQSQQSNNRYRGGYQQSIDTRPDPPPCRVSRNVVSLSVVVVSQVPDFAHEYEQAAQVSVVSCVVHDCVRYPYHYFHGSHPVQQQHWYWYWDDDPDIDIDTHGHNSVDNVQVVSQVSCVVVVHDHRRRYD/DDDLCPLQADALVDDDADAQCVVPVVLQDDLVVLADPVLCVVLVVVVCVDPCNVVLRVVSSVCVVVVFQKPDGSNQLQSLCNLDRLVQAAEEEEAAWFQQEADPVRHDQGRNFPLAGHFPDARDQLQVLVQVLCCVVPLAVHDDRHRRQSLQSNNRYRGGYQQSMDGHPDTCPCNVSRNVVSLSVLCVSQVPDFEHEYEQADAVSVVSCLSHDVVGYHYHYFHGSHPVFQQPWHWYWNDDDDIDIDTHYHNSVDNVQVVSQVSCVVVPHDHRRRYD

Secondary structure (DSSP, 8-state):
---HHHHHS-BGGG-----HHHH-TT----GGGG---GGGHHHHHHHHTSTHHHHHHHHHHHHHHTT--EES-GGGTTHHHHH--GGG--EEEEESS----B-TTS-BS--SSSS---BTSPPPHHHHHHHHHHHHTTS-SS--SS---HHHHHTTEEEEESS--EETTBSSTTTTTTHHHHHHHHHHHHHH--S-EEEEESHHHHHHHTTS-TTTSEEEEE--SSTTTTTS-EEEEE-SSS-EEEEE--GGGS-HHHHHHHHHHHTTPPP--S--/---HHHHHS-BTTS-----HHHH-TTS---GGGG---GGGHHHHHHHHHSTHHHHHHHHHHHHHHTT--EES-HHHHTHHHHHS-GGG--EEEEESS----B-TTS-BS--SSSS---BTSPPPHHHHHHHHHHHHTTS-SS--SS---HHHHHTTEEEEESS--EETT--STTHHHHHHHHHHHHHHHHHH-SS-EEEEESHHHHHHHTTS-TTTSEEEEE--SSTTTTTS-EEEEE-SSS-EEEEEPPGGG--HHHHHHHHHHHTT-PPP-S--

Solvent-accessible surface area: 23178 Å² total; per-residue (Å²): 176,62,128,49,57,89,15,0,80,4,37,10,112,95,33,143,20,96,22,4,58,100,27,11,78,116,12,101,11,56,0,70,113,10,5,84,66,85,88,0,74,106,0,1,155,102,0,75,89,56,107,35,11,79,72,3,38,71,85,0,26,50,26,2,118,111,154,37,144,1,1,1,26,0,23,0,1,2,0,1,1,5,9,7,19,3,50,132,7,34,0,0,0,2,6,68,30,6,46,43,21,33,23,189,78,30,13,0,44,3,0,13,4,0,16,0,0,0,41,88,10,86,44,24,149,15,0,40,32,0,5,81,1,0,67,123,57,117,36,6,199,167,50,37,181,48,0,6,4,6,40,7,0,84,39,2,0,0,0,2,16,10,2,12,0,0,13,20,95,55,46,3,10,4,4,28,16,0,62,52,1,2,17,4,0,1,12,41,0,11,109,91,63,85,18,5,0,0,0,0,4,10,50,31,4,11,48,17,0,16,11,1,46,64,167,85,5,66,44,3,19,0,1,53,0,27,70,146,31,22,73,81,86,19,73,5,12,32,13,22,95,73,19,125,73,51,86,38,60,11,0,50,63,14,40,0,0,8,76,0,35,103,20,2,142,78,122,146,70,164,74,6,115,11,73,170,197,76,108,56,50,82,22,0,90,4,37,10,112,96,35,133,24,117,22,7,59,112,34,10,102,91,15,147,7,57,0,101,126,16,8,97,67,83,88,0,74,104,0,5,116,105,0,69,88,59,83,40,10,82,70,9,37,70,68,0,20,30,10,3,115,105,158,41,95,1,0,1,24,0,36,0,1,3,1,1,2,2,8,7,20,5,50,136,9,41,0,1,0,3,6,73,31,4,40,46,16,38,20,189,100,35,11,0,46,3,1,11,4,0,15,1,0,0,45,92,9,87,43,25,105,14,0,30,19,0,6,83,2,0,63,115,56,134,46,11,216,138,36,36,179,67,0,8,4,5,42,8,0,84,36,2,0,0,0,2,14,5,0,11,0,0,13,37,91,48,79,8,11,2,1,32,22,0,48,52,1,2,17,11,0,1,5,39,0,6,93,86,56,104,26,9,0,0,0,0,4,8,40,29,6,11,30,26,3,27,32,2,25,78,142,61,11,69,48,6,16,0,0,50,0,20,62,160,30,23,77,70,85,21,65,2,12,34,12,5,62,95,27,131,92,55,85,43,60,11,0,52,63,16,40,0,0,10,83,0,29,122,22,1,130,79,111,136,90,140,50,2,98,10,49,167

Nearest PDB structures (foldseek):
  5x55-assembly2_B  TM=1.000E+00  e=7.899E-60  Acanthamoeba polyphaga mimivirus
  6lyd-assembly1_A  TM=9.847E-01  e=2.062E-55  Acanthamoeba polyphaga mimivirus
  6lye-assembly1_A  TM=9.837E-01  e=5.049E-52  Acanthamoeba polyphaga mimivirus
  3zor-assembly1_A  TM=9.125E-01  e=2.200E-20  Bacillus subtilis subsp. subtilis str. 168
  4l5n-assembly1_A  TM=8.781E-01  e=3.912E-19  Human alphaherpesvirus 1 strain 17

B-factor: mean 29.09, std 9.69, range [9.65, 92.81]